Protein AF-A0A7V0Z6Y7-F1 (afdb_monomer)

Mean predicted aligned error: 9.58 Å

Organism: NCBI:txid2052148

Foldseek 3Di:
DDPVVVVVVVVVCVVVVVVVLLVVLVVLLVVLVVCVVVVVLVSSLVSLVVSCVSCVPDPCNLVSLQVNLVSCVVVLVLVSSLVSLVVSCVVCVPDPSVLVSLLSNLVSCVSVLVLVVSLVSLVVSCVDPVCPVVNLVSQLSNLQSCQSVVVDPHSLRSLVVSLVVDDDPDLQRPVSLVSLQVSLVVCVVVVVLVSSLVSLVCNCVRNVPHLCNLVSLVSNLVSCVVVVNLPSNLVSLVVNCVVVSDPVSNLVSLCVQLVSCVVVVVLVSNLVSLVVLCPDPPSVLVSLLVNLVSCVSVVVLVSSLVSLVCSCVVPVPDPCVVVSLVSNLVSCVVVVNLVVNLVSLVVVCVVPPLPLVSLQSNLVSCVVVVVLVSSLVSLCSSLVSCLVVQQSSLVSLQSNLVSCVSVVNNVSSLVSLVVSLVSDDDPVSVVVSVVSNVVSD

InterPro domains:
  IPR011990 Tetratricopeptide-like helical domain superfamily [G3DSA:1.25.40.10] (27-142)
  IPR011990 Tetratricopeptide-like helical domain superfamily [G3DSA:1.25.40.10] (143-248)
  IPR011990 Tetratricopeptide-like helical domain superfamily [G3DSA:1.25.40.10] (253-431)
  IPR011990 Tetratricopeptide-like helical domain superfamily [SSF48452] (29-240)
  IPR011990 Tetratricopeptide-like helical domain superfamily [SSF48452] (253-419)
  IPR019734 Tetratricopeptide repeat [PF13174] (179-210)
  IPR019734 Tetratricopeptide repeat [PF13174] (287-318)
  IPR019734 Tetratricopeptide repeat [PS50005] (356-389)
  IPR019734 Tetratricopeptide repeat [SM00028] (62-95)
  IPR019734 Tetratricopeptide repeat [SM00028] (99-132)
  IPR019734 Tetratricopeptide repeat [SM00028] (177-210)
  IPR019734 Tetratricopeptide repeat [SM00028] (214-247)
  IPR019734 Tetratricopeptide repeat [SM00028] (251-284)
  IPR019734 Tetratricopeptide repeat [SM00028] (322-355)
  IPR019734 Tetratricopeptide repeat [SM00028] (356-389)
  IPR019734 Tetratricopeptide repeat [SM00028] (394-427)
  IPR039565 Outer membrane lipoprotein BamD-like [PF13525] (25-129)
  IPR052628 Cilia- and flagella-associated protein 70 [PTHR44314] (290-420)

Nearest PDB structures (foldseek):
  8fgw-assembly1_D  TM=4.980E-01  e=6.826E-09  Homo sapiens
  4r7s-assembly1_A  TM=6.030E-01  e=1.504E-06  Parabacteroides merdae ATCC 43184
  8dth-asse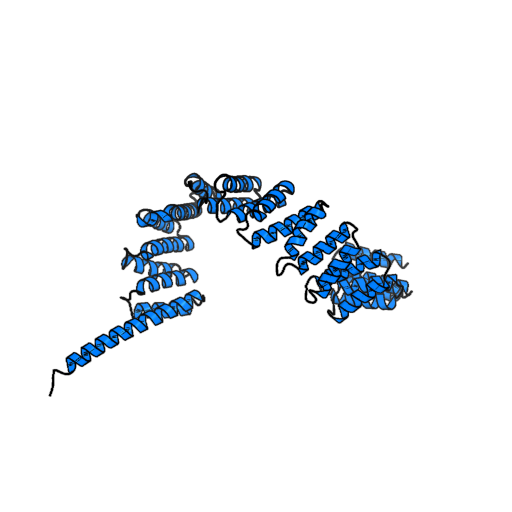mbly1_A  TM=4.535E-01  e=1.119E-07  Arabidopsis thaliana
  8c6j-assembly1_S  TM=2.552E-01  e=8.808E-08  Homo sapiens
  2vq2-assembly1_A-2  TM=5.196E-01  e=9.220E-05  Neisseria meningitidis

Radius of gyration: 34.62 Å; Cα contacts (8 Å, |Δi|>4): 573; chains: 1; bounding box: 64×79×108 Å

Solvent-accessible surface area (backbone atoms only — not comparable to full-atom values): 22386 Å² total; per-residue (Å²): 140,81,74,77,68,57,60,59,53,50,52,50,49,48,51,50,47,53,54,50,49,56,53,51,50,53,52,38,43,52,52,13,50,50,29,44,79,72,64,40,44,68,64,12,43,55,37,27,53,50,35,42,70,76,36,65,87,42,91,58,29,60,59,37,31,49,48,46,13,52,42,26,44,76,69,69,38,35,72,60,13,37,50,32,24,49,53,43,35,72,78,39,64,85,40,78,62,24,59,53,29,46,51,50,39,18,52,36,27,43,74,70,68,37,27,72,60,13,42,51,39,39,58,54,50,64,70,40,82,87,34,69,90,44,45,68,59,44,50,47,55,37,31,55,33,37,24,77,69,63,75,28,101,38,65,67,57,25,52,48,51,46,51,73,75,44,80,60,90,51,46,36,22,62,70,48,41,54,49,44,53,53,52,20,50,53,27,48,77,70,66,37,50,68,64,17,47,56,41,45,49,50,38,53,77,63,19,67,61,19,92,57,42,55,58,44,30,49,54,51,20,51,49,24,52,77,69,68,36,58,70,64,15,48,54,25,32,50,54,25,58,72,50,76,86,41,70,69,57,32,54,50,28,38,54,51,48,20,48,53,28,44,78,70,67,38,47,71,64,12,43,58,36,31,57,59,38,39,77,36,89,96,32,32,60,65,19,31,51,51,43,19,54,46,29,46,76,72,66,40,53,68,62,14,49,55,34,36,51,46,36,53,69,78,35,75,82,45,89,57,43,64,62,37,53,52,53,50,30,51,53,27,49,75,74,63,41,45,68,59,28,46,50,58,54,53,55,47,40,75,77,48,67,89,47,38,70,58,29,40,51,44,13,51,42,30,41,76,72,66,39,30,72,61,12,24,52,28,10,51,53,17,17,62,66,22,64,90,42,36,53,61,16,16,52,26,25,40,53,22,14,55,24,28,42,76,71,70,35,58,68,60,12,50,50,27,20,52,52,15,35,70,52,25,74,51,67,69,56,28,49,52,24,51,52,54,57,62,71,76,113

Structure (mmCIF, N/CA/C/O backbone):
data_AF-A0A7V0Z6Y7-F1
#
_entry.id   AF-A0A7V0Z6Y7-F1
#
loop_
_atom_site.group_PDB
_atom_site.id
_atom_site.type_symbol
_atom_site.label_atom_id
_atom_site.label_alt_id
_atom_site.label_comp_id
_atom_site.label_asym_id
_atom_site.label_entity_id
_atom_site.label_seq_id
_atom_site.pdbx_PDB_ins_code
_atom_site.Cartn_x
_atom_site.Cartn_y
_atom_site.Cartn_z
_atom_site.occupancy
_atom_site.B_iso_or_equiv
_atom_site.auth_seq_id
_atom_site.auth_comp_id
_atom_site.auth_asym_id
_atom_site.auth_atom_id
_atom_site.pdbx_PDB_model_num
ATOM 1 N N . MET A 1 1 ? 28.524 -58.994 -57.148 1.00 38.78 1 MET A N 1
ATOM 2 C CA . MET A 1 1 ? 28.524 -58.133 -55.944 1.00 38.78 1 MET A CA 1
ATOM 3 C C . MET A 1 1 ? 28.441 -56.679 -56.384 1.00 38.78 1 MET A C 1
ATOM 5 O O . MET A 1 1 ? 29.054 -56.311 -57.374 1.00 38.78 1 MET A O 1
ATOM 9 N N . SER A 1 2 ? 27.560 -55.919 -55.746 1.00 39.00 2 SER A N 1
ATOM 10 C CA . SER A 1 2 ? 26.835 -54.754 -56.268 1.00 39.00 2 SER A CA 1
ATOM 11 C C . SER A 1 2 ? 27.349 -53.400 -55.749 1.00 39.00 2 SER A C 1
ATOM 13 O O . SER A 1 2 ? 27.345 -53.217 -54.536 1.00 39.00 2 SER A O 1
ATOM 15 N N . PRO A 1 3 ? 27.631 -52.402 -56.614 1.00 40.81 3 PRO A N 1
ATOM 16 C CA . PRO A 1 3 ? 27.838 -51.010 -56.191 1.00 40.81 3 PRO A CA 1
ATOM 17 C C . PRO A 1 3 ? 26.553 -50.155 -56.213 1.00 40.81 3 PRO A C 1
ATOM 19 O O . PRO A 1 3 ? 26.519 -49.074 -55.635 1.00 40.81 3 PRO A O 1
ATOM 22 N N . LYS A 1 4 ? 25.469 -50.616 -56.862 1.00 38.69 4 LYS A N 1
ATOM 23 C CA . LYS A 1 4 ? 24.257 -49.799 -57.092 1.00 38.69 4 LYS A CA 1
ATOM 24 C C . LYS A 1 4 ? 23.315 -49.649 -55.886 1.00 38.69 4 LYS A C 1
ATOM 26 O O . LYS A 1 4 ? 22.534 -48.709 -55.876 1.00 38.69 4 LYS A O 1
ATOM 31 N N . TYR A 1 5 ? 23.406 -50.510 -54.869 1.00 39.19 5 TYR A N 1
ATOM 32 C CA . TYR A 1 5 ? 22.551 -50.434 -53.670 1.00 39.19 5 TYR A CA 1
ATOM 33 C C . TYR A 1 5 ? 23.120 -49.548 -52.544 1.00 39.19 5 TYR A C 1
ATOM 35 O O . TYR A 1 5 ? 22.388 -49.203 -51.622 1.00 39.19 5 TYR A O 1
ATOM 43 N N . HIS A 1 6 ? 24.394 -49.139 -52.620 1.00 41.56 6 HIS A N 1
ATOM 44 C CA . HIS A 1 6 ? 25.020 -48.315 -51.577 1.00 41.56 6 HIS A CA 1
ATOM 45 C C . HIS A 1 6 ? 24.688 -46.820 -51.682 1.00 41.56 6 HIS A C 1
ATOM 47 O O . HIS A 1 6 ? 24.559 -46.162 -50.655 1.00 41.56 6 HIS A O 1
ATOM 53 N N . LEU A 1 7 ? 24.497 -46.271 -52.888 1.00 39.75 7 LEU A N 1
ATOM 54 C CA . LEU A 1 7 ? 24.174 -44.845 -53.054 1.00 39.75 7 LEU A CA 1
ATOM 55 C C . LEU A 1 7 ? 22.735 -44.503 -52.641 1.00 39.75 7 LEU A C 1
ATOM 57 O O . LEU A 1 7 ? 22.504 -43.444 -52.066 1.00 39.75 7 LEU A O 1
ATOM 61 N N . SER A 1 8 ? 21.772 -45.399 -52.875 1.00 43.69 8 SER A N 1
ATOM 62 C CA . SER A 1 8 ? 20.379 -45.199 -52.458 1.00 43.69 8 SER A CA 1
ATOM 63 C C . SER A 1 8 ? 20.201 -45.306 -50.944 1.00 43.69 8 SER A C 1
ATOM 65 O O . SER A 1 8 ? 19.421 -44.548 -50.379 1.00 43.69 8 SER A O 1
ATOM 67 N N . SER A 1 9 ? 20.945 -46.196 -50.271 1.00 41.19 9 SER A N 1
ATOM 68 C CA . SER A 1 9 ? 20.924 -46.287 -48.806 1.00 41.19 9 SER A CA 1
ATOM 69 C C . SER A 1 9 ? 21.596 -45.083 -48.151 1.00 41.19 9 SER A C 1
ATOM 71 O O . SER A 1 9 ? 21.095 -44.616 -47.140 1.00 41.19 9 SER A O 1
ATOM 73 N N . LEU A 1 10 ? 22.682 -44.560 -48.743 1.00 46.62 10 LEU A N 1
ATOM 74 C CA . LEU A 1 10 ? 23.377 -43.358 -48.267 1.00 46.62 10 LEU A CA 1
ATOM 75 C C . LEU A 1 10 ? 22.538 -42.089 -48.440 1.00 46.62 10 LEU A C 1
ATOM 77 O O . LEU A 1 10 ? 22.522 -41.254 -47.546 1.00 46.62 10 LEU A O 1
ATOM 81 N N . LEU A 1 11 ? 21.819 -41.947 -49.556 1.00 45.31 11 LEU A N 1
ATOM 82 C CA . LEU A 1 11 ? 20.928 -40.806 -49.786 1.00 45.31 11 LEU A CA 1
ATOM 83 C C . LEU A 1 11 ? 19.685 -40.862 -48.891 1.00 45.31 11 LEU A C 1
ATOM 85 O O . LEU A 1 11 ? 19.283 -39.834 -48.358 1.00 45.31 11 LEU A O 1
ATOM 89 N N . LEU A 1 12 ? 19.109 -42.050 -48.670 1.00 43.03 12 LEU A N 1
ATOM 90 C CA . LEU A 1 12 ? 17.984 -42.226 -47.749 1.00 43.03 12 LEU A CA 1
ATOM 91 C C . LEU A 1 12 ? 18.421 -42.031 -46.291 1.00 43.03 12 LEU A C 1
ATOM 93 O O . LEU A 1 12 ? 17.716 -41.374 -45.537 1.00 43.03 12 LEU A O 1
ATOM 97 N N . SER A 1 13 ? 19.595 -42.540 -45.895 1.00 49.28 13 SER A N 1
ATOM 98 C CA . SER A 1 13 ? 20.149 -42.309 -44.558 1.00 49.28 13 SER A CA 1
ATOM 99 C C . SER A 1 13 ? 20.544 -40.854 -44.356 1.00 49.28 13 SER A C 1
ATOM 101 O O . SER A 1 13 ? 20.327 -40.337 -43.275 1.00 49.28 13 SER A O 1
ATOM 103 N N . PHE A 1 14 ? 21.073 -40.180 -45.379 1.00 53.50 14 PHE A N 1
ATOM 104 C CA . PHE A 1 14 ? 21.379 -38.750 -45.341 1.00 53.50 14 PHE A CA 1
ATOM 105 C C . PHE A 1 14 ? 20.103 -37.916 -45.214 1.00 53.50 14 PHE A C 1
ATOM 107 O O . PHE A 1 14 ? 20.050 -37.014 -44.388 1.00 53.50 14 PHE A O 1
ATOM 114 N N . PHE A 1 15 ? 19.052 -38.256 -45.964 1.00 46.34 15 PHE A N 1
ATOM 115 C CA . PHE A 1 15 ? 17.763 -37.567 -45.906 1.00 46.34 15 PHE A CA 1
ATOM 116 C C . PHE A 1 15 ? 17.039 -37.799 -44.571 1.00 46.34 15 PHE A C 1
ATOM 118 O O . PHE A 1 15 ? 16.572 -36.847 -43.954 1.00 46.34 15 PHE A O 1
ATOM 125 N N . ILE A 1 16 ? 17.014 -39.042 -44.074 1.00 49.88 16 ILE A N 1
ATOM 126 C CA . ILE A 1 16 ? 16.455 -39.393 -42.760 1.00 49.88 16 ILE A CA 1
ATOM 127 C C . ILE A 1 16 ? 17.282 -38.758 -41.634 1.00 49.88 16 ILE A C 1
ATOM 129 O O . ILE A 1 16 ? 16.702 -38.227 -40.694 1.00 49.88 16 ILE A O 1
ATOM 133 N N . TYR A 1 17 ? 18.613 -38.747 -41.735 1.00 54.56 17 TYR A N 1
ATOM 134 C CA . TYR A 1 17 ? 19.500 -38.089 -40.772 1.00 54.56 17 TYR A CA 1
ATOM 135 C C . TYR A 1 17 ? 19.278 -36.576 -40.742 1.00 54.56 17 TYR A C 1
ATOM 137 O O . TYR A 1 17 ? 19.142 -36.023 -39.661 1.00 54.56 17 TYR A O 1
ATOM 145 N N . HIS A 1 18 ? 19.146 -35.915 -41.897 1.00 55.97 18 HIS A N 1
ATOM 146 C CA . HIS A 1 18 ? 18.826 -34.485 -41.960 1.00 55.97 18 HIS A CA 1
ATOM 147 C C . HIS A 1 18 ? 17.435 -34.167 -41.400 1.00 55.97 18 HIS A C 1
ATOM 149 O O . HIS A 1 18 ? 17.235 -33.148 -40.743 1.00 55.97 18 HIS A O 1
ATOM 155 N N . GLN A 1 19 ? 16.450 -35.029 -41.657 1.00 55.16 19 GLN A N 1
ATOM 156 C CA . GLN A 1 19 ? 15.091 -34.835 -41.161 1.00 55.16 19 GLN A CA 1
ATOM 157 C C . GLN A 1 19 ? 15.004 -35.084 -39.645 1.00 55.16 19 GLN A C 1
ATOM 159 O O . GLN A 1 19 ? 14.317 -34.342 -38.947 1.00 55.16 19 GLN A O 1
ATOM 164 N N . LEU A 1 20 ? 15.741 -36.071 -39.124 1.00 59.69 20 LEU A N 1
ATOM 165 C CA . LEU A 1 20 ? 15.878 -36.337 -37.689 1.00 59.69 20 LEU A CA 1
ATOM 166 C C . LEU A 1 20 ? 16.704 -35.258 -36.981 1.00 59.69 20 LEU A C 1
ATOM 168 O O . LEU A 1 20 ? 16.301 -34.827 -35.905 1.00 59.69 20 LEU A O 1
ATOM 172 N N . SER A 1 21 ? 17.787 -34.764 -37.592 1.00 61.88 21 SER A N 1
ATOM 173 C CA . SER A 1 21 ? 18.606 -33.690 -37.019 1.00 61.88 21 SER A CA 1
ATOM 174 C C . SER A 1 21 ? 17.817 -32.390 -36.905 1.00 61.88 21 SER A C 1
ATOM 176 O O . SER A 1 21 ? 17.944 -31.706 -35.902 1.00 61.88 21 SER A O 1
ATOM 178 N N . ASN A 1 22 ? 16.952 -32.076 -37.877 1.00 63.19 22 ASN A N 1
ATOM 179 C CA . ASN A 1 22 ? 16.079 -30.897 -37.825 1.00 63.19 22 ASN A CA 1
ATOM 180 C C . ASN A 1 22 ? 15.010 -30.996 -36.718 1.00 63.19 22 ASN A C 1
ATOM 182 O O . ASN A 1 22 ? 14.651 -29.994 -36.099 1.00 63.19 22 ASN A O 1
ATOM 186 N N . VAL A 1 23 ? 14.483 -32.199 -36.462 1.00 73.88 23 VAL A N 1
ATOM 187 C CA . VAL A 1 23 ? 13.523 -32.427 -35.370 1.00 73.88 23 VAL A CA 1
ATOM 188 C C . VAL A 1 23 ? 14.233 -32.363 -34.017 1.00 73.88 23 VAL A C 1
ATOM 190 O O . VAL A 1 23 ? 13.740 -31.702 -33.105 1.00 73.88 23 VAL A O 1
ATOM 193 N N . GLU A 1 24 ? 15.404 -32.987 -33.894 1.00 81.75 24 GLU A N 1
ATOM 194 C CA . GLU A 1 24 ? 16.208 -32.982 -32.670 1.00 81.75 24 GLU A CA 1
ATOM 195 C C . GLU A 1 24 ? 16.697 -31.571 -32.306 1.00 81.75 24 GLU A C 1
ATOM 197 O O . GLU A 1 24 ? 16.532 -31.155 -31.162 1.00 81.75 24 GLU A O 1
ATOM 202 N N . ASP A 1 25 ? 17.182 -30.805 -33.286 1.00 86.44 25 ASP A N 1
ATOM 203 C CA . ASP A 1 25 ? 17.533 -29.384 -33.184 1.00 86.44 25 ASP A CA 1
ATOM 204 C C . ASP A 1 25 ? 16.420 -28.563 -32.506 1.00 86.44 25 ASP A C 1
ATOM 206 O O . ASP A 1 25 ? 16.598 -28.039 -31.399 1.00 86.44 25 ASP A O 1
ATOM 210 N N . SER A 1 26 ? 15.227 -28.542 -33.114 1.00 88.75 26 SER A N 1
ATOM 211 C CA . SER A 1 26 ? 14.095 -27.763 -32.598 1.00 88.75 26 SER A CA 1
ATOM 212 C C . SER A 1 26 ? 13.660 -28.201 -31.193 1.00 88.75 26 SER A C 1
ATOM 214 O O . SER A 1 26 ? 13.361 -27.360 -30.345 1.00 88.75 26 SER A O 1
ATOM 216 N N . ILE A 1 27 ? 13.668 -29.507 -30.899 1.00 90.44 27 ILE A N 1
ATOM 217 C CA . ILE A 1 27 ? 13.278 -30.038 -29.586 1.00 90.44 27 ILE A CA 1
ATOM 218 C C . ILE A 1 27 ? 14.243 -29.571 -28.498 1.00 90.44 27 ILE A C 1
ATOM 220 O O . ILE A 1 27 ? 13.793 -29.186 -27.416 1.00 90.44 27 ILE A O 1
ATOM 224 N N . ILE A 1 28 ? 15.556 -29.626 -28.743 1.00 91.94 28 ILE A N 1
ATOM 225 C CA . ILE A 1 28 ? 16.539 -29.201 -27.741 1.00 91.94 28 ILE A CA 1
ATOM 226 C C . ILE A 1 28 ? 16.419 -27.693 -27.506 1.00 91.94 28 ILE A C 1
ATOM 228 O O . ILE A 1 28 ? 16.366 -27.275 -26.347 1.00 91.94 28 ILE A O 1
ATOM 232 N N . PHE A 1 29 ? 16.276 -26.893 -28.566 1.00 94.25 29 PHE A N 1
ATOM 233 C CA . PHE A 1 29 ? 16.058 -25.453 -28.437 1.00 94.25 29 PHE A CA 1
ATOM 234 C C . PHE A 1 29 ? 14.812 -25.127 -27.596 1.00 94.25 29 PHE A C 1
ATOM 236 O O . PHE A 1 29 ? 14.906 -24.417 -26.593 1.00 94.25 29 PHE A O 1
ATOM 243 N N . TYR A 1 30 ? 13.648 -25.694 -27.939 1.00 94.38 30 TYR A N 1
ATOM 244 C CA . TYR A 1 30 ? 12.404 -25.409 -27.218 1.00 94.38 30 TYR A CA 1
ATOM 245 C C . TYR A 1 30 ? 12.432 -25.887 -25.764 1.00 94.38 30 TYR A C 1
ATOM 247 O O . TYR A 1 30 ? 11.863 -25.216 -24.906 1.00 94.38 30 TYR A O 1
ATOM 255 N N . LYS A 1 31 ? 13.123 -26.993 -25.454 1.00 94.75 31 LYS A N 1
ATOM 256 C CA . LYS A 1 31 ? 13.340 -27.425 -24.061 1.00 94.75 31 LYS A CA 1
ATOM 257 C C . LYS A 1 31 ? 14.167 -26.415 -23.269 1.00 94.75 31 LYS A C 1
ATOM 259 O O . LYS A 1 31 ? 13.832 -26.124 -22.125 1.00 94.75 31 LYS A O 1
ATOM 264 N N . GLY A 1 32 ? 15.227 -25.879 -23.873 1.00 95.12 32 GLY A N 1
ATOM 265 C CA . GLY A 1 32 ? 16.045 -24.839 -23.253 1.00 95.12 32 GLY A CA 1
ATOM 266 C C . GLY A 1 32 ? 15.256 -23.548 -23.021 1.00 95.12 32 GLY A C 1
ATOM 267 O O . GLY A 1 32 ? 15.305 -22.980 -21.932 1.00 95.12 32 GLY A O 1
ATOM 268 N N . ASN A 1 33 ? 14.461 -23.128 -24.008 1.00 94.00 33 ASN A N 1
ATOM 269 C CA . ASN A 1 33 ? 13.603 -21.950 -23.892 1.00 94.00 33 ASN A CA 1
ATOM 270 C C . ASN A 1 33 ? 12.493 -22.125 -22.835 1.00 94.00 33 ASN A C 1
ATOM 272 O O . ASN A 1 33 ? 12.233 -21.215 -22.058 1.00 94.00 33 ASN A O 1
ATOM 276 N N . ASP A 1 34 ? 11.862 -23.299 -22.747 1.00 95.88 34 ASP A N 1
ATOM 277 C CA . ASP A 1 34 ? 10.874 -23.596 -21.699 1.00 95.88 34 ASP A CA 1
ATOM 278 C C . ASP A 1 34 ? 11.490 -23.520 -20.291 1.00 95.88 34 ASP A C 1
ATOM 280 O O . ASP A 1 34 ? 10.904 -22.916 -19.392 1.00 95.88 34 ASP A O 1
ATOM 284 N N . ALA A 1 35 ? 12.702 -24.055 -20.106 1.00 94.44 35 ALA A N 1
ATOM 285 C CA . ALA A 1 35 ? 13.438 -23.915 -18.849 1.00 94.44 35 ALA A CA 1
ATOM 286 C C . ALA A 1 35 ? 13.730 -22.438 -18.518 1.00 94.44 35 ALA A C 1
ATOM 288 O O . ALA A 1 35 ? 13.520 -22.011 -17.381 1.00 94.44 35 ALA A O 1
ATOM 289 N N . TYR A 1 36 ? 14.118 -21.634 -19.516 1.00 94.44 36 TYR A N 1
ATOM 290 C CA . TYR A 1 36 ? 14.311 -20.189 -19.362 1.00 94.44 36 TYR A CA 1
ATOM 291 C C . TYR A 1 36 ? 13.024 -19.471 -18.931 1.00 94.44 36 TYR A C 1
ATOM 293 O O . TYR A 1 36 ? 13.048 -18.703 -17.969 1.00 94.44 36 TYR A O 1
ATOM 301 N N . LEU A 1 37 ? 11.890 -19.754 -19.581 1.00 93.50 37 LEU A N 1
ATOM 302 C CA . LEU A 1 37 ? 10.591 -19.157 -19.244 1.00 93.50 37 LEU A CA 1
ATOM 303 C C . LEU A 1 37 ? 10.113 -19.539 -17.834 1.00 93.50 37 LEU A C 1
ATOM 305 O O . LEU A 1 37 ? 9.415 -18.759 -17.187 1.00 93.50 37 LEU A O 1
ATOM 309 N N . LYS A 1 38 ? 10.518 -20.713 -17.337 1.00 95.19 38 LYS A N 1
ATOM 310 C CA . LYS A 1 38 ? 10.284 -21.162 -15.954 1.00 95.19 38 LYS A CA 1
ATOM 311 C C . LYS A 1 38 ? 11.257 -20.554 -14.937 1.00 95.19 38 LYS A C 1
ATOM 313 O O . LYS A 1 38 ? 11.070 -20.752 -13.739 1.00 95.19 38 LYS A O 1
ATOM 318 N N . GLY A 1 39 ? 12.275 -19.822 -15.391 1.00 93.94 39 GLY A N 1
ATOM 319 C CA . GLY A 1 39 ? 13.316 -19.230 -14.550 1.00 93.94 39 GLY A CA 1
ATOM 320 C C . GLY A 1 39 ? 14.410 -20.208 -14.108 1.00 93.94 39 GLY A C 1
ATOM 321 O O . GLY A 1 39 ? 15.253 -19.835 -13.294 1.00 93.94 39 GLY A O 1
ATOM 322 N N . ASP A 1 40 ? 14.431 -21.437 -14.634 1.00 96.50 40 ASP A N 1
ATOM 323 C CA . ASP A 1 40 ? 15.508 -22.402 -14.389 1.00 96.50 40 ASP A CA 1
ATOM 324 C C . ASP A 1 40 ? 16.688 -22.119 -15.327 1.00 96.50 40 ASP A C 1
ATOM 326 O O . ASP A 1 40 ? 16.912 -22.775 -16.348 1.00 96.50 40 ASP A O 1
ATOM 330 N N . TYR A 1 41 ? 17.427 -21.068 -14.981 1.00 96.31 41 TYR A N 1
ATOM 331 C CA . TYR A 1 41 ? 18.515 -20.536 -15.792 1.00 96.31 41 TYR A CA 1
ATOM 332 C C . TYR A 1 41 ? 19.705 -21.490 -15.928 1.00 96.31 41 TYR A C 1
ATOM 334 O O . TYR A 1 41 ? 20.369 -21.472 -16.960 1.00 96.31 41 TYR A O 1
ATOM 342 N N . THR A 1 42 ? 19.968 -22.333 -14.928 1.00 96.56 42 THR A N 1
ATOM 343 C CA . THR A 1 42 ? 21.072 -23.303 -14.976 1.00 96.56 42 THR A CA 1
ATOM 344 C C . THR A 1 42 ? 20.774 -24.392 -15.999 1.00 96.56 42 THR A C 1
ATOM 346 O O . THR A 1 42 ? 21.559 -24.600 -16.923 1.00 96.56 42 THR A O 1
ATOM 349 N N . THR A 1 43 ? 19.601 -25.025 -15.900 1.00 96.00 43 THR A N 1
ATOM 350 C CA . THR A 1 43 ? 19.185 -26.056 -16.859 1.00 96.00 43 THR A CA 1
ATOM 351 C C . THR A 1 43 ? 19.036 -25.473 -18.265 1.00 96.00 43 THR A C 1
ATOM 353 O O . THR A 1 43 ? 19.457 -26.091 -19.245 1.00 96.00 43 THR A O 1
ATOM 356 N N . ALA A 1 44 ? 18.478 -24.263 -18.385 1.00 96.38 44 ALA A N 1
ATOM 357 C CA . ALA A 1 44 ? 18.352 -23.576 -19.667 1.00 96.38 44 ALA A CA 1
ATOM 358 C C . ALA A 1 44 ? 19.719 -23.337 -20.326 1.00 96.38 44 ALA A C 1
ATOM 360 O O . ALA A 1 44 ? 19.883 -23.620 -21.513 1.00 96.38 44 ALA A O 1
ATOM 361 N N . GLU A 1 45 ? 20.709 -22.868 -19.559 1.00 97.25 45 GLU A N 1
ATOM 362 C CA . GLU A 1 45 ? 22.068 -22.652 -20.056 1.00 97.25 45 GLU A CA 1
ATOM 363 C C . GLU A 1 45 ? 22.708 -23.951 -20.552 1.00 97.25 45 GLU A C 1
ATOM 365 O O . GLU A 1 45 ? 23.276 -23.974 -21.645 1.00 97.25 45 GLU A O 1
ATOM 370 N N . GLU A 1 46 ? 22.605 -25.036 -19.784 1.00 96.69 46 GLU A N 1
ATOM 371 C CA . GLU A 1 46 ? 23.166 -26.339 -20.154 1.00 96.69 46 GLU A CA 1
ATOM 372 C C . GLU A 1 46 ? 22.558 -26.869 -21.460 1.00 96.69 46 GLU A C 1
ATOM 374 O O . GLU A 1 46 ? 23.281 -27.279 -22.376 1.00 96.69 46 GLU A O 1
ATOM 379 N N . ILE A 1 47 ? 21.226 -26.824 -21.574 1.00 95.50 47 ILE A N 1
ATOM 380 C CA . ILE A 1 47 ? 20.494 -27.329 -22.741 1.00 95.50 47 ILE A CA 1
ATOM 381 C C . ILE A 1 47 ? 20.784 -26.481 -23.984 1.00 95.50 47 ILE A C 1
ATOM 383 O O . ILE A 1 47 ? 21.059 -27.042 -25.047 1.00 95.50 47 ILE A O 1
ATOM 387 N N . LEU A 1 48 ? 20.760 -25.150 -23.870 1.00 95.31 48 LEU A N 1
ATOM 388 C CA . LEU A 1 48 ? 21.009 -24.251 -25.003 1.00 95.31 48 LEU A CA 1
ATOM 389 C C . LEU A 1 48 ? 22.483 -24.247 -25.427 1.00 95.31 48 LEU A C 1
ATOM 391 O O . LEU A 1 48 ? 22.783 -24.170 -26.616 1.00 95.31 48 LEU A O 1
ATOM 395 N N . THR A 1 49 ? 23.417 -24.419 -24.489 1.00 94.88 49 THR A N 1
ATOM 396 C CA . THR A 1 49 ? 24.836 -24.612 -24.823 1.00 94.88 49 THR A CA 1
ATOM 397 C C . THR A 1 49 ? 25.031 -25.912 -25.601 1.00 94.88 49 THR A C 1
ATOM 399 O O . THR A 1 49 ? 25.735 -25.941 -26.612 1.00 94.88 49 THR A O 1
ATOM 402 N N . ARG A 1 50 ? 24.372 -26.997 -25.169 1.00 93.75 50 ARG A N 1
ATOM 403 C CA . ARG A 1 50 ? 24.382 -28.275 -25.891 1.00 93.75 50 ARG A CA 1
ATOM 404 C C . ARG A 1 50 ? 23.777 -28.137 -27.287 1.00 93.75 50 ARG A C 1
ATOM 406 O O . ARG A 1 50 ? 24.355 -28.673 -28.228 1.00 93.75 50 ARG A O 1
ATOM 413 N N . HIS A 1 51 ? 22.654 -27.432 -27.420 1.00 93.44 51 HIS A N 1
ATOM 414 C CA . HIS A 1 51 ? 22.033 -27.127 -28.712 1.00 93.44 51 HIS A CA 1
ATOM 415 C C . HIS A 1 51 ? 23.033 -26.454 -29.656 1.00 93.44 51 HIS A C 1
ATOM 417 O O . HIS A 1 51 ? 23.332 -27.007 -30.710 1.00 93.44 51 HIS A O 1
ATOM 423 N N . ASN A 1 52 ? 23.639 -25.345 -29.227 1.00 89.75 52 ASN A N 1
ATOM 424 C CA . ASN A 1 52 ? 24.548 -24.569 -30.067 1.00 89.75 52 ASN A CA 1
ATOM 425 C C . ASN A 1 52 ? 25.843 -25.327 -30.432 1.00 89.75 52 ASN A C 1
ATOM 427 O O . ASN A 1 52 ? 26.447 -25.057 -31.466 1.00 89.75 52 ASN A O 1
ATOM 431 N N . ASN A 1 53 ? 26.275 -26.289 -29.606 1.00 89.38 53 ASN A N 1
ATOM 432 C CA . ASN A 1 53 ? 27.424 -27.152 -29.911 1.00 89.38 53 ASN A CA 1
ATOM 433 C C . ASN A 1 53 ? 27.092 -28.264 -30.919 1.00 89.38 53 ASN A C 1
ATOM 435 O O . ASN A 1 53 ? 27.948 -28.633 -31.719 1.00 89.38 53 ASN A O 1
ATOM 439 N N . LEU A 1 54 ? 25.882 -28.830 -30.854 1.00 88.88 54 LEU A N 1
ATOM 440 C CA . LEU A 1 54 ? 25.448 -29.913 -31.744 1.00 88.88 54 LEU A CA 1
ATOM 441 C C . LEU A 1 54 ? 24.931 -29.391 -33.088 1.00 88.88 54 LEU A C 1
ATOM 443 O O . LEU A 1 54 ? 25.086 -30.068 -34.103 1.00 88.88 54 LEU A O 1
ATOM 447 N N . PHE A 1 55 ? 24.343 -28.195 -33.095 1.00 88.62 55 PHE A N 1
ATOM 448 C CA . PHE A 1 55 ? 23.683 -27.601 -34.253 1.00 88.62 55 PHE A CA 1
ATOM 449 C C . PHE A 1 55 ? 24.155 -26.157 -34.494 1.00 88.62 55 PHE A C 1
ATOM 451 O O . PHE A 1 55 ? 23.339 -25.243 -34.469 1.00 88.62 55 PHE A O 1
ATOM 458 N N . PRO A 1 56 ? 25.456 -25.901 -34.726 1.00 84.06 56 PRO A N 1
ATOM 459 C CA . PRO A 1 56 ? 25.985 -24.537 -34.848 1.00 84.06 56 PRO A CA 1
ATOM 460 C C . PRO A 1 56 ? 25.396 -23.744 -36.028 1.00 84.06 56 PRO A C 1
ATOM 462 O O . PRO A 1 56 ? 25.253 -22.532 -35.914 1.00 84.06 56 PRO A O 1
ATOM 465 N N . ASP A 1 57 ? 24.989 -24.420 -37.107 1.00 83.62 57 ASP A N 1
ATOM 466 C CA . ASP A 1 57 ? 24.418 -23.805 -38.319 1.00 83.62 57 ASP A CA 1
ATOM 467 C C . ASP A 1 57 ? 22.874 -23.803 -38.334 1.00 83.62 57 ASP A C 1
ATOM 469 O O . ASP A 1 57 ? 22.249 -23.573 -39.373 1.00 83.62 57 ASP A O 1
ATOM 473 N N . SER A 1 58 ? 22.230 -24.117 -37.204 1.00 84.69 58 SER A N 1
ATOM 474 C CA . SER A 1 58 ? 20.771 -24.129 -37.111 1.00 84.69 58 SER A CA 1
ATOM 475 C C . SER A 1 58 ? 20.178 -22.726 -37.250 1.00 84.69 58 SER A C 1
ATOM 477 O O . SER A 1 58 ? 20.720 -21.730 -36.771 1.00 84.69 58 SER A O 1
ATOM 479 N N . ARG A 1 59 ? 18.963 -22.659 -37.811 1.00 82.69 59 ARG A N 1
ATOM 480 C CA . ARG A 1 59 ? 18.121 -21.452 -37.774 1.00 82.69 59 ARG A CA 1
ATOM 481 C C . ARG A 1 59 ? 17.833 -20.953 -36.351 1.00 82.69 59 ARG A C 1
ATOM 483 O O . ARG A 1 59 ? 17.489 -19.790 -36.211 1.00 82.69 59 ARG A O 1
ATOM 490 N N . TYR A 1 60 ? 17.930 -21.820 -35.339 1.00 87.75 60 TYR A N 1
ATOM 491 C CA . TYR A 1 60 ? 17.705 -21.497 -33.927 1.00 87.75 60 TYR A CA 1
ATOM 492 C C . TYR A 1 60 ? 18.992 -21.115 -33.189 1.00 87.75 60 TYR A C 1
ATOM 494 O O . TYR A 1 60 ? 18.927 -20.710 -32.032 1.00 87.75 60 TYR A O 1
ATOM 502 N N . SER A 1 61 ? 20.169 -21.252 -33.809 1.00 86.38 61 SER A N 1
ATOM 503 C CA . SER A 1 61 ? 21.449 -20.954 -33.149 1.00 86.38 61 SER A CA 1
ATOM 504 C C . SER A 1 61 ? 21.565 -19.483 -32.764 1.00 86.38 61 SER A C 1
ATOM 506 O O . SER A 1 61 ? 22.140 -19.152 -31.730 1.00 86.38 61 SER A O 1
ATOM 508 N N . LEU A 1 62 ? 20.955 -18.601 -33.557 1.00 87.50 62 LEU A N 1
ATOM 509 C CA . LEU A 1 62 ? 20.842 -17.177 -33.261 1.00 87.50 62 LEU A CA 1
ATOM 510 C C . LEU A 1 62 ? 20.033 -16.911 -31.994 1.00 87.50 62 LEU A C 1
ATOM 512 O O . LEU A 1 62 ? 20.534 -16.279 -31.063 1.00 87.50 62 LEU A O 1
ATOM 516 N N . ASP A 1 63 ? 18.815 -17.443 -31.939 1.00 89.88 63 ASP A N 1
ATOM 517 C CA . ASP A 1 63 ? 17.939 -17.359 -30.778 1.00 89.88 63 ASP A CA 1
ATOM 518 C C . ASP A 1 63 ? 18.605 -17.980 -29.540 1.00 89.88 63 ASP A C 1
ATOM 520 O O . ASP A 1 63 ? 18.543 -17.419 -28.447 1.00 89.88 63 ASP A O 1
ATOM 524 N N . ALA A 1 64 ? 19.294 -19.115 -29.707 1.00 91.88 64 ALA A N 1
ATOM 525 C CA . ALA A 1 64 ? 19.998 -19.802 -28.631 1.00 91.88 64 ALA A CA 1
ATOM 526 C C . ALA A 1 64 ? 21.149 -18.955 -28.072 1.00 91.88 64 ALA A C 1
ATOM 528 O O . ALA A 1 64 ? 21.259 -18.815 -26.855 1.00 91.88 64 ALA A O 1
ATOM 529 N N . LEU A 1 65 ? 21.979 -18.349 -28.928 1.00 92.44 65 LEU A N 1
ATOM 530 C CA . LEU A 1 65 ? 23.050 -17.440 -28.502 1.00 92.44 65 LEU A CA 1
ATOM 531 C C . LEU A 1 65 ? 22.495 -16.201 -27.795 1.00 92.44 65 LEU A C 1
ATOM 533 O O . LEU A 1 65 ? 23.031 -15.793 -26.763 1.00 92.44 65 LEU A O 1
ATOM 537 N N . PHE A 1 66 ? 21.410 -15.623 -28.311 1.00 93.88 66 PHE A N 1
ATOM 538 C CA . PHE A 1 66 ? 20.762 -14.481 -27.674 1.00 93.88 66 PHE A CA 1
ATOM 539 C C . PHE A 1 66 ? 20.231 -14.840 -26.277 1.00 93.88 66 PHE A C 1
ATOM 541 O O . PHE A 1 66 ? 20.534 -14.139 -25.307 1.00 93.88 66 PHE A O 1
ATOM 548 N N . LEU A 1 67 ? 19.512 -15.963 -26.158 1.00 94.62 67 LEU A N 1
ATOM 549 C CA . LEU A 1 67 ? 18.983 -16.471 -24.889 1.00 94.62 67 LEU A CA 1
ATOM 550 C C . LEU A 1 67 ? 20.092 -16.853 -23.904 1.00 94.62 67 LEU A C 1
ATOM 552 O O . LEU A 1 67 ? 19.965 -16.563 -22.719 1.00 94.62 67 LEU A O 1
ATOM 556 N N . LEU A 1 68 ? 21.196 -17.449 -24.362 1.00 96.19 68 LEU A N 1
ATOM 557 C CA . LEU A 1 68 ? 22.366 -17.727 -23.519 1.00 96.19 68 LEU A CA 1
ATOM 558 C C . LEU A 1 68 ? 22.963 -16.441 -22.939 1.00 96.19 68 LEU A C 1
ATOM 560 O O . LEU A 1 68 ? 23.362 -16.419 -21.771 1.00 96.19 68 LEU A O 1
ATOM 564 N N . GLY A 1 69 ? 22.981 -15.359 -23.720 1.00 96.50 69 GLY A N 1
ATOM 565 C CA . GLY A 1 69 ? 23.333 -14.032 -23.228 1.00 96.50 69 GLY A CA 1
ATOM 566 C C . GLY A 1 69 ? 22.360 -13.525 -22.157 1.00 96.50 69 GLY A C 1
ATOM 567 O O . GLY A 1 69 ? 22.793 -13.154 -21.066 1.00 96.50 69 GLY A O 1
ATOM 568 N N . GLU A 1 70 ? 21.049 -13.585 -22.417 1.00 96.81 70 GLU A N 1
ATOM 569 C CA . GLU A 1 70 ? 20.001 -13.183 -21.462 1.00 96.81 70 GLU A CA 1
ATOM 570 C C . GLU A 1 70 ? 20.074 -13.972 -20.149 1.00 96.81 70 GLU A C 1
ATOM 572 O O . GLU A 1 70 ? 20.040 -13.388 -19.067 1.00 96.81 70 GLU A O 1
ATOM 577 N N . ILE A 1 71 ? 20.230 -15.293 -20.232 1.00 97.31 71 ILE A N 1
ATOM 578 C CA . ILE A 1 71 ? 20.386 -16.191 -19.083 1.00 97.31 71 ILE A CA 1
ATOM 579 C C . ILE A 1 71 ? 21.571 -15.756 -18.224 1.00 97.31 71 ILE A C 1
ATOM 581 O O . ILE A 1 71 ? 21.437 -15.573 -17.013 1.00 97.31 71 ILE A O 1
ATOM 585 N N . ASN A 1 72 ? 22.728 -15.540 -18.848 1.00 97.69 72 ASN A N 1
ATOM 586 C CA . ASN A 1 72 ? 23.926 -15.151 -18.118 1.00 97.69 72 ASN A CA 1
ATOM 587 C C . ASN A 1 72 ? 23.828 -13.736 -17.548 1.00 97.69 72 ASN A C 1
ATOM 589 O O . ASN A 1 72 ? 24.325 -13.483 -16.455 1.00 97.69 72 ASN A O 1
ATOM 593 N N . PHE A 1 73 ? 23.112 -12.832 -18.212 1.00 97.19 73 PHE A N 1
ATOM 594 C CA . PHE A 1 73 ? 22.804 -11.520 -17.658 1.00 97.19 73 PHE A CA 1
ATOM 595 C C . PHE A 1 73 ? 21.905 -11.615 -16.418 1.00 97.19 73 PHE A C 1
ATOM 597 O O . PHE A 1 73 ? 22.158 -10.925 -15.433 1.00 97.19 73 PHE A O 1
ATOM 604 N N . LYS A 1 74 ? 20.882 -12.484 -16.430 1.00 95.94 74 LYS A N 1
ATOM 605 C CA . LYS A 1 74 ? 19.998 -12.735 -15.273 1.00 95.94 74 LYS A CA 1
ATOM 606 C C . LYS A 1 74 ? 20.719 -13.409 -14.103 1.00 95.94 74 LYS A C 1
ATOM 608 O O . LYS A 1 74 ? 20.306 -13.216 -12.965 1.00 95.94 74 LYS A O 1
ATOM 613 N N . LYS A 1 75 ? 21.784 -14.168 -14.377 1.00 96.31 75 LYS A N 1
ATOM 614 C CA . LYS A 1 75 ? 22.689 -14.767 -13.380 1.00 96.31 75 LYS A CA 1
ATOM 615 C C . LYS A 1 75 ? 23.779 -13.805 -12.877 1.00 96.31 75 LYS A C 1
ATOM 617 O O . LYS A 1 75 ? 24.661 -14.234 -12.142 1.00 96.31 75 LYS A O 1
ATOM 622 N N . ASP A 1 76 ? 23.758 -12.537 -13.298 1.00 96.44 76 ASP A N 1
ATOM 623 C CA . ASP A 1 76 ? 24.806 -11.535 -13.045 1.00 96.44 76 ASP A CA 1
ATOM 624 C C . ASP A 1 76 ? 26.203 -11.901 -13.613 1.00 96.44 76 ASP A C 1
ATOM 626 O O . ASP A 1 76 ? 27.208 -11.244 -13.330 1.00 96.44 76 ASP A O 1
ATOM 630 N N . GLU A 1 77 ? 26.284 -12.900 -14.500 1.00 97.50 77 GLU A N 1
ATOM 631 C CA . GLU A 1 77 ? 27.490 -13.310 -15.234 1.00 97.50 77 GLU A CA 1
ATOM 632 C C . GLU A 1 77 ? 27.712 -12.414 -16.472 1.00 97.50 77 GLU A C 1
ATOM 634 O O . GLU A 1 77 ? 27.801 -12.871 -17.615 1.00 97.50 77 GLU A O 1
ATOM 639 N N . TYR A 1 78 ? 27.813 -11.098 -16.260 1.00 97.81 78 TYR A N 1
ATOM 640 C CA . TYR A 1 78 ? 27.769 -10.097 -17.336 1.00 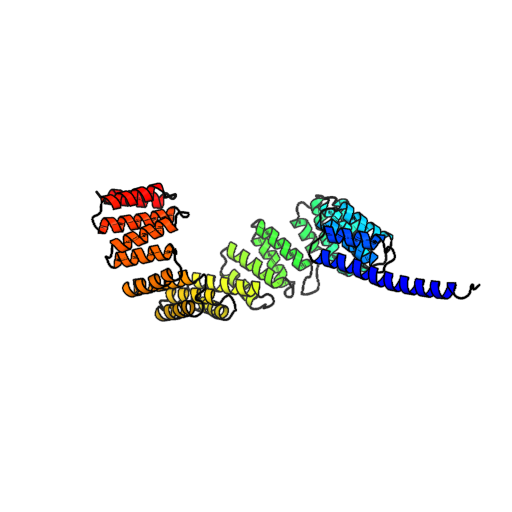97.81 78 TYR A CA 1
ATOM 641 C C . TYR A 1 78 ? 28.851 -10.259 -18.413 1.00 97.81 78 TYR A C 1
ATOM 643 O O . TYR A 1 78 ? 28.584 -10.014 -19.585 1.00 97.81 78 TYR A O 1
ATOM 651 N N . TYR A 1 79 ? 30.069 -10.685 -18.059 1.00 97.44 79 TYR A N 1
ATOM 652 C CA . TYR A 1 79 ? 31.126 -10.919 -19.053 1.00 97.44 79 TYR A CA 1
ATOM 653 C C . TYR A 1 79 ? 30.795 -12.075 -19.999 1.00 97.44 79 TYR A C 1
ATOM 655 O O . TYR A 1 79 ? 31.067 -11.985 -21.193 1.00 97.44 79 TYR A O 1
ATOM 663 N N . LYS A 1 80 ? 30.179 -13.135 -19.472 1.00 97.06 80 LYS A N 1
ATOM 664 C CA . LYS A 1 80 ? 29.763 -14.302 -20.251 1.00 97.06 80 LYS A CA 1
ATOM 665 C C . LYS A 1 80 ? 28.560 -13.965 -21.129 1.00 97.06 80 LYS A C 1
ATOM 667 O O . LYS A 1 80 ? 28.516 -14.359 -22.287 1.00 97.06 80 LYS A O 1
ATOM 672 N N . ALA A 1 81 ? 27.642 -13.146 -20.612 1.00 97.50 81 ALA A N 1
ATOM 673 C CA . ALA A 1 81 ? 26.547 -12.589 -21.401 1.00 97.50 81 ALA A CA 1
ATOM 674 C C . ALA A 1 81 ? 27.059 -11.769 -22.599 1.00 97.50 81 ALA A C 1
ATOM 676 O O . ALA A 1 81 ? 26.634 -11.984 -23.733 1.00 97.50 81 ALA A O 1
ATOM 677 N N . ILE A 1 82 ? 28.032 -10.882 -22.354 1.00 97.12 82 ILE A N 1
ATOM 678 C CA . ILE A 1 82 ? 28.686 -10.085 -23.400 1.00 97.12 82 ILE A CA 1
ATOM 679 C C . ILE A 1 82 ? 29.348 -10.986 -24.450 1.00 97.12 82 ILE A C 1
ATOM 681 O O . ILE A 1 82 ? 29.209 -10.697 -25.635 1.00 97.12 82 ILE A O 1
ATOM 685 N N . ASP A 1 83 ? 30.035 -12.061 -24.052 1.00 95.81 83 ASP A N 1
ATOM 686 C CA . ASP A 1 83 ? 30.663 -13.001 -24.993 1.00 95.81 83 ASP A CA 1
ATOM 687 C C . ASP A 1 83 ? 29.644 -13.619 -25.963 1.00 95.81 83 ASP A C 1
ATOM 689 O O . ASP A 1 83 ? 29.831 -13.557 -27.181 1.00 95.81 83 ASP A O 1
ATOM 693 N N . TYR A 1 84 ? 28.518 -14.127 -25.449 1.00 95.00 84 TYR A N 1
ATOM 694 C CA . TYR A 1 84 ? 27.470 -14.717 -26.286 1.00 95.00 84 TYR A CA 1
ATOM 695 C C . TYR A 1 84 ? 26.870 -13.716 -27.283 1.00 95.00 84 TYR A C 1
ATOM 697 O O . TYR A 1 84 ? 26.748 -14.029 -28.470 1.00 95.00 84 TYR A O 1
ATOM 705 N N . TRP A 1 85 ? 26.565 -12.491 -26.848 1.00 95.25 85 TRP A N 1
ATOM 706 C CA . TRP A 1 85 ? 26.048 -11.456 -27.749 1.00 95.25 85 TRP A CA 1
ATOM 707 C C . TRP A 1 85 ? 27.103 -10.932 -28.735 1.00 95.25 85 TRP A C 1
ATOM 709 O O . TRP A 1 85 ? 26.767 -10.580 -29.864 1.00 95.25 85 TRP A O 1
ATOM 719 N N . LEU A 1 86 ? 28.389 -10.905 -28.365 1.00 92.75 86 LEU A N 1
ATOM 720 C CA . LEU A 1 86 ? 29.463 -10.555 -29.300 1.00 92.75 86 LEU A CA 1
ATOM 721 C C . LEU A 1 86 ? 29.602 -11.602 -30.406 1.00 92.75 86 LEU A C 1
ATOM 723 O O . LEU A 1 86 ? 29.748 -11.227 -31.568 1.00 92.75 86 LEU A O 1
ATOM 727 N N . ARG A 1 87 ? 29.514 -12.893 -30.066 1.00 90.00 87 ARG A N 1
ATOM 728 C CA . ARG A 1 87 ? 29.516 -13.989 -31.047 1.00 90.00 87 ARG A CA 1
ATOM 729 C C . ARG A 1 87 ? 28.327 -13.891 -32.000 1.00 90.00 87 ARG A C 1
ATOM 731 O O . ARG A 1 87 ? 28.506 -14.063 -33.203 1.00 90.00 87 ARG A O 1
ATOM 738 N N . LEU A 1 88 ? 27.146 -13.549 -31.480 1.00 88.25 88 LEU A N 1
ATOM 739 C CA . LEU A 1 88 ? 25.956 -13.292 -32.294 1.00 88.25 88 LEU A CA 1
ATOM 740 C C . LEU A 1 88 ? 26.218 -12.182 -33.324 1.00 88.25 88 LEU A C 1
ATOM 742 O O . LEU A 1 88 ? 25.998 -12.375 -34.518 1.00 88.25 88 LEU A O 1
ATOM 746 N N . ASN A 1 89 ? 26.777 -11.054 -32.882 1.00 85.56 89 ASN A N 1
ATOM 747 C CA . ASN A 1 89 ? 27.041 -9.902 -33.750 1.00 85.56 89 ASN A CA 1
ATOM 748 C C . ASN A 1 89 ? 28.162 -10.136 -34.771 1.00 85.56 89 ASN A C 1
ATOM 750 O O . ASN A 1 89 ? 28.155 -9.514 -35.831 1.00 85.56 89 ASN A O 1
ATOM 754 N N . GLN A 1 90 ? 29.151 -10.974 -34.448 1.00 85.69 90 GLN A N 1
ATOM 755 C CA . GLN A 1 90 ? 30.251 -11.310 -35.359 1.00 85.69 90 GLN A CA 1
ATOM 756 C C . GLN A 1 90 ? 29.789 -12.215 -36.499 1.00 85.69 90 GLN A C 1
ATOM 758 O O . GLN A 1 90 ? 30.225 -12.031 -37.634 1.00 85.69 90 GLN A O 1
ATOM 763 N N . ASN A 1 91 ? 28.913 -13.171 -36.194 1.00 79.31 91 ASN A N 1
ATOM 764 C CA . ASN A 1 91 ? 28.491 -14.182 -37.156 1.00 79.31 91 ASN A CA 1
ATOM 765 C C . ASN A 1 91 ? 27.290 -13.728 -37.999 1.00 79.31 91 ASN A C 1
ATOM 767 O O . ASN A 1 91 ? 27.170 -14.161 -39.140 1.00 79.31 91 ASN A O 1
ATOM 771 N N . HIS A 1 92 ? 26.430 -12.856 -37.457 1.00 77.81 92 HIS A N 1
ATOM 772 C CA . HIS A 1 92 ? 25.173 -12.445 -38.099 1.00 77.81 92 HIS A CA 1
ATOM 773 C C . HIS A 1 92 ? 24.840 -10.958 -37.871 1.00 77.81 92 HIS A C 1
ATOM 775 O O . HIS A 1 92 ? 23.812 -10.633 -37.260 1.00 77.81 92 HIS A O 1
ATOM 781 N N . PRO A 1 93 ? 25.704 -10.032 -38.329 1.00 77.31 93 PRO A N 1
ATOM 782 C CA . PRO A 1 93 ? 25.557 -8.592 -38.096 1.00 77.31 93 PRO A CA 1
ATOM 783 C C . PRO A 1 93 ? 24.283 -7.971 -38.699 1.00 77.31 93 PRO A C 1
ATOM 785 O O . PRO A 1 93 ? 23.903 -6.867 -38.311 1.00 77.31 93 PRO A O 1
ATOM 788 N N . GLU A 1 94 ? 23.641 -8.647 -39.650 1.00 77.25 94 GLU A N 1
ATOM 789 C CA . GLU A 1 94 ? 22.408 -8.232 -40.324 1.00 77.25 94 GLU A CA 1
ATOM 790 C C . GLU A 1 94 ? 21.114 -8.676 -39.627 1.00 77.25 94 GLU A C 1
ATOM 792 O O . GLU A 1 94 ? 20.041 -8.226 -40.025 1.00 77.25 94 GLU A O 1
ATOM 797 N N . SER A 1 95 ? 21.194 -9.555 -38.621 1.00 77.69 95 SER A N 1
ATOM 798 C CA . SER A 1 95 ? 20.006 -10.070 -37.928 1.00 77.69 95 SER A CA 1
ATOM 799 C C . SER A 1 95 ? 19.351 -9.018 -37.026 1.00 77.69 95 SER A C 1
ATOM 801 O O . SER A 1 95 ? 20.032 -8.163 -36.455 1.00 77.69 95 SER A O 1
ATOM 803 N N . ASP A 1 96 ? 18.036 -9.125 -36.814 1.00 72.44 96 ASP A N 1
ATOM 804 C CA . ASP A 1 96 ? 17.312 -8.269 -35.859 1.00 72.44 96 ASP A CA 1
ATOM 805 C C . ASP A 1 96 ? 17.885 -8.406 -34.432 1.00 72.44 96 ASP A C 1
ATOM 807 O O . ASP A 1 96 ? 18.009 -7.422 -33.695 1.00 72.44 96 ASP A O 1
ATOM 811 N N . TYR A 1 97 ? 18.360 -9.608 -34.083 1.00 81.06 97 TYR A N 1
ATOM 812 C CA . TYR A 1 97 ? 19.054 -9.883 -32.825 1.00 81.06 97 TYR A CA 1
ATOM 813 C C . TYR A 1 97 ? 20.401 -9.174 -32.690 1.00 81.06 97 TYR A C 1
ATOM 815 O O . TYR A 1 97 ? 20.845 -8.957 -31.564 1.00 81.06 97 TYR A O 1
ATOM 823 N N . ALA A 1 98 ? 21.067 -8.792 -33.784 1.00 82.12 98 ALA A N 1
ATOM 824 C CA . ALA A 1 98 ? 22.361 -8.122 -33.693 1.00 82.12 98 ALA A CA 1
ATOM 825 C C . ALA A 1 98 ? 22.231 -6.723 -33.079 1.00 82.12 98 ALA A C 1
ATOM 827 O O . ALA A 1 98 ? 23.052 -6.298 -32.258 1.00 82.12 98 ALA A O 1
ATOM 828 N N . LEU A 1 99 ? 21.163 -6.003 -33.437 1.00 84.44 99 LEU A N 1
ATOM 829 C CA . LEU A 1 99 ? 20.879 -4.694 -32.859 1.00 84.44 99 LEU A CA 1
ATOM 830 C C . LEU A 1 99 ? 20.526 -4.821 -31.374 1.00 84.44 99 LEU A C 1
ATOM 832 O O . LEU A 1 99 ? 21.084 -4.097 -30.546 1.00 84.44 99 LEU A O 1
ATOM 836 N N . GLU A 1 100 ? 19.646 -5.762 -31.032 1.00 88.38 100 GLU A N 1
ATOM 837 C CA . GLU A 1 100 ? 19.244 -5.996 -29.646 1.00 88.38 100 GLU A CA 1
ATOM 838 C C . GLU A 1 100 ? 20.415 -6.500 -28.787 1.00 88.38 100 GLU A C 1
ATOM 840 O O . GLU A 1 100 ? 20.646 -5.989 -27.691 1.00 88.38 100 GLU A O 1
ATOM 845 N N . GLY A 1 101 ? 21.232 -7.414 -29.310 1.00 91.50 101 GLY A N 1
ATOM 846 C CA . GLY A 1 101 ? 22.441 -7.920 -28.664 1.00 91.50 101 GLY A CA 1
ATOM 847 C C . GLY A 1 101 ? 23.452 -6.814 -28.355 1.00 91.50 101 GLY A C 1
ATOM 848 O O . GLY A 1 101 ? 24.009 -6.777 -27.259 1.00 91.50 101 GLY A O 1
ATOM 849 N N . LEU A 1 102 ? 23.653 -5.844 -29.260 1.00 91.50 102 LEU A N 1
ATOM 850 C CA . LEU A 1 102 ? 24.478 -4.662 -28.963 1.00 91.50 102 LEU A CA 1
ATOM 851 C C . LEU A 1 102 ? 23.907 -3.824 -27.812 1.00 91.50 102 LEU A C 1
ATOM 853 O O . LEU A 1 102 ? 24.665 -3.380 -26.949 1.00 91.50 102 LEU A O 1
ATOM 857 N N . ILE A 1 103 ? 22.591 -3.609 -27.771 1.00 93.31 103 ILE A N 1
ATOM 858 C CA . ILE A 1 103 ? 21.948 -2.875 -26.669 1.00 93.31 103 ILE A CA 1
ATOM 859 C C . ILE A 1 103 ? 22.187 -3.608 -25.349 1.00 93.31 103 ILE A C 1
ATOM 861 O O . ILE A 1 103 ? 22.610 -2.989 -24.372 1.00 93.31 103 ILE A O 1
ATOM 865 N N . ARG A 1 104 ? 22.011 -4.932 -25.346 1.00 95.81 104 ARG A N 1
ATOM 866 C CA . ARG A 1 104 ? 22.246 -5.786 -24.180 1.00 95.81 104 ARG A CA 1
ATOM 867 C C . ARG A 1 104 ? 23.702 -5.802 -23.716 1.00 95.81 104 ARG A C 1
ATOM 869 O O . ARG A 1 104 ? 23.956 -5.748 -22.514 1.00 95.81 104 ARG A O 1
ATOM 876 N N . ILE A 1 105 ? 24.670 -5.757 -24.634 1.00 96.69 105 ILE A N 1
ATOM 877 C CA . ILE A 1 105 ? 26.089 -5.546 -24.297 1.00 96.69 105 ILE A CA 1
ATOM 878 C C . ILE A 1 105 ? 26.284 -4.198 -23.587 1.00 96.69 105 ILE A C 1
ATOM 880 O O . ILE A 1 105 ? 27.000 -4.121 -22.586 1.00 96.69 105 ILE A O 1
ATOM 884 N N . GLY A 1 106 ? 25.643 -3.132 -24.077 1.00 96.62 106 GLY A N 1
ATOM 885 C CA . GLY A 1 106 ? 25.649 -1.828 -23.413 1.00 96.62 106 GLY A CA 1
ATOM 886 C C . GLY A 1 106 ? 25.069 -1.896 -21.996 1.00 96.62 106 GLY A C 1
ATOM 887 O O . GLY A 1 106 ? 25.692 -1.391 -21.056 1.00 96.62 106 GLY A O 1
ATOM 888 N N . ASP A 1 107 ? 23.938 -2.587 -21.824 1.00 97.06 107 ASP A N 1
ATOM 889 C CA . ASP A 1 107 ? 23.291 -2.791 -20.523 1.00 97.06 107 ASP A CA 1
ATOM 890 C C . ASP A 1 107 ? 24.208 -3.572 -19.566 1.00 97.06 107 ASP A C 1
ATOM 892 O O . ASP A 1 107 ? 24.366 -3.192 -18.403 1.00 97.06 107 ASP A O 1
ATOM 896 N N . ALA A 1 108 ? 24.887 -4.613 -20.053 1.00 97.75 108 ALA A N 1
ATOM 897 C CA . ALA A 1 108 ? 25.847 -5.397 -19.276 1.00 97.75 108 ALA A CA 1
ATOM 898 C C . ALA A 1 108 ? 27.066 -4.571 -18.853 1.00 97.75 108 ALA A C 1
ATOM 900 O O . ALA A 1 108 ? 27.477 -4.628 -17.692 1.00 97.75 108 ALA A O 1
ATOM 901 N N . TYR A 1 109 ? 27.612 -3.733 -19.739 1.00 98.12 109 TYR A N 1
ATOM 902 C CA . TYR A 1 109 ? 28.666 -2.795 -19.351 1.00 98.12 109 TYR A CA 1
ATOM 903 C C . TYR A 1 109 ? 28.193 -1.787 -18.302 1.00 98.12 109 TYR A C 1
ATOM 905 O O . TYR A 1 109 ? 28.954 -1.463 -17.388 1.00 98.12 109 TYR A O 1
ATOM 913 N N . SER A 1 110 ? 26.943 -1.327 -18.390 1.00 97.38 110 SER A N 1
ATOM 914 C CA . SER A 1 110 ? 26.350 -0.443 -17.387 1.00 97.38 110 SER A CA 1
ATOM 915 C C . SER A 1 110 ? 26.266 -1.130 -16.017 1.00 97.38 110 SER A C 1
ATOM 917 O O . SER A 1 110 ? 26.701 -0.561 -15.015 1.00 97.38 110 SER A O 1
ATOM 919 N N . ARG A 1 111 ? 25.822 -2.398 -15.970 1.00 97.06 111 ARG A N 1
ATOM 920 C CA . ARG A 1 111 ? 25.792 -3.219 -14.741 1.00 97.06 111 ARG A CA 1
ATOM 921 C C . ARG A 1 111 ? 27.178 -3.469 -14.151 1.00 97.06 111 ARG A C 1
ATOM 923 O O . ARG A 1 111 ? 27.350 -3.401 -12.936 1.00 97.06 111 ARG A O 1
ATOM 930 N N . LEU A 1 112 ? 28.183 -3.649 -15.006 1.00 97.12 112 LEU A N 1
ATOM 931 C CA . LEU A 1 112 ? 29.596 -3.736 -14.626 1.00 97.12 112 LEU A CA 1
ATOM 932 C C . LEU A 1 112 ? 30.201 -2.394 -14.172 1.00 97.12 112 LEU A C 1
ATOM 934 O O . LEU A 1 112 ? 31.397 -2.335 -13.890 1.00 97.12 112 LEU A O 1
ATOM 938 N N . LYS A 1 113 ? 29.411 -1.311 -14.118 1.00 96.44 113 LYS A N 1
ATOM 939 C CA . LYS A 1 113 ? 29.851 0.062 -13.813 1.00 96.44 113 LYS A CA 1
ATOM 940 C C . LYS A 1 113 ? 30.884 0.616 -14.801 1.00 96.44 113 LYS A C 1
ATOM 942 O O . LYS A 1 113 ? 31.573 1.595 -14.519 1.00 96.44 113 LYS A O 1
ATOM 947 N N . ARG A 1 114 ? 30.980 0.011 -15.986 1.00 97.19 114 ARG A N 1
ATOM 948 C CA . ARG A 1 114 ? 31.826 0.451 -17.100 1.00 97.19 114 ARG A CA 1
ATOM 949 C C . ARG A 1 114 ? 31.042 1.409 -17.991 1.00 97.19 114 ARG A C 1
ATOM 951 O O . ARG A 1 114 ? 30.752 1.121 -19.154 1.00 97.19 114 ARG A O 1
ATOM 958 N N . TYR A 1 115 ? 30.660 2.543 -17.415 1.00 96.88 115 TYR A N 1
ATOM 959 C CA . TYR A 1 115 ? 29.721 3.487 -18.024 1.00 96.88 115 TYR A CA 1
ATOM 960 C C . TYR A 1 115 ? 30.244 4.092 -19.335 1.00 96.88 115 TYR A C 1
ATOM 962 O O . TYR A 1 115 ? 29.485 4.270 -20.284 1.00 96.88 115 TYR A O 1
ATOM 970 N N . ASP A 1 116 ? 31.551 4.347 -19.436 1.00 96.50 116 ASP A N 1
ATOM 971 C CA . ASP A 1 116 ? 32.212 4.811 -20.663 1.00 96.50 116 ASP A CA 1
ATOM 972 C C . ASP A 1 116 ? 32.059 3.805 -21.819 1.00 96.50 116 ASP A C 1
ATOM 974 O O . ASP A 1 116 ? 31.817 4.187 -22.969 1.00 96.50 116 ASP A O 1
ATOM 978 N N . SER A 1 117 ? 32.168 2.513 -21.499 1.00 96.81 117 SER A N 1
ATOM 979 C CA . SER A 1 117 ? 32.047 1.413 -22.451 1.00 96.81 117 SER A CA 1
ATOM 980 C C . SER A 1 117 ? 30.583 1.245 -22.870 1.00 96.81 117 SER A C 1
ATOM 982 O O . SER A 1 117 ? 30.305 1.177 -24.065 1.00 96.81 117 SER A O 1
ATOM 984 N N . ALA A 1 118 ? 29.645 1.311 -21.920 1.00 97.50 118 ALA A N 1
ATOM 985 C CA . ALA A 1 118 ? 28.207 1.299 -22.196 1.00 97.50 118 ALA A CA 1
ATOM 986 C C . ALA A 1 118 ? 27.788 2.441 -23.140 1.00 97.50 118 ALA A C 1
ATOM 988 O O . ALA A 1 118 ? 27.195 2.198 -24.190 1.00 97.50 118 ALA A O 1
ATOM 989 N N . ILE A 1 119 ? 28.183 3.685 -22.831 1.00 96.44 119 ILE A N 1
ATOM 990 C CA . ILE A 1 119 ? 27.885 4.866 -23.661 1.00 96.44 119 ILE A CA 1
ATOM 991 C C . ILE A 1 119 ? 28.426 4.696 -25.082 1.00 96.44 119 ILE A C 1
ATOM 993 O O . ILE A 1 119 ? 27.759 5.075 -26.047 1.00 96.44 119 ILE A O 1
ATOM 997 N N . ARG A 1 120 ? 29.638 4.147 -25.233 1.00 95.75 120 ARG A N 1
ATOM 998 C CA . ARG A 1 120 ? 30.240 3.908 -26.551 1.00 95.75 120 ARG A CA 1
ATOM 999 C C . ARG A 1 120 ? 29.396 2.946 -27.381 1.00 95.75 120 ARG A C 1
ATOM 1001 O O . ARG A 1 120 ? 29.141 3.245 -28.546 1.00 95.75 120 ARG A O 1
ATOM 1008 N N . ILE A 1 121 ? 28.946 1.847 -26.775 1.00 95.00 121 ILE A N 1
ATOM 1009 C CA . ILE A 1 121 ? 28.097 0.852 -27.434 1.00 95.00 121 ILE A CA 1
ATOM 1010 C C . ILE A 1 121 ? 26.747 1.464 -27.817 1.00 95.00 121 ILE A C 1
ATOM 1012 O O . ILE A 1 121 ? 26.372 1.399 -28.984 1.00 95.00 121 ILE A O 1
ATOM 1016 N N . TYR A 1 122 ? 26.064 2.175 -26.916 1.00 95.38 122 TYR A N 1
ATOM 1017 C CA . TYR A 1 122 ? 24.797 2.834 -27.262 1.00 95.38 122 TYR A CA 1
ATOM 1018 C C . TYR A 1 122 ? 24.951 3.844 -28.404 1.00 95.38 122 TYR A C 1
ATOM 1020 O O . TYR A 1 122 ? 24.155 3.854 -29.341 1.00 95.38 122 TYR A O 1
ATOM 1028 N N . LYS A 1 123 ? 26.016 4.658 -28.392 1.00 93.19 123 LYS A N 1
ATOM 1029 C CA . LYS A 1 123 ? 26.313 5.593 -29.491 1.00 93.19 123 LYS A CA 1
ATOM 1030 C C . LYS A 1 123 ? 26.608 4.884 -30.811 1.00 93.19 123 LYS A C 1
ATOM 1032 O O . LYS A 1 123 ? 26.347 5.459 -31.864 1.00 93.19 123 LYS A O 1
ATOM 1037 N N . GLN A 1 124 ? 27.170 3.678 -30.772 1.00 90.69 124 GLN A N 1
ATOM 1038 C CA . GLN A 1 124 ? 27.356 2.854 -31.962 1.00 90.69 124 GLN A CA 1
ATOM 1039 C C . GLN A 1 124 ? 26.007 2.364 -32.500 1.00 90.69 124 GLN A C 1
ATOM 1041 O O . GLN A 1 124 ? 25.748 2.538 -33.688 1.00 90.69 124 GLN A O 1
ATOM 1046 N N . VAL A 1 125 ? 25.133 1.841 -31.634 1.00 90.19 125 VAL A N 1
ATOM 1047 C CA . VAL A 1 125 ? 23.777 1.389 -31.997 1.00 90.19 125 VAL A CA 1
ATOM 1048 C C . VAL A 1 125 ? 22.970 2.521 -32.636 1.00 90.19 125 VAL A C 1
ATOM 1050 O O . VAL A 1 125 ? 22.382 2.326 -33.694 1.00 90.19 125 VAL A O 1
ATOM 1053 N N . LYS A 1 126 ? 23.029 3.740 -32.079 1.00 88.38 126 LYS A N 1
ATOM 1054 C CA . LYS A 1 126 ? 22.336 4.922 -32.626 1.00 88.38 126 LYS A CA 1
ATOM 1055 C C . LYS A 1 126 ? 22.713 5.281 -34.069 1.00 88.38 126 LYS A C 1
ATOM 1057 O O . LYS A 1 126 ? 21.956 5.985 -34.727 1.00 88.38 126 LYS A O 1
ATOM 1062 N N . LYS A 1 127 ? 23.887 4.863 -34.560 1.00 86.25 127 LYS A N 1
ATOM 1063 C CA . LYS A 1 127 ? 24.305 5.111 -35.954 1.00 86.25 127 LYS A CA 1
ATOM 1064 C C . LYS A 1 127 ? 23.656 4.141 -36.945 1.00 86.25 127 LYS A C 1
ATOM 1066 O O . LYS A 1 127 ? 23.751 4.365 -38.149 1.00 86.25 127 LYS A O 1
ATOM 1071 N N . ASN A 1 128 ? 23.036 3.066 -36.461 1.00 81.25 128 ASN A N 1
ATOM 1072 C CA . ASN A 1 128 ? 22.351 2.093 -37.296 1.00 81.25 128 ASN A CA 1
ATOM 1073 C C . ASN A 1 128 ? 20.960 2.619 -37.692 1.00 81.25 128 ASN A C 1
ATOM 1075 O O . ASN A 1 128 ? 20.172 3.007 -36.834 1.00 81.25 128 ASN A O 1
ATOM 1079 N N . ARG A 1 129 ? 20.638 2.594 -38.994 1.00 71.00 129 ARG A N 1
ATOM 1080 C CA . ARG A 1 129 ? 19.351 3.068 -39.540 1.00 71.00 129 ARG A CA 1
ATOM 1081 C C . ARG A 1 129 ? 18.142 2.316 -38.969 1.00 71.00 129 ARG A C 1
ATOM 1083 O O . ARG A 1 129 ? 17.048 2.869 -38.938 1.00 71.00 129 ARG A O 1
ATOM 1090 N N . LEU A 1 130 ? 18.330 1.070 -38.536 1.00 73.50 130 LEU A N 1
ATOM 1091 C CA . LEU A 1 130 ? 17.273 0.246 -37.942 1.00 73.50 130 LEU A CA 1
ATOM 1092 C C . LEU A 1 130 ? 16.921 0.673 -36.505 1.00 73.50 130 LEU A C 1
ATOM 1094 O O . LEU A 1 130 ? 15.865 0.313 -36.005 1.00 73.50 130 LEU A O 1
ATOM 1098 N N . ALA A 1 131 ? 17.752 1.493 -35.853 1.00 74.88 131 ALA A N 1
ATOM 1099 C CA . ALA A 1 131 ? 17.534 1.934 -34.476 1.00 74.88 131 ALA A CA 1
ATOM 1100 C C . ALA A 1 131 ? 16.554 3.114 -34.336 1.00 74.88 131 ALA A C 1
ATOM 1102 O O . ALA A 1 131 ? 16.406 3.633 -33.232 1.00 74.88 131 ALA A O 1
ATOM 1103 N N . ASN A 1 132 ? 15.905 3.561 -35.419 1.00 73.88 132 ASN A N 1
ATOM 1104 C CA . ASN A 1 132 ? 15.077 4.776 -35.432 1.00 73.88 132 ASN A CA 1
ATOM 1105 C C . ASN A 1 132 ? 13.974 4.779 -34.360 1.00 73.88 132 ASN A C 1
ATOM 1107 O O . ASN A 1 132 ? 13.741 5.811 -33.735 1.00 73.88 132 ASN A O 1
ATOM 1111 N N . GLU A 1 133 ? 13.342 3.633 -34.104 1.00 76.50 133 GLU A N 1
ATOM 1112 C CA . GLU A 1 133 ? 12.289 3.497 -33.085 1.00 76.50 133 GLU A CA 1
ATOM 1113 C C . GLU A 1 133 ? 12.845 3.465 -31.648 1.00 76.50 133 GLU A C 1
ATOM 1115 O O . GLU A 1 133 ? 12.131 3.767 -30.696 1.00 76.50 133 GLU A O 1
ATOM 1120 N N . LEU A 1 134 ? 14.141 3.177 -31.485 1.00 83.12 134 LEU A N 1
ATOM 1121 C CA . LEU A 1 134 ? 14.825 3.011 -30.195 1.00 83.12 134 LEU A CA 1
ATOM 1122 C C . LEU A 1 134 ? 15.681 4.223 -29.802 1.00 83.12 134 LEU A C 1
ATOM 1124 O O . LEU A 1 134 ? 16.301 4.224 -28.738 1.00 83.12 134 LEU A O 1
ATOM 1128 N N . LEU A 1 135 ? 15.748 5.266 -30.639 1.00 86.75 135 LEU A N 1
ATOM 1129 C CA . LEU A 1 135 ? 16.649 6.405 -30.420 1.00 86.75 135 LEU A CA 1
ATOM 1130 C C . LEU A 1 135 ? 16.428 7.074 -29.060 1.00 86.75 135 LEU A C 1
ATOM 1132 O O . LEU A 1 135 ? 17.400 7.342 -28.357 1.00 86.75 135 LEU A O 1
ATOM 1136 N N . GLN A 1 136 ? 15.167 7.277 -28.669 1.00 89.19 136 GLN A N 1
ATOM 1137 C CA . GLN A 1 136 ? 14.829 7.894 -27.385 1.00 89.19 136 GLN A CA 1
ATOM 1138 C C . GLN A 1 136 ? 15.218 6.994 -26.199 1.00 89.19 136 GLN A C 1
ATOM 1140 O O . GLN A 1 136 ? 15.697 7.485 -25.181 1.00 89.19 136 GLN A O 1
ATOM 1145 N N . GLU A 1 137 ? 15.076 5.672 -26.325 1.00 90.44 137 GLU A N 1
ATOM 1146 C CA . GLU A 1 137 ? 15.515 4.732 -25.286 1.00 90.44 137 GLU A CA 1
ATOM 1147 C C . GLU A 1 137 ? 17.038 4.740 -25.123 1.00 90.44 137 GLU A C 1
ATOM 1149 O O . GLU A 1 137 ? 17.555 4.799 -24.005 1.00 90.44 137 GLU A O 1
ATOM 1154 N N . LEU A 1 138 ? 17.767 4.746 -26.238 1.00 92.12 138 LEU A N 1
ATOM 1155 C CA . LEU A 1 138 ? 19.223 4.833 -26.234 1.00 92.12 138 LEU A CA 1
ATOM 1156 C C . LEU A 1 138 ? 19.705 6.151 -25.628 1.00 92.12 138 LEU A C 1
ATOM 1158 O O . LEU A 1 138 ? 20.665 6.151 -24.858 1.00 92.12 138 LEU A O 1
ATOM 1162 N N . ASP A 1 139 ? 19.043 7.264 -25.937 1.00 92.75 139 ASP A N 1
ATOM 1163 C CA . ASP A 1 139 ? 19.376 8.562 -25.356 1.00 92.75 139 ASP A CA 1
ATOM 1164 C C . ASP A 1 139 ? 19.125 8.613 -23.852 1.00 92.75 139 ASP A C 1
ATOM 1166 O O . ASP A 1 139 ? 19.972 9.135 -23.120 1.00 92.75 139 ASP A O 1
ATOM 1170 N N . LEU A 1 140 ? 18.043 8.004 -23.365 1.00 94.31 140 LEU A N 1
ATOM 1171 C CA . LEU A 1 140 ? 17.810 7.867 -21.931 1.00 94.31 140 LEU A CA 1
ATOM 1172 C C . LEU A 1 140 ? 18.930 7.052 -21.266 1.00 94.31 140 LEU A C 1
ATOM 1174 O O . LEU A 1 140 ? 19.560 7.536 -20.324 1.00 94.31 140 LEU A O 1
ATOM 1178 N N . LYS A 1 141 ? 19.254 5.865 -21.802 1.00 94.81 141 LYS A N 1
ATOM 1179 C CA . LYS A 1 141 ? 20.344 5.013 -21.288 1.00 94.81 141 LYS A CA 1
ATOM 1180 C C . LYS A 1 141 ? 21.689 5.752 -21.290 1.00 94.81 141 LYS A C 1
ATOM 1182 O O . LYS A 1 141 ? 22.466 5.628 -20.341 1.00 94.81 141 LYS A O 1
ATOM 1187 N N . ILE A 1 142 ? 21.982 6.545 -22.324 1.00 94.62 142 ILE A N 1
ATOM 1188 C CA . ILE A 1 142 ? 23.202 7.363 -22.396 1.00 94.62 142 ILE A CA 1
ATOM 1189 C C . ILE A 1 142 ? 23.217 8.421 -21.287 1.00 94.62 142 ILE A C 1
ATOM 1191 O O . ILE A 1 142 ? 24.229 8.532 -20.596 1.00 94.62 142 ILE A O 1
ATOM 1195 N N . ASN A 1 143 ? 22.126 9.166 -21.092 1.00 94.00 143 ASN A N 1
ATOM 1196 C CA . ASN A 1 143 ? 22.021 10.193 -20.049 1.00 94.00 143 ASN A CA 1
ATOM 1197 C C . ASN A 1 143 ? 22.241 9.608 -18.646 1.00 94.00 143 ASN A C 1
ATOM 1199 O O . ASN A 1 143 ? 23.014 10.149 -17.855 1.00 94.00 143 ASN A O 1
ATOM 1203 N N . GLU A 1 144 ? 21.647 8.452 -18.352 1.00 94.06 144 GLU A N 1
ATOM 1204 C CA . GLU A 1 144 ? 21.840 7.770 -17.068 1.00 94.06 144 GLU A CA 1
ATOM 1205 C C . GLU A 1 144 ? 23.291 7.334 -16.841 1.00 94.06 144 GLU A C 1
ATOM 1207 O O . GLU A 1 144 ? 23.851 7.535 -15.764 1.00 94.06 144 GLU A O 1
ATOM 1212 N N . ASN A 1 145 ? 23.937 6.773 -17.865 1.00 95.75 145 ASN A N 1
ATOM 1213 C CA . ASN A 1 145 ? 25.341 6.377 -17.768 1.00 95.75 145 ASN A CA 1
ATOM 1214 C C . ASN A 1 145 ? 26.273 7.598 -17.673 1.00 95.75 145 ASN A C 1
ATOM 1216 O O . ASN A 1 145 ? 27.296 7.537 -16.991 1.00 95.75 145 ASN A O 1
ATOM 1220 N N . LEU A 1 146 ? 25.924 8.725 -18.304 1.00 93.75 146 LEU A N 1
ATOM 1221 C CA . LEU A 1 146 ? 26.647 9.990 -18.156 1.00 93.75 146 LEU A CA 1
ATOM 1222 C C . LEU A 1 146 ? 26.541 10.537 -16.729 1.00 93.75 146 LEU A C 1
ATOM 1224 O O . LEU A 1 146 ? 27.536 11.040 -16.203 1.00 93.75 146 LEU A O 1
ATOM 1228 N N . TYR A 1 147 ? 25.380 10.397 -16.084 1.00 94.31 147 TYR A N 1
ATOM 1229 C CA . TYR A 1 147 ? 25.230 10.710 -14.664 1.00 94.31 147 TYR A CA 1
ATOM 1230 C C . TYR A 1 147 ? 26.198 9.882 -13.813 1.00 94.31 147 TYR A C 1
ATOM 1232 O O . TYR A 1 147 ? 26.978 10.455 -13.054 1.00 94.31 147 TYR A O 1
ATOM 1240 N N . TYR A 1 148 ? 26.230 8.558 -13.987 1.00 91.94 148 TYR A N 1
ATOM 1241 C CA . TYR A 1 148 ? 27.139 7.705 -13.217 1.00 91.94 148 TYR A CA 1
ATOM 1242 C C . TYR A 1 148 ? 28.631 7.962 -13.498 1.00 91.94 148 TYR A C 1
ATOM 1244 O O . TYR A 1 148 ? 29.475 7.693 -12.645 1.00 91.94 148 TYR A O 1
ATOM 1252 N N . LEU A 1 149 ? 28.963 8.521 -14.665 1.00 92.50 149 LEU A N 1
ATOM 1253 C CA . LEU A 1 149 ? 30.310 8.977 -15.020 1.00 92.50 149 LEU A CA 1
ATOM 1254 C C . LEU A 1 149 ? 30.659 10.362 -14.423 1.00 92.50 149 LEU A C 1
ATOM 1256 O O . LEU A 1 149 ? 31.743 10.889 -14.675 1.00 92.50 149 LEU A O 1
ATOM 1260 N N . GLY A 1 150 ? 29.746 10.982 -13.669 1.00 91.19 150 GLY A N 1
ATOM 1261 C CA . GLY A 1 150 ? 29.930 12.298 -13.051 1.00 91.19 150 GLY A CA 1
ATOM 1262 C C . GLY A 1 150 ? 29.798 13.471 -14.025 1.00 91.19 150 GLY A C 1
ATOM 1263 O O . GLY A 1 150 ? 30.305 14.556 -13.751 1.00 91.19 150 GLY A O 1
ATOM 1264 N N . LYS A 1 151 ? 29.162 13.271 -15.188 1.00 92.56 151 LYS A N 1
ATOM 1265 C CA . LYS A 1 151 ? 28.919 14.347 -16.170 1.00 92.56 151 LYS A CA 1
ATOM 1266 C C . LYS A 1 151 ? 27.699 15.200 -15.843 1.00 92.56 151 LYS A C 1
ATOM 1268 O O . LYS A 1 151 ? 27.581 16.293 -16.385 1.00 92.56 151 LYS A O 1
ATOM 1273 N N . TYR A 1 152 ? 26.853 14.729 -14.933 1.00 90.19 152 TYR A N 1
ATOM 1274 C CA . TYR A 1 152 ? 25.784 15.511 -14.326 1.00 90.19 152 TYR A CA 1
ATOM 1275 C C . TYR A 1 152 ? 26.022 15.623 -12.816 1.00 90.19 152 TYR A C 1
ATOM 1277 O O . TYR A 1 152 ? 26.536 14.671 -12.223 1.00 90.19 152 TYR A O 1
ATOM 1285 N N . PRO A 1 153 ? 25.618 16.738 -12.177 1.00 88.44 153 PRO A N 1
ATOM 1286 C CA . PRO A 1 153 ? 25.631 16.861 -10.717 1.00 88.44 153 PRO A CA 1
ATOM 1287 C C . PRO A 1 153 ? 24.790 15.781 -10.021 1.00 88.44 153 PRO A C 1
ATOM 1289 O O . PRO A 1 153 ? 25.116 15.346 -8.917 1.00 88.44 153 PRO A O 1
ATOM 1292 N N . GLY A 1 154 ? 23.726 15.324 -10.684 1.00 91.75 154 GLY A N 1
ATOM 1293 C CA . GLY A 1 154 ? 22.797 14.331 -10.172 1.00 91.75 154 GLY A CA 1
ATOM 1294 C C . GLY A 1 154 ? 21.973 13.666 -11.276 1.00 91.75 154 GLY A C 1
ATOM 1295 O O . GLY A 1 154 ? 22.005 14.049 -12.447 1.00 91.75 154 GLY A O 1
ATOM 1296 N N . LEU A 1 155 ? 21.226 12.627 -10.888 1.00 92.06 155 LEU A N 1
ATOM 1297 C CA . LEU A 1 155 ? 20.336 11.900 -11.797 1.00 92.06 155 LEU A CA 1
ATOM 1298 C C . LEU A 1 155 ? 19.175 12.783 -12.270 1.00 92.06 155 LEU A C 1
ATOM 1300 O O . LEU A 1 155 ? 18.714 12.641 -13.395 1.00 92.06 155 LEU A O 1
ATOM 1304 N N . VAL A 1 156 ? 18.710 13.700 -11.417 1.00 93.69 156 VAL A N 1
ATOM 1305 C CA . VAL A 1 156 ? 17.626 14.637 -11.742 1.00 93.69 156 VAL A CA 1
ATOM 1306 C C . VAL A 1 156 ? 17.999 15.476 -12.961 1.00 93.69 156 VAL A C 1
ATOM 1308 O O . VAL A 1 156 ? 17.212 15.576 -13.894 1.00 93.69 156 VAL A O 1
ATOM 1311 N N . GLU A 1 157 ? 19.216 16.010 -12.986 1.00 94.12 157 GLU A N 1
ATOM 1312 C CA . GLU A 1 157 ? 19.734 16.845 -14.064 1.00 94.12 157 GLU A CA 1
ATOM 1313 C C . GLU A 1 157 ? 19.861 16.055 -15.371 1.00 94.12 157 GLU A C 1
ATOM 1315 O O . GLU A 1 157 ? 19.463 16.555 -16.420 1.00 94.12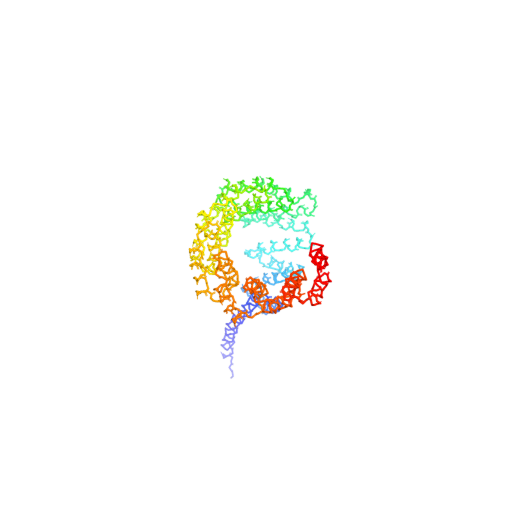 157 GLU A O 1
ATOM 1320 N N . ALA A 1 158 ? 20.330 14.805 -15.306 1.00 94.12 158 ALA A N 1
ATOM 1321 C CA . ALA A 1 158 ? 20.419 13.929 -16.476 1.00 94.12 158 ALA A CA 1
ATOM 1322 C C . ALA A 1 158 ? 19.039 13.591 -17.068 1.00 94.12 158 ALA A C 1
ATOM 1324 O O . ALA A 1 158 ? 18.843 13.639 -18.281 1.00 94.12 158 ALA A O 1
ATOM 1325 N N . LEU A 1 159 ? 18.054 13.276 -16.219 1.00 95.25 159 LEU A N 1
ATOM 1326 C CA . LEU A 1 159 ? 16.687 13.010 -16.679 1.00 95.25 159 LEU A CA 1
ATOM 1327 C C . LEU A 1 159 ? 16.021 14.277 -17.226 1.00 95.25 159 LEU A C 1
ATOM 1329 O O . LEU A 1 159 ? 15.288 14.209 -18.211 1.00 95.25 159 LEU A O 1
ATOM 1333 N N . GLN A 1 160 ? 16.275 15.434 -16.613 1.00 94.31 160 GLN A N 1
ATOM 1334 C CA . GLN A 1 160 ? 15.731 16.708 -17.070 1.00 94.31 160 GLN A CA 1
ATOM 1335 C C . GLN A 1 160 ? 16.302 17.111 -18.435 1.00 94.31 160 GLN A C 1
ATOM 1337 O O . GLN A 1 160 ? 15.547 17.589 -19.281 1.00 94.31 160 GLN A O 1
ATOM 1342 N N . ASP A 1 161 ? 17.598 16.882 -18.667 1.00 93.69 161 ASP A N 1
ATOM 1343 C CA . ASP A 1 161 ? 18.244 17.093 -19.966 1.00 93.69 161 ASP A CA 1
ATOM 1344 C C . ASP A 1 161 ? 17.614 16.206 -21.048 1.00 93.69 161 ASP A C 1
ATOM 1346 O O . ASP A 1 161 ? 17.185 16.705 -22.091 1.00 93.69 161 ASP A O 1
ATOM 1350 N N . PHE A 1 162 ? 17.416 14.915 -20.757 1.00 94.88 162 PHE A N 1
ATOM 1351 C CA . PHE A 1 162 ? 16.682 14.009 -21.642 1.00 94.88 162 PHE A CA 1
ATOM 1352 C C . PHE A 1 162 ? 15.269 14.529 -21.965 1.00 94.88 162 PHE A C 1
ATOM 1354 O O . PHE A 1 162 ? 14.919 14.668 -23.135 1.00 94.88 162 PHE A O 1
ATOM 1361 N N . ILE A 1 163 ? 14.473 14.883 -20.950 1.00 93.50 163 ILE A N 1
ATOM 1362 C CA . ILE A 1 163 ? 13.092 15.374 -21.121 1.00 93.50 163 ILE A CA 1
ATOM 1363 C C . ILE A 1 163 ? 13.037 16.686 -21.920 1.00 93.50 163 ILE A C 1
ATOM 1365 O O . ILE A 1 163 ? 12.074 16.937 -22.640 1.00 93.50 163 ILE A O 1
ATOM 1369 N N . ASN A 1 164 ? 14.030 17.562 -21.771 1.00 91.50 164 ASN A N 1
ATOM 1370 C CA . ASN A 1 164 ? 14.043 18.854 -22.456 1.00 91.50 164 ASN A CA 1
ATOM 1371 C C . ASN A 1 164 ? 14.518 18.742 -23.910 1.00 91.50 164 ASN A C 1
ATOM 1373 O O . ASN A 1 164 ? 14.115 19.547 -24.746 1.00 91.50 164 ASN A O 1
ATOM 1377 N N . THR A 1 165 ? 15.356 17.749 -24.212 1.00 89.31 165 THR A N 1
ATOM 1378 C CA . THR A 1 165 ? 15.875 17.488 -25.564 1.00 89.31 165 THR A CA 1
ATOM 1379 C C . THR A 1 165 ? 14.975 16.567 -26.387 1.00 89.31 165 THR A C 1
ATOM 1381 O O . THR A 1 165 ? 15.086 16.546 -27.612 1.00 89.31 165 THR A O 1
ATOM 1384 N N . HIS A 1 166 ? 14.047 15.855 -25.742 1.00 86.62 166 HIS A N 1
ATOM 1385 C CA . HIS A 1 166 ? 13.107 14.944 -26.387 1.00 86.62 166 HIS A CA 1
ATOM 1386 C C . HIS A 1 166 ? 11.676 15.418 -26.152 1.00 86.62 166 HIS A C 1
ATOM 1388 O O . HIS A 1 166 ? 11.163 15.388 -25.036 1.00 86.62 166 HIS A O 1
ATOM 1394 N N . THR A 1 167 ? 11.012 15.839 -27.226 1.00 76.62 167 THR A N 1
ATOM 1395 C CA . THR A 1 167 ? 9.574 16.113 -27.208 1.00 76.62 167 THR A CA 1
ATOM 1396 C C . THR A 1 167 ? 8.869 15.053 -28.029 1.00 76.62 167 THR A C 1
ATOM 1398 O O . THR A 1 167 ? 9.247 14.774 -29.167 1.00 76.62 167 THR A O 1
ATOM 1401 N N . ASP A 1 168 ? 7.861 14.433 -27.432 1.00 77.00 168 ASP A N 1
ATOM 1402 C CA . ASP A 1 168 ? 6.972 13.547 -28.158 1.00 77.00 168 ASP A CA 1
ATOM 1403 C C . ASP A 1 168 ? 5.810 14.389 -28.697 1.00 77.00 168 ASP A C 1
ATOM 1405 O O . ASP A 1 168 ? 5.189 15.166 -27.971 1.00 77.00 168 ASP A O 1
ATOM 1409 N N . THR A 1 169 ? 5.554 14.284 -29.997 1.00 78.19 169 THR A N 1
ATOM 1410 C CA . THR A 1 169 ? 4.454 15.012 -30.647 1.00 78.19 169 THR A CA 1
ATOM 1411 C C . THR A 1 169 ? 3.115 14.295 -30.473 1.00 78.19 169 THR A C 1
ATOM 1413 O O . THR A 1 169 ? 2.057 14.888 -30.697 1.00 78.19 169 THR A O 1
ATOM 1416 N N . THR A 1 170 ? 3.143 13.032 -30.044 1.00 84.81 170 THR A N 1
ATOM 1417 C CA . THR A 1 170 ? 1.957 12.243 -29.731 1.00 84.81 170 THR A CA 1
ATOM 1418 C C . THR A 1 170 ? 1.373 12.639 -28.377 1.00 84.81 170 THR A C 1
ATOM 1420 O O . THR A 1 170 ? 2.069 13.047 -27.448 1.00 84.81 170 THR A O 1
ATOM 1423 N N . LYS A 1 171 ? 0.059 12.451 -28.223 1.00 86.44 171 LYS A N 1
ATOM 1424 C CA . LYS A 1 171 ? -0.628 12.640 -26.936 1.00 86.44 171 LYS A CA 1
ATOM 1425 C C . LYS A 1 171 ? -0.334 11.535 -25.915 1.00 86.44 171 LYS A C 1
ATOM 1427 O O . LYS A 1 171 ? -0.754 11.673 -24.768 1.00 86.44 171 LYS A O 1
ATOM 1432 N N . SER A 1 172 ? 0.369 10.470 -26.306 1.00 85.88 172 SER A N 1
ATOM 1433 C CA . SER A 1 172 ? 0.813 9.411 -25.396 1.00 85.88 172 SER A CA 1
ATOM 1434 C C . SER A 1 172 ? 2.111 9.745 -24.669 1.00 85.88 172 SER A C 1
ATOM 1436 O O . SER A 1 172 ? 2.324 9.254 -23.567 1.00 85.88 172 SER A O 1
ATOM 1438 N N . GLY A 1 173 ? 2.996 10.547 -25.265 1.00 86.56 173 GLY A N 1
ATOM 1439 C CA . GLY A 1 173 ? 4.268 10.938 -24.652 1.00 86.56 173 GLY A CA 1
ATOM 1440 C C . GLY A 1 173 ? 5.329 9.837 -24.532 1.00 86.56 173 GLY A C 1
ATOM 1441 O O . GLY A 1 173 ? 6.475 10.144 -24.205 1.00 86.56 173 GLY A O 1
ATOM 1442 N N . GLY A 1 174 ? 4.959 8.570 -24.745 1.00 90.06 174 GLY A N 1
ATOM 1443 C CA . GLY A 1 174 ? 5.867 7.429 -24.810 1.00 90.06 174 GLY A CA 1
ATOM 1444 C C . GLY A 1 174 ? 6.861 7.381 -23.648 1.00 90.06 174 GLY A C 1
ATOM 1445 O O . GLY A 1 174 ? 6.513 7.524 -22.471 1.00 90.06 174 GLY A O 1
ATOM 1446 N N . ILE A 1 175 ? 8.136 7.202 -23.985 1.00 91.00 175 ILE A N 1
ATOM 1447 C CA . ILE A 1 175 ? 9.222 7.160 -23.003 1.00 91.00 175 ILE A CA 1
ATOM 1448 C C . ILE A 1 175 ? 9.460 8.514 -22.317 1.00 91.00 175 ILE A C 1
ATOM 1450 O O . ILE A 1 175 ? 9.924 8.538 -21.175 1.00 91.00 175 ILE A O 1
ATOM 1454 N N . VAL A 1 176 ? 9.107 9.641 -22.948 1.00 93.75 176 VAL A N 1
ATOM 1455 C CA . VAL A 1 176 ? 9.232 10.976 -22.341 1.00 93.75 176 VAL A CA 1
ATOM 1456 C C . VAL A 1 176 ? 8.275 11.102 -21.156 1.00 93.75 176 VAL A C 1
ATOM 1458 O O . VAL A 1 176 ? 8.717 11.436 -20.056 1.00 93.75 176 VAL A O 1
ATOM 1461 N N . ALA A 1 177 ? 6.996 10.748 -21.329 1.00 94.50 177 ALA A N 1
ATOM 1462 C CA . ALA A 1 177 ? 6.011 10.753 -20.242 1.00 94.50 177 ALA A CA 1
ATOM 1463 C C . ALA A 1 177 ? 6.413 9.806 -19.098 1.00 94.50 177 ALA A C 1
ATOM 1465 O O . ALA A 1 177 ? 6.376 10.193 -17.928 1.00 94.50 177 ALA A O 1
ATOM 1466 N N . ARG A 1 178 ? 6.888 8.598 -19.427 1.00 94.62 178 ARG A N 1
ATOM 1467 C CA . ARG A 1 178 ? 7.379 7.632 -18.432 1.00 94.62 178 ARG A CA 1
ATOM 1468 C C . ARG A 1 178 ? 8.592 8.150 -17.657 1.00 94.62 178 ARG A C 1
ATOM 1470 O O . ARG A 1 178 ? 8.695 7.962 -16.444 1.00 94.62 178 ARG A O 1
ATOM 1477 N N . THR A 1 179 ? 9.505 8.838 -18.340 1.00 95.50 179 THR A N 1
ATOM 1478 C CA . THR A 1 179 ? 10.694 9.433 -17.714 1.00 95.50 179 THR A CA 1
ATOM 1479 C C . THR A 1 179 ? 10.318 10.602 -16.810 1.00 95.50 179 THR A C 1
ATOM 1481 O O . THR A 1 179 ? 10.846 10.713 -15.704 1.00 95.50 179 THR A O 1
ATOM 1484 N N . MET A 1 180 ? 9.355 11.430 -17.219 1.00 96.81 180 MET A N 1
ATOM 1485 C CA . MET A 1 180 ? 8.787 12.479 -16.370 1.00 96.81 180 MET A CA 1
ATOM 1486 C C . MET A 1 180 ? 8.131 11.899 -15.112 1.00 96.81 180 MET A C 1
ATOM 1488 O O . MET A 1 180 ? 8.365 12.408 -14.019 1.00 96.81 180 MET A O 1
ATOM 1492 N N . LEU A 1 181 ? 7.368 10.808 -15.229 1.00 96.81 181 LEU A N 1
ATOM 1493 C CA . LEU A 1 181 ? 6.763 10.145 -14.070 1.00 96.81 181 LEU A CA 1
ATOM 1494 C C . LEU A 1 181 ? 7.834 9.619 -13.102 1.00 96.81 181 LEU A C 1
ATOM 1496 O O . LEU A 1 181 ? 7.742 9.817 -11.889 1.00 96.81 181 LEU A O 1
ATOM 1500 N N . ARG A 1 182 ? 8.905 9.014 -13.628 1.00 96.62 182 ARG A N 1
ATOM 1501 C CA . ARG A 1 182 ? 10.055 8.602 -12.813 1.00 96.62 182 ARG A CA 1
ATOM 1502 C C . ARG A 1 182 ? 10.738 9.789 -12.130 1.00 96.62 182 ARG A C 1
ATOM 1504 O O . ARG A 1 182 ? 11.090 9.688 -10.956 1.00 96.62 182 ARG A O 1
ATOM 1511 N N . LEU A 1 183 ? 10.912 10.906 -12.832 1.00 96.62 183 LEU A N 1
ATOM 1512 C CA . LEU A 1 183 ? 11.474 12.123 -12.253 1.00 96.62 183 LEU A CA 1
ATOM 1513 C C . LEU A 1 183 ? 10.592 12.661 -11.115 1.00 96.62 183 LEU A C 1
ATOM 1515 O O . LEU A 1 183 ? 11.106 12.984 -10.043 1.00 96.62 183 LEU A O 1
ATOM 1519 N N . ALA A 1 184 ? 9.270 12.688 -11.304 1.00 97.69 184 ALA A N 1
ATOM 1520 C CA . ALA A 1 184 ? 8.328 13.071 -10.256 1.00 97.69 184 ALA A CA 1
ATOM 1521 C C . ALA A 1 184 ? 8.474 12.186 -9.009 1.00 97.69 184 ALA A C 1
ATOM 1523 O O . ALA A 1 184 ? 8.574 12.710 -7.903 1.00 97.69 184 ALA A O 1
ATOM 1524 N N . ARG A 1 185 ? 8.593 10.862 -9.170 1.00 97.56 185 ARG A N 1
ATOM 1525 C CA . ARG A 1 185 ? 8.834 9.926 -8.055 1.00 97.56 185 ARG A CA 1
ATOM 1526 C C . ARG A 1 185 ? 10.116 10.229 -7.289 1.00 97.56 185 ARG A C 1
ATOM 1528 O O . ARG A 1 185 ? 10.110 10.199 -6.061 1.00 97.56 185 ARG A O 1
ATOM 1535 N N . ILE A 1 186 ? 11.197 10.579 -7.986 1.00 96.38 186 ILE A N 1
ATOM 1536 C CA . ILE A 1 186 ? 12.443 10.998 -7.332 1.00 96.38 186 ILE A CA 1
ATOM 1537 C C . ILE A 1 186 ? 12.188 12.236 -6.461 1.00 96.38 186 ILE A C 1
ATOM 1539 O O . ILE A 1 186 ? 12.570 12.239 -5.290 1.00 96.38 186 ILE A O 1
ATOM 1543 N N . TYR A 1 187 ? 11.481 13.247 -6.970 1.00 97.12 187 TYR A N 1
ATOM 1544 C CA . TYR A 1 187 ? 11.107 14.413 -6.164 1.00 97.12 187 TYR A CA 1
ATOM 1545 C C . TYR A 1 187 ? 10.233 14.049 -4.954 1.00 97.12 187 TYR A C 1
ATOM 1547 O O . TYR A 1 187 ? 10.483 14.551 -3.858 1.00 97.12 187 TYR A O 1
ATOM 1555 N N . ILE A 1 188 ? 9.280 13.121 -5.101 1.00 96.81 188 ILE A N 1
ATOM 1556 C CA . ILE A 1 188 ? 8.456 12.619 -3.986 1.00 96.81 188 ILE A CA 1
ATOM 1557 C C . ILE A 1 188 ? 9.334 11.976 -2.905 1.00 96.81 188 ILE A C 1
ATOM 1559 O O . ILE A 1 188 ? 9.189 12.308 -1.729 1.00 96.81 188 ILE A O 1
ATOM 1563 N N . THR A 1 189 ? 10.289 11.115 -3.280 1.00 96.00 189 THR A N 1
ATOM 1564 C CA . THR A 1 189 ? 11.201 10.473 -2.310 1.00 96.00 189 THR A CA 1
ATOM 1565 C C . THR A 1 189 ? 12.091 11.477 -1.576 1.00 96.00 189 THR A C 1
ATOM 1567 O O . THR A 1 189 ? 12.381 11.297 -0.394 1.00 96.00 189 THR A O 1
ATOM 1570 N N . LYS A 1 190 ? 12.464 12.577 -2.242 1.00 95.62 190 LYS A N 1
ATOM 1571 C CA . LYS A 1 190 ? 13.189 13.707 -1.643 1.00 95.62 190 LYS A CA 1
ATOM 1572 C C . LYS A 1 190 ? 12.297 14.639 -0.813 1.00 95.62 190 LYS A C 1
ATOM 1574 O O . LYS A 1 190 ? 12.807 15.580 -0.215 1.00 95.62 190 LYS A O 1
ATOM 1579 N N . LYS A 1 191 ? 10.984 14.379 -0.752 1.00 95.56 191 LYS A N 1
ATOM 1580 C CA . LYS A 1 191 ? 9.953 15.232 -0.129 1.00 95.56 191 LYS A CA 1
ATOM 1581 C C . LYS A 1 191 ? 9.810 16.613 -0.786 1.00 95.56 191 LYS A C 1
ATOM 1583 O O . LYS A 1 191 ? 9.239 17.533 -0.205 1.00 95.56 191 LYS A O 1
ATOM 1588 N N . GLU A 1 192 ? 10.279 16.757 -2.022 1.00 96.75 192 GLU A N 1
ATOM 1589 C CA . GLU A 1 192 ? 10.144 17.964 -2.840 1.00 96.75 192 GLU A CA 1
ATOM 1590 C C . GLU A 1 192 ? 8.790 17.962 -3.569 1.00 96.75 192 GLU A C 1
ATOM 1592 O O . GLU A 1 192 ? 8.696 17.843 -4.793 1.00 96.75 192 GLU A O 1
ATOM 1597 N N . TYR A 1 193 ? 7.704 18.063 -2.800 1.00 96.50 193 TYR A N 1
ATOM 1598 C CA . TYR A 1 193 ? 6.340 17.862 -3.304 1.00 96.50 193 TYR A CA 1
ATOM 1599 C C . TYR A 1 193 ? 5.925 18.858 -4.395 1.00 96.50 193 TYR A C 1
ATOM 1601 O O . TYR A 1 193 ? 5.251 18.470 -5.347 1.00 96.50 193 TYR A O 1
ATOM 1609 N N . TYR A 1 194 ? 6.357 20.119 -4.311 1.00 95.94 194 TYR A N 1
ATOM 1610 C CA . TYR A 1 194 ? 6.052 21.126 -5.334 1.00 95.94 194 TYR A CA 1
ATOM 1611 C C . TYR A 1 194 ? 6.701 20.798 -6.683 1.00 95.94 194 TYR A C 1
ATOM 1613 O O . TYR A 1 194 ? 6.031 20.862 -7.712 1.00 95.94 194 TYR A O 1
ATOM 1621 N N . SER A 1 195 ? 7.972 20.384 -6.682 1.00 96.19 195 SER A N 1
ATOM 1622 C CA . SER A 1 195 ? 8.684 19.956 -7.892 1.00 96.19 195 SER A CA 1
ATOM 1623 C C . SER A 1 195 ? 7.997 18.747 -8.532 1.00 96.19 195 SER A C 1
ATOM 1625 O O . SER A 1 195 ? 7.753 18.738 -9.738 1.00 96.19 195 SER A O 1
ATOM 1627 N N . ALA A 1 196 ? 7.595 17.762 -7.718 1.00 97.69 196 ALA A N 1
ATOM 1628 C CA . ALA A 1 196 ? 6.835 16.607 -8.192 1.00 97.69 196 ALA A CA 1
ATOM 1629 C C . ALA A 1 196 ? 5.508 17.023 -8.849 1.00 97.69 196 ALA A C 1
ATOM 1631 O O . ALA A 1 196 ? 5.201 16.565 -9.947 1.00 97.69 196 ALA A O 1
ATOM 1632 N N . GLN A 1 197 ? 4.751 17.931 -8.222 1.00 96.62 197 GLN A N 1
ATOM 1633 C CA . GLN A 1 197 ? 3.475 18.430 -8.750 1.00 96.62 197 GLN A CA 1
ATOM 1634 C C . GLN A 1 197 ? 3.625 19.122 -10.105 1.00 96.62 197 GLN A C 1
ATOM 1636 O O . GLN A 1 197 ? 2.822 18.872 -11.000 1.00 96.62 197 GLN A O 1
ATOM 1641 N N . VAL A 1 198 ? 4.659 19.950 -10.283 1.00 96.69 198 VAL A N 1
ATOM 1642 C CA . VAL A 1 198 ? 4.921 20.622 -11.566 1.00 96.69 198 VAL A CA 1
ATOM 1643 C C . VAL A 1 198 ? 5.138 19.599 -12.681 1.00 96.69 198 VAL A C 1
ATOM 1645 O O . VAL A 1 198 ? 4.573 19.740 -13.766 1.00 96.69 198 VAL A O 1
ATOM 1648 N N . ILE A 1 199 ? 5.918 18.547 -12.418 1.00 97.44 199 ILE A N 1
ATOM 1649 C CA . ILE A 1 199 ? 6.182 17.502 -13.411 1.00 97.44 199 ILE A CA 1
ATOM 1650 C C . ILE A 1 199 ? 4.925 16.672 -13.695 1.00 97.44 199 ILE A C 1
ATOM 1652 O O . ILE A 1 199 ? 4.594 16.482 -14.863 1.00 97.44 199 ILE A O 1
ATOM 1656 N N . LEU A 1 200 ? 4.201 16.223 -12.663 1.00 97.88 200 LEU A N 1
ATOM 1657 C CA . LEU A 1 200 ? 2.968 15.439 -12.822 1.00 97.88 200 LEU A CA 1
ATOM 1658 C C . LEU A 1 200 ? 1.901 16.218 -13.601 1.00 97.88 200 LEU A C 1
ATOM 1660 O O . LEU A 1 200 ? 1.320 15.685 -14.545 1.00 97.88 200 LEU A O 1
ATOM 1664 N N . GLN A 1 201 ? 1.711 17.500 -13.276 1.00 97.31 201 GLN A N 1
ATOM 1665 C CA . GLN A 1 201 ? 0.774 18.362 -13.992 1.00 97.31 201 GLN A CA 1
ATOM 1666 C C . GLN A 1 201 ? 1.184 18.543 -15.455 1.00 97.31 201 GLN A C 1
ATOM 1668 O O . GLN A 1 201 ? 0.347 18.422 -16.347 1.00 97.31 201 GLN A O 1
ATOM 1673 N N . ARG A 1 202 ? 2.484 18.736 -15.726 1.00 95.88 202 ARG A N 1
ATOM 1674 C CA . ARG A 1 202 ? 2.990 18.822 -17.101 1.00 95.88 202 ARG A CA 1
ATOM 1675 C C . ARG A 1 202 ? 2.654 17.560 -17.899 1.00 95.88 202 ARG A C 1
ATOM 1677 O O . ARG A 1 202 ? 2.287 17.698 -19.061 1.00 95.88 202 ARG A O 1
ATOM 1684 N N . ILE A 1 203 ? 2.735 16.360 -17.311 1.00 96.12 203 ILE A N 1
ATOM 1685 C CA . ILE A 1 203 ? 2.343 15.111 -17.996 1.00 96.12 203 ILE A CA 1
ATOM 1686 C C . ILE A 1 203 ? 0.854 15.134 -18.350 1.00 96.12 203 ILE A C 1
ATOM 1688 O O . ILE A 1 203 ? 0.509 14.830 -19.485 1.00 96.12 203 ILE A O 1
ATOM 1692 N N . ILE A 1 204 ? -0.018 15.527 -17.419 1.00 94.62 204 ILE A N 1
ATOM 1693 C CA . ILE A 1 204 ? -1.472 15.580 -17.648 1.00 94.62 204 ILE A CA 1
ATOM 1694 C C . ILE A 1 204 ? -1.819 16.551 -18.781 1.00 94.62 204 ILE A C 1
ATOM 1696 O O . ILE A 1 204 ? -2.625 16.223 -19.651 1.00 94.62 204 ILE A O 1
ATOM 1700 N N . ASP A 1 205 ? -1.182 17.720 -18.797 1.00 94.75 205 ASP A N 1
ATOM 1701 C CA . ASP A 1 205 ? -1.477 18.770 -19.772 1.00 94.75 205 ASP A CA 1
ATOM 1702 C C . ASP A 1 205 ? -0.945 18.424 -21.175 1.00 94.75 205 ASP A C 1
ATOM 1704 O O . ASP A 1 205 ? -1.571 18.739 -22.192 1.00 94.75 205 ASP A O 1
ATOM 1708 N N . THR A 1 206 ? 0.220 17.771 -21.248 1.00 94.25 206 THR A N 1
ATOM 1709 C CA . THR A 1 206 ? 0.907 17.493 -22.522 1.00 94.25 206 THR A CA 1
ATOM 1710 C C . THR A 1 206 ? 0.590 16.113 -23.095 1.00 94.25 206 THR A C 1
ATOM 1712 O O . THR A 1 206 ? 0.371 15.998 -24.306 1.00 94.25 206 THR A O 1
ATOM 1715 N N . TYR A 1 207 ? 0.479 15.095 -22.239 1.00 94.19 207 TYR A N 1
ATOM 1716 C CA . TYR A 1 207 ? 0.334 13.682 -22.595 1.00 94.19 207 TYR A CA 1
ATOM 1717 C C . TYR A 1 207 ? -0.896 13.016 -21.935 1.00 94.19 207 TYR A C 1
ATOM 1719 O O . TYR A 1 207 ? -0.767 11.990 -21.260 1.00 94.19 207 TYR A O 1
ATOM 1727 N N . PRO A 1 208 ? -2.118 13.552 -22.135 1.00 91.81 208 PRO A N 1
ATOM 1728 C CA . PRO A 1 208 ? -3.330 13.050 -21.481 1.00 91.81 208 PRO A CA 1
ATOM 1729 C C . PRO A 1 208 ? -3.732 11.628 -21.907 1.00 91.81 208 PRO A C 1
ATOM 1731 O O . PRO A 1 208 ? -4.571 11.015 -21.255 1.00 91.81 208 PRO A O 1
ATOM 1734 N N . GLN A 1 209 ? -3.168 11.104 -23.002 1.00 91.38 209 GLN A N 1
ATOM 1735 C CA . GLN A 1 209 ? -3.410 9.741 -23.493 1.00 91.38 209 GLN A CA 1
ATOM 1736 C C . GLN A 1 209 ? -2.246 8.797 -23.165 1.00 91.38 209 GLN A C 1
ATOM 1738 O O . GLN A 1 209 ? -2.127 7.731 -23.768 1.00 91.38 209 GLN A O 1
ATOM 1743 N N . SER A 1 210 ? -1.356 9.189 -22.247 1.00 91.19 210 SER A N 1
ATOM 1744 C CA . SER A 1 210 ? -0.284 8.312 -21.787 1.00 91.19 210 SER A CA 1
ATOM 1745 C C . SER A 1 210 ? -0.861 7.009 -21.216 1.00 91.19 210 SER A C 1
ATOM 1747 O O . SER A 1 210 ? -1.806 7.066 -20.424 1.00 91.19 210 SER A O 1
ATOM 1749 N N . PRO A 1 211 ? -0.287 5.836 -21.546 1.00 89.62 211 PRO A N 1
ATOM 1750 C CA . PRO A 1 211 ? -0.635 4.578 -20.884 1.00 89.62 211 PRO A CA 1
ATOM 1751 C C . PRO A 1 211 ? -0.500 4.659 -19.356 1.00 89.62 211 PRO A C 1
ATOM 1753 O O . PRO A 1 211 ? -1.256 4.021 -18.628 1.00 89.62 211 PRO A O 1
ATOM 1756 N N . ASP A 1 212 ? 0.415 5.506 -18.882 1.00 89.94 212 ASP A N 1
ATOM 1757 C CA . ASP A 1 212 ? 0.742 5.684 -17.470 1.00 89.94 212 ASP A CA 1
ATOM 1758 C C . ASP A 1 212 ? -0.134 6.778 -16.801 1.00 89.94 212 ASP A C 1
ATOM 1760 O O . ASP A 1 212 ? 0.084 7.136 -15.646 1.00 89.94 212 ASP A O 1
ATOM 1764 N N . ILE A 1 213 ? -1.151 7.335 -17.483 1.00 92.25 213 ILE A N 1
ATOM 1765 C CA . ILE A 1 213 ? -1.916 8.496 -16.979 1.00 92.25 213 ILE A CA 1
ATOM 1766 C C . ILE A 1 213 ? -2.657 8.222 -15.659 1.00 92.25 213 ILE A C 1
ATOM 1768 O O . ILE A 1 213 ? -2.744 9.098 -14.799 1.00 92.25 213 ILE A O 1
ATOM 1772 N N . CYS A 1 214 ? -3.154 6.999 -15.450 1.00 91.88 214 CYS A N 1
ATOM 1773 C CA . CYS A 1 214 ? -3.796 6.625 -14.184 1.00 91.88 214 CYS A CA 1
ATOM 1774 C C . CYS A 1 214 ? -2.790 6.597 -13.028 1.00 91.88 214 CYS A C 1
ATOM 1776 O O . CYS A 1 214 ? -3.113 7.008 -11.914 1.00 91.88 214 CYS A O 1
ATOM 1778 N N . GLU A 1 215 ? -1.560 6.164 -13.307 1.00 93.12 215 GLU A N 1
ATOM 1779 C CA . GLU A 1 215 ? -0.457 6.169 -12.350 1.00 93.12 215 GLU A CA 1
ATOM 1780 C C . GLU A 1 215 ? -0.025 7.608 -12.027 1.00 93.12 215 GLU A C 1
ATOM 1782 O O . GLU A 1 215 ? 0.214 7.932 -10.867 1.00 93.12 215 GLU A O 1
ATOM 1787 N N . VAL A 1 216 ? -0.029 8.508 -13.017 1.00 95.44 216 VAL A N 1
ATOM 1788 C CA . VAL A 1 216 ? 0.220 9.946 -12.810 1.00 95.44 216 VAL A CA 1
ATOM 1789 C C . VAL A 1 216 ? -0.813 10.552 -11.855 1.00 95.44 216 VAL A C 1
ATOM 1791 O O . VAL A 1 216 ? -0.428 11.203 -10.883 1.00 95.44 216 VAL A O 1
ATOM 1794 N N . PHE A 1 217 ? -2.113 10.310 -12.073 1.00 95.62 217 PHE A N 1
ATOM 1795 C CA . PHE A 1 217 ? -3.154 10.786 -11.153 1.00 95.62 217 PHE A CA 1
ATOM 1796 C C . PHE A 1 217 ? -3.001 10.192 -9.750 1.00 95.62 217 PHE A C 1
ATOM 1798 O O . PHE A 1 217 ? -3.207 10.897 -8.762 1.00 95.62 217 PHE A O 1
ATOM 1805 N N . PHE A 1 218 ? -2.625 8.916 -9.648 1.00 94.81 218 PHE A N 1
ATOM 1806 C CA . PHE A 1 218 ? -2.383 8.248 -8.370 1.00 94.81 218 PHE A CA 1
ATOM 1807 C C . PHE A 1 218 ? -1.229 8.897 -7.597 1.00 94.81 218 PHE A C 1
ATOM 1809 O O . PHE A 1 218 ? -1.401 9.268 -6.435 1.00 94.81 218 PHE A O 1
ATOM 1816 N N . GLU A 1 219 ? -0.080 9.108 -8.243 1.00 96.00 219 GLU A N 1
ATOM 1817 C CA . GLU A 1 219 ? 1.059 9.786 -7.618 1.00 96.00 219 GLU A CA 1
ATOM 1818 C C . GLU A 1 219 ? 0.694 11.220 -7.217 1.00 96.00 219 GLU A C 1
ATOM 1820 O O . GLU A 1 219 ? 1.016 11.667 -6.114 1.00 96.00 219 GLU A O 1
ATOM 1825 N N . GLN A 1 220 ? -0.058 11.935 -8.057 1.00 96.94 220 GLN A N 1
ATOM 1826 C CA . GLN A 1 220 ? -0.484 13.297 -7.750 1.00 96.94 220 GLN A CA 1
ATOM 1827 C C . GLN A 1 220 ? -1.459 13.351 -6.565 1.00 96.94 220 GLN A C 1
ATOM 1829 O O . GLN A 1 220 ? -1.329 14.233 -5.711 1.00 96.94 220 GLN A O 1
ATOM 1834 N N . ALA A 1 221 ? -2.392 12.396 -6.470 1.00 96.38 221 ALA A N 1
ATOM 1835 C CA . ALA A 1 221 ? -3.290 12.245 -5.326 1.00 96.38 221 ALA A CA 1
ATOM 1836 C C . ALA A 1 221 ? -2.510 11.981 -4.031 1.00 96.38 221 ALA A C 1
ATOM 1838 O O . ALA A 1 221 ? -2.763 12.635 -3.018 1.00 96.38 221 ALA A O 1
ATOM 1839 N N . ASN A 1 222 ? -1.514 11.091 -4.071 1.00 95.50 222 ASN A N 1
ATOM 1840 C CA . ASN A 1 222 ? -0.668 10.785 -2.917 1.00 95.50 222 ASN A CA 1
ATOM 1841 C C . ASN A 1 222 ? 0.128 12.006 -2.455 1.00 95.50 222 ASN A C 1
ATOM 1843 O O . ASN A 1 222 ? 0.195 12.282 -1.259 1.00 95.50 222 ASN A O 1
ATOM 1847 N N . VAL A 1 223 ? 0.681 12.782 -3.388 1.00 97.12 223 VAL A N 1
ATOM 1848 C CA . VAL A 1 223 ? 1.376 14.025 -3.043 1.00 97.12 223 VAL A CA 1
ATOM 1849 C C . VAL A 1 223 ? 0.418 15.034 -2.412 1.00 97.12 223 VAL A C 1
ATOM 1851 O O . VAL A 1 223 ? 0.751 15.609 -1.378 1.00 97.12 223 VAL A O 1
ATOM 1854 N N . TYR A 1 224 ? -0.789 15.219 -2.956 1.00 97.00 224 TYR A N 1
ATOM 1855 C CA . TYR A 1 224 ? -1.780 16.099 -2.327 1.00 97.00 224 TYR A CA 1
ATOM 1856 C C . TYR A 1 224 ? -2.199 15.615 -0.936 1.00 97.00 224 TYR A C 1
ATOM 1858 O O . TYR A 1 224 ? -2.331 16.436 -0.031 1.00 97.00 224 TYR A O 1
ATOM 1866 N N . LYS A 1 225 ? -2.327 14.300 -0.729 1.00 94.56 225 LYS A N 1
ATOM 1867 C CA . LYS A 1 225 ? -2.582 13.702 0.589 1.00 94.56 225 LYS A CA 1
ATOM 1868 C C . LYS A 1 225 ? -1.449 14.003 1.575 1.00 94.56 225 LYS A C 1
ATOM 1870 O O . LYS A 1 225 ? -1.723 14.430 2.691 1.00 94.56 225 LYS A O 1
ATOM 1875 N N . LEU A 1 226 ? -0.187 13.862 1.158 1.00 93.75 226 LEU A N 1
ATOM 1876 C CA . LEU A 1 226 ? 0.985 14.213 1.978 1.00 93.75 226 LEU A CA 1
ATOM 1877 C C . LEU A 1 226 ? 1.052 15.710 2.311 1.00 93.75 226 LEU A C 1
ATOM 1879 O O . LEU A 1 226 ? 1.567 16.084 3.361 1.00 93.75 226 LEU A O 1
ATOM 1883 N N . MET A 1 227 ? 0.520 16.563 1.435 1.00 94.38 227 MET A N 1
ATOM 1884 C CA . MET A 1 227 ? 0.395 18.005 1.661 1.00 94.38 227 MET A CA 1
ATOM 1885 C C . MET A 1 227 ? -0.842 18.389 2.495 1.00 94.38 227 MET A C 1
ATOM 1887 O O . MET A 1 227 ? -1.000 19.562 2.823 1.00 94.38 227 MET A O 1
ATOM 1891 N N . GLY A 1 228 ? -1.730 17.440 2.818 1.00 93.19 228 GLY A N 1
ATOM 1892 C CA . GLY A 1 228 ? -3.004 17.700 3.499 1.00 93.19 228 GLY A CA 1
ATOM 1893 C C . GLY A 1 228 ? -4.070 18.375 2.622 1.00 93.19 228 GLY A C 1
ATOM 1894 O O . GLY A 1 228 ? -5.089 18.838 3.132 1.00 93.19 228 GLY A O 1
ATOM 1895 N N . ASP A 1 229 ? -3.869 18.441 1.303 1.00 95.62 229 ASP A N 1
ATOM 1896 C CA . ASP A 1 229 ? -4.814 19.043 0.359 1.00 95.62 229 ASP A CA 1
ATOM 1897 C C . ASP A 1 229 ? -5.854 18.015 -0.111 1.00 95.62 229 ASP A C 1
ATOM 1899 O O . ASP A 1 229 ? -5.805 17.472 -1.220 1.00 95.62 229 ASP A O 1
ATOM 1903 N N . ASN A 1 230 ? -6.835 17.753 0.754 1.00 94.19 230 ASN A N 1
ATOM 1904 C CA . ASN A 1 230 ? -7.907 16.795 0.474 1.00 94.19 230 ASN A CA 1
ATOM 1905 C C . ASN A 1 230 ? -8.748 17.180 -0.752 1.00 94.19 230 ASN A C 1
ATOM 1907 O O . ASN A 1 230 ? -9.259 16.305 -1.448 1.00 94.19 230 ASN A O 1
ATOM 1911 N N . GLN A 1 231 ? -8.899 18.472 -1.059 1.00 95.62 231 GLN A N 1
ATOM 1912 C CA . GLN A 1 231 ? -9.717 18.912 -2.193 1.00 95.62 231 GLN A CA 1
ATOM 1913 C C . GLN A 1 231 ? -9.061 18.555 -3.524 1.00 95.62 231 GLN A C 1
ATOM 1915 O O . GLN A 1 231 ? -9.721 17.988 -4.400 1.00 95.62 231 GLN A O 1
ATOM 1920 N N . ARG A 1 232 ? -7.764 18.839 -3.683 1.00 96.50 232 ARG A N 1
ATOM 1921 C CA . ARG A 1 232 ? -7.034 18.450 -4.895 1.00 96.50 232 ARG A CA 1
ATOM 1922 C C . ARG A 1 232 ? -6.802 16.942 -4.962 1.00 96.50 232 ARG A C 1
ATOM 1924 O O . ARG A 1 232 ? -6.950 16.372 -6.041 1.00 96.50 232 ARG A O 1
ATOM 1931 N N . CYS A 1 233 ? -6.563 16.286 -3.823 1.00 97.00 233 CYS A N 1
ATOM 1932 C CA . CYS A 1 233 ? -6.498 14.826 -3.738 1.00 97.00 233 CYS A CA 1
ATOM 1933 C C . CYS A 1 233 ? -7.772 14.176 -4.307 1.00 97.00 233 CYS A C 1
ATOM 1935 O O . CYS A 1 233 ? -7.693 13.399 -5.258 1.00 97.00 233 CYS A O 1
ATOM 1937 N N . LYS A 1 234 ? -8.961 14.578 -3.827 1.00 96.75 234 LYS A N 1
ATOM 1938 C CA . LYS A 1 234 ? -10.246 14.057 -4.328 1.00 96.75 234 LYS A CA 1
ATOM 1939 C C . LYS A 1 234 ? -10.414 14.237 -5.837 1.00 96.75 234 LYS A C 1
ATOM 1941 O O . LYS A 1 234 ? -10.884 13.314 -6.495 1.00 96.75 234 LYS A O 1
ATOM 1946 N N . LYS A 1 235 ? -10.014 15.386 -6.398 1.00 95.94 235 LYS A N 1
ATOM 1947 C CA . LYS A 1 235 ? -10.086 15.622 -7.854 1.00 95.94 235 LYS A CA 1
ATOM 1948 C C . LYS A 1 235 ? -9.262 14.600 -8.638 1.00 95.94 235 LYS A C 1
ATOM 1950 O O . LYS A 1 235 ? -9.735 14.095 -9.652 1.00 95.94 235 LYS A O 1
ATOM 1955 N N . MET A 1 236 ? -8.059 14.278 -8.165 1.00 96.00 236 MET A N 1
ATOM 1956 C CA . MET A 1 236 ? -7.196 13.291 -8.822 1.00 96.00 236 MET A CA 1
ATOM 1957 C C . MET A 1 236 ? -7.753 11.872 -8.694 1.00 96.00 236 MET A C 1
ATOM 1959 O O . MET A 1 236 ? -7.818 11.150 -9.684 1.00 96.00 236 MET A O 1
ATOM 1963 N N . LEU A 1 237 ? -8.263 11.496 -7.518 1.00 95.62 237 LEU A N 1
ATOM 1964 C CA . LEU A 1 237 ? -8.926 10.200 -7.332 1.00 95.62 237 LEU A CA 1
ATOM 1965 C C . LEU A 1 237 ? -10.175 10.059 -8.225 1.00 95.62 237 LEU A C 1
ATOM 1967 O O . LEU A 1 237 ? -10.416 9.004 -8.806 1.00 95.62 237 LEU A O 1
ATOM 1971 N N . GLN A 1 238 ? -10.947 11.133 -8.405 1.00 94.62 238 GLN A N 1
ATOM 1972 C CA . GLN A 1 238 ? -12.074 11.152 -9.344 1.00 94.62 238 GLN A CA 1
ATOM 1973 C C . GLN A 1 238 ? -11.616 10.987 -10.800 1.00 94.62 238 GLN A C 1
ATOM 1975 O O . GLN A 1 238 ? -12.263 10.265 -11.558 1.00 94.62 238 GLN A O 1
ATOM 1980 N N . ALA A 1 239 ? -10.491 11.596 -11.191 1.00 93.25 239 ALA A N 1
ATOM 1981 C CA . ALA A 1 239 ? -9.923 11.434 -12.530 1.00 93.25 239 ALA A CA 1
ATOM 1982 C C . ALA A 1 239 ? -9.508 9.979 -12.827 1.00 93.25 239 ALA A C 1
ATOM 1984 O O . ALA A 1 239 ? -9.704 9.509 -13.950 1.00 93.25 239 ALA A O 1
ATOM 1985 N N . ILE A 1 240 ? -9.018 9.246 -11.818 1.00 93.19 240 ILE A N 1
ATOM 1986 C CA . ILE A 1 240 ? -8.739 7.802 -11.913 1.00 93.19 240 ILE A CA 1
ATOM 1987 C C . ILE A 1 240 ? -10.028 7.017 -12.179 1.00 93.19 240 ILE A C 1
ATOM 1989 O O . ILE A 1 240 ? -10.072 6.186 -13.079 1.00 93.19 240 ILE A O 1
ATOM 1993 N N . ILE A 1 241 ? -11.102 7.299 -11.435 1.00 90.38 241 ILE A N 1
ATOM 1994 C CA . ILE A 1 241 ? -12.388 6.595 -11.588 1.00 90.38 241 ILE A CA 1
ATOM 1995 C C . ILE A 1 241 ? -12.987 6.794 -12.989 1.00 90.38 241 ILE A C 1
ATOM 1997 O O . ILE A 1 241 ? -13.630 5.886 -13.522 1.00 90.38 241 ILE A O 1
ATOM 2001 N N . LEU A 1 242 ? -12.780 7.969 -13.589 1.00 88.31 242 LEU A N 1
ATOM 2002 C CA . LEU A 1 242 ? -13.229 8.271 -14.950 1.00 88.31 242 LEU A CA 1
ATOM 2003 C C . LEU A 1 242 ? -12.393 7.543 -16.016 1.00 88.31 242 LEU A C 1
ATOM 2005 O O . LEU A 1 242 ? -12.946 7.094 -17.020 1.00 88.31 242 LEU A O 1
ATOM 2009 N N . ASN A 1 243 ? -11.089 7.375 -15.787 1.00 80.44 243 ASN A N 1
ATOM 2010 C CA . ASN A 1 243 ? -10.182 6.641 -16.669 1.00 80.44 243 ASN A CA 1
ATOM 2011 C C . ASN A 1 243 ? -10.104 5.163 -16.268 1.00 80.44 243 ASN A C 1
ATOM 2013 O O . ASN A 1 243 ? -9.122 4.722 -15.682 1.00 80.44 243 ASN A O 1
ATOM 2017 N N . LYS A 1 244 ? -11.129 4.377 -16.624 1.00 65.56 244 LYS A N 1
ATOM 2018 C CA . LYS A 1 244 ? -11.308 2.943 -16.283 1.00 65.56 244 LYS A CA 1
ATOM 2019 C C . LYS A 1 244 ? -10.180 1.976 -16.720 1.00 65.56 244 LYS A C 1
ATOM 2021 O O . LYS A 1 244 ? -10.362 0.765 -16.658 1.00 65.56 244 LYS A O 1
ATOM 2026 N N . ASN A 1 245 ? -9.022 2.470 -17.150 1.00 62.56 245 ASN A N 1
ATOM 2027 C CA . ASN A 1 245 ? -7.937 1.696 -17.749 1.00 62.56 245 ASN A CA 1
ATOM 2028 C C . ASN A 1 245 ? -7.081 0.914 -16.740 1.00 62.56 245 ASN A C 1
ATOM 2030 O O . ASN A 1 245 ? -6.113 0.268 -17.139 1.00 62.56 245 ASN A O 1
ATOM 2034 N N . THR A 1 246 ? -7.413 0.909 -15.444 1.00 68.50 246 THR A N 1
ATOM 2035 C CA . THR A 1 246 ? -6.731 0.025 -14.486 1.00 68.50 246 THR A CA 1
ATOM 2036 C C . THR A 1 246 ? -7.602 -0.284 -13.269 1.00 68.50 246 THR A C 1
ATOM 2038 O O . THR A 1 246 ? -7.879 0.593 -12.449 1.00 68.50 246 THR A O 1
ATOM 2041 N N . LEU A 1 247 ? -7.998 -1.554 -13.116 1.00 73.12 247 LEU A N 1
ATOM 2042 C CA . LEU A 1 247 ? -8.865 -2.002 -12.017 1.00 73.12 247 LEU A CA 1
ATOM 2043 C C . LEU A 1 247 ? -8.248 -1.711 -10.635 1.00 73.12 247 LEU A C 1
ATOM 2045 O O . LEU A 1 247 ? -8.947 -1.271 -9.727 1.00 73.12 247 LEU A O 1
ATOM 2049 N N . ASN A 1 248 ? -6.928 -1.869 -10.492 1.00 76.44 248 ASN A N 1
ATOM 2050 C CA . ASN A 1 248 ? -6.243 -1.654 -9.213 1.00 76.44 248 ASN A CA 1
ATOM 2051 C C . ASN A 1 248 ? -6.298 -0.187 -8.749 1.00 76.44 248 ASN A C 1
ATOM 2053 O O . ASN A 1 248 ? -6.624 0.077 -7.592 1.00 76.44 248 ASN A O 1
ATOM 2057 N N . PHE A 1 249 ? -6.036 0.777 -9.641 1.00 87.62 249 PHE A N 1
ATOM 2058 C CA . PHE A 1 249 ? -6.131 2.200 -9.291 1.00 87.62 249 PHE A CA 1
ATOM 2059 C C . PHE A 1 249 ? -7.581 2.632 -9.060 1.00 87.62 249 PHE A C 1
ATOM 2061 O O . PHE A 1 249 ? -7.842 3.429 -8.163 1.00 87.62 249 PHE A O 1
ATOM 2068 N N . TYR A 1 250 ? -8.523 2.067 -9.820 1.00 88.81 250 TYR A N 1
ATOM 2069 C CA . TYR A 1 250 ? -9.955 2.309 -9.650 1.00 88.81 250 TYR A CA 1
ATOM 2070 C C . TYR A 1 250 ? -10.433 1.959 -8.232 1.00 88.81 250 TYR A C 1
ATOM 2072 O O . TYR A 1 250 ? -11.053 2.789 -7.565 1.00 88.81 250 TYR A O 1
ATOM 2080 N N . LEU A 1 251 ? -10.083 0.766 -7.741 1.00 90.75 251 LEU A N 1
ATOM 2081 C CA . LEU A 1 251 ? -10.470 0.290 -6.409 1.00 90.75 251 LEU A CA 1
ATOM 2082 C C . LEU A 1 251 ? -9.843 1.131 -5.296 1.00 90.75 251 LEU A C 1
ATOM 2084 O O . LEU A 1 251 ? -10.547 1.566 -4.384 1.00 90.75 251 LEU A O 1
ATOM 2088 N N . TYR A 1 252 ? -8.543 1.421 -5.409 1.00 91.50 252 TYR A N 1
ATOM 2089 C CA . TYR A 1 252 ? -7.857 2.327 -4.487 1.00 91.50 252 TYR A CA 1
ATOM 2090 C C . TYR A 1 252 ? -8.549 3.693 -4.428 1.00 91.50 252 TYR A C 1
ATOM 2092 O O . TYR A 1 252 ? -8.868 4.180 -3.345 1.00 91.50 252 TYR A O 1
ATOM 2100 N N . ALA A 1 253 ? -8.839 4.290 -5.587 1.00 94.44 253 ALA A N 1
ATOM 2101 C CA . ALA A 1 253 ? -9.440 5.614 -5.654 1.00 94.44 253 ALA A CA 1
ATOM 2102 C C . ALA A 1 253 ? -10.827 5.668 -5.007 1.00 94.44 253 ALA A C 1
ATOM 2104 O O . ALA A 1 253 ? -11.138 6.632 -4.310 1.00 94.44 253 ALA A O 1
ATOM 2105 N N . MET A 1 254 ? -11.646 4.630 -5.184 1.00 94.50 254 MET A N 1
ATOM 2106 C CA . MET A 1 254 ? -12.953 4.543 -4.533 1.00 94.50 254 MET A CA 1
ATOM 2107 C C . MET A 1 254 ? -12.845 4.434 -3.014 1.00 94.50 254 MET A C 1
ATOM 2109 O O . MET A 1 254 ? -13.550 5.156 -2.312 1.00 94.50 254 MET A O 1
ATOM 2113 N N . ILE A 1 255 ? -11.966 3.559 -2.515 1.00 95.12 255 ILE A N 1
ATOM 2114 C CA . ILE A 1 255 ? -11.744 3.362 -1.076 1.00 95.12 255 ILE A CA 1
ATOM 2115 C C . ILE A 1 255 ? -11.258 4.665 -0.437 1.00 95.12 255 ILE A C 1
ATOM 2117 O O . ILE A 1 255 ? -11.807 5.112 0.570 1.00 95.12 255 ILE A O 1
ATOM 2121 N N . GLU A 1 256 ? -10.262 5.311 -1.044 1.00 95.75 256 GLU A N 1
ATOM 2122 C CA . GLU A 1 256 ? -9.705 6.559 -0.527 1.00 95.75 256 GLU A CA 1
ATOM 2123 C C . GLU A 1 256 ? -10.717 7.707 -0.569 1.00 95.75 256 GLU A C 1
ATOM 2125 O O . GLU A 1 256 ? -10.842 8.435 0.412 1.00 95.75 256 GLU A O 1
ATOM 2130 N N . LEU A 1 257 ? -11.504 7.847 -1.643 1.00 96.62 257 LEU A N 1
ATOM 2131 C CA . LEU A 1 257 ? -12.591 8.831 -1.678 1.00 96.62 257 LEU A CA 1
ATOM 2132 C C . LEU A 1 257 ? -13.617 8.569 -0.578 1.00 96.62 257 LEU A C 1
ATOM 2134 O O . LEU A 1 257 ? -14.024 9.507 0.108 1.00 96.62 257 LEU A O 1
ATOM 2138 N N . ALA A 1 258 ? -14.019 7.312 -0.386 1.00 96.56 258 ALA A N 1
ATOM 2139 C CA . ALA A 1 258 ? -14.978 6.943 0.644 1.00 96.56 258 ALA A CA 1
ATOM 2140 C C . ALA A 1 258 ? -14.472 7.310 2.048 1.00 96.56 258 ALA A C 1
ATOM 2142 O O . ALA A 1 258 ? -15.230 7.868 2.847 1.00 96.56 258 ALA A O 1
ATOM 2143 N N . ASN A 1 259 ? -13.190 7.057 2.323 1.00 95.12 259 ASN A N 1
ATOM 2144 C CA . ASN A 1 259 ? -12.531 7.424 3.574 1.00 95.12 259 ASN A CA 1
ATOM 2145 C C . ASN A 1 259 ? -12.464 8.945 3.757 1.00 95.12 259 ASN A C 1
ATOM 2147 O O . ASN A 1 259 ? -12.936 9.441 4.776 1.00 95.12 259 ASN A O 1
ATOM 2151 N N . ILE A 1 260 ? -11.984 9.693 2.755 1.00 95.56 260 ILE A N 1
ATOM 2152 C CA . ILE A 1 260 ? -11.894 11.161 2.834 1.00 95.56 260 ILE A CA 1
ATOM 2153 C C . ILE A 1 260 ? -13.278 11.775 3.078 1.00 95.56 260 ILE A C 1
ATOM 2155 O O . ILE A 1 260 ? -13.424 12.645 3.932 1.00 95.56 260 ILE A O 1
ATOM 2159 N N . TYR A 1 261 ? -14.317 11.322 2.368 1.00 96.38 261 TYR A N 1
ATOM 2160 C CA . TYR A 1 261 ? -15.672 11.835 2.586 1.00 96.38 261 TYR A CA 1
ATOM 2161 C C . TYR A 1 261 ? -16.221 11.491 3.969 1.00 96.38 261 TYR A C 1
ATOM 2163 O O . TYR A 1 261 ? -16.927 12.310 4.553 1.00 96.38 261 TYR A O 1
ATOM 2171 N N . ARG A 1 262 ? -15.896 10.313 4.512 1.00 94.75 262 ARG A N 1
ATOM 2172 C CA . ARG A 1 262 ? -16.278 9.953 5.881 1.00 94.75 262 ARG A CA 1
ATOM 2173 C C . ARG A 1 262 ? -15.587 10.847 6.908 1.00 94.75 262 ARG A C 1
ATOM 2175 O O . ARG A 1 262 ? -16.250 11.300 7.835 1.00 94.75 262 ARG A O 1
ATOM 2182 N N . ASP A 1 263 ? -14.298 11.117 6.731 1.00 92.94 263 ASP A N 1
ATOM 2183 C CA . ASP A 1 263 ? -13.520 11.970 7.635 1.00 92.94 263 ASP A CA 1
ATOM 2184 C C . ASP A 1 263 ? -14.009 13.431 7.583 1.00 92.94 263 ASP A C 1
ATOM 2186 O O . ASP A 1 263 ? -14.054 14.117 8.601 1.00 92.94 263 ASP A O 1
ATOM 2190 N N . GLU A 1 264 ? -14.485 13.882 6.417 1.00 94.56 264 GLU A N 1
ATOM 2191 C CA . GLU A 1 264 ? -15.195 15.157 6.230 1.00 94.56 264 GLU A CA 1
ATOM 2192 C C . GLU A 1 264 ? -16.654 15.141 6.737 1.00 94.56 264 GLU A C 1
ATOM 2194 O O . GLU A 1 264 ? -17.374 16.119 6.541 1.00 94.56 264 GLU A O 1
ATOM 2199 N N . GLN A 1 265 ? -17.121 14.042 7.346 1.00 95.06 265 GLN A N 1
ATOM 2200 C CA . GLN A 1 265 ? -18.509 13.823 7.796 1.00 95.06 265 GLN A CA 1
ATOM 2201 C C . GLN A 1 265 ? -19.561 13.914 6.675 1.00 95.06 265 GLN A C 1
ATOM 2203 O O . GLN A 1 265 ? -20.761 14.038 6.917 1.00 95.06 265 GLN A O 1
ATOM 2208 N N . ARG A 1 266 ? -19.133 13.805 5.415 1.00 96.25 266 ARG A N 1
ATOM 2209 C CA . ARG A 1 266 ? -19.996 13.738 4.230 1.00 96.25 266 ARG A CA 1
ATOM 2210 C C . ARG A 1 266 ? -20.405 12.295 3.956 1.00 96.25 266 ARG A C 1
ATOM 2212 O O . ARG A 1 266 ? -20.015 11.695 2.950 1.00 96.25 266 ARG A O 1
ATOM 2219 N N . TYR A 1 267 ? -21.198 11.738 4.862 1.00 96.00 267 TYR A N 1
ATOM 2220 C CA . TYR A 1 267 ? -21.526 10.314 4.877 1.00 96.00 267 TYR A CA 1
ATOM 2221 C C . TYR A 1 267 ? -22.252 9.823 3.618 1.00 96.00 267 TYR A C 1
ATOM 2223 O O . TYR A 1 267 ? -21.894 8.764 3.114 1.00 96.00 267 TYR A O 1
ATOM 2231 N N . ASP A 1 268 ? -23.152 10.613 3.023 1.00 95.31 268 ASP A N 1
ATOM 2232 C CA . ASP A 1 268 ? -23.831 10.232 1.769 1.00 95.31 268 ASP A CA 1
ATOM 2233 C C . ASP A 1 268 ? -22.837 10.010 0.622 1.00 95.31 268 ASP A C 1
ATOM 2235 O O . ASP A 1 268 ? -22.936 9.061 -0.157 1.00 95.31 268 ASP A O 1
ATOM 2239 N N . SER A 1 269 ? -21.829 10.885 0.534 1.00 95.62 269 SER A N 1
ATOM 2240 C CA . SER A 1 269 ? -20.766 10.764 -0.464 1.00 95.62 269 SER A CA 1
ATOM 2241 C C . SER A 1 269 ? -19.860 9.574 -0.165 1.00 95.62 269 SER A C 1
ATOM 2243 O O . SER A 1 269 ? -19.418 8.921 -1.100 1.00 95.62 269 SER A O 1
ATOM 2245 N N . SER A 1 270 ? -19.621 9.249 1.108 1.00 97.00 270 SER A N 1
ATOM 2246 C CA . SER A 1 270 ? -18.888 8.039 1.496 1.00 97.00 270 SER A CA 1
ATOM 2247 C C . SER A 1 270 ? -19.647 6.764 1.102 1.00 97.00 270 SER A C 1
ATOM 2249 O O . SER A 1 270 ? -19.103 5.913 0.394 1.00 97.00 270 SER A O 1
ATOM 2251 N N . LEU A 1 271 ? -20.934 6.676 1.463 1.00 96.69 271 LEU A N 1
ATOM 2252 C CA . LEU A 1 271 ? -21.817 5.558 1.121 1.00 96.69 271 LEU A CA 1
ATOM 2253 C C . LEU A 1 271 ? -21.902 5.337 -0.387 1.00 96.69 271 LEU A C 1
ATOM 2255 O O . LEU A 1 271 ? -21.867 4.192 -0.827 1.00 96.69 271 LEU A O 1
ATOM 2259 N N . HIS A 1 272 ? -21.935 6.405 -1.190 1.00 95.50 272 HIS A N 1
ATOM 2260 C CA . HIS A 1 272 ? -21.932 6.296 -2.649 1.00 95.50 272 HIS A CA 1
ATOM 2261 C C . HIS A 1 272 ? -20.791 5.415 -3.189 1.00 95.50 272 HIS A C 1
ATOM 2263 O O . HIS A 1 272 ? -21.013 4.607 -4.093 1.00 95.50 272 HIS A O 1
ATOM 2269 N N . TYR A 1 273 ? -19.573 5.551 -2.652 1.00 95.75 273 TYR A N 1
ATOM 2270 C CA . TYR A 1 273 ? -18.433 4.736 -3.086 1.00 95.75 273 TYR A CA 1
ATOM 2271 C C . TYR A 1 273 ? -18.457 3.343 -2.461 1.00 95.75 273 TYR A C 1
ATOM 2273 O O . TYR A 1 273 ? -18.181 2.372 -3.164 1.00 95.75 273 TYR A O 1
ATOM 2281 N N . TRP A 1 274 ? -18.832 3.216 -1.184 1.00 96.75 274 TRP A N 1
ATOM 2282 C CA . TRP A 1 274 ? -18.910 1.905 -0.540 1.00 96.75 274 TRP A CA 1
ATOM 2283 C C . TRP A 1 274 ? -19.978 0.999 -1.151 1.00 96.75 274 TRP A C 1
ATOM 2285 O O . TRP A 1 274 ? -19.728 -0.186 -1.341 1.00 96.75 274 TRP A O 1
ATOM 2295 N N . VAL A 1 275 ? -21.135 1.544 -1.529 1.00 95.44 275 VAL A N 1
ATOM 2296 C CA . VAL A 1 275 ? -22.191 0.787 -2.216 1.00 95.44 275 VAL A CA 1
ATOM 2297 C C . VAL A 1 275 ? -21.690 0.262 -3.558 1.00 95.44 275 VAL A C 1
ATOM 2299 O O . VAL A 1 275 ? -21.877 -0.908 -3.855 1.00 95.44 275 VAL A O 1
ATOM 2302 N N . LYS A 1 276 ? -20.967 1.075 -4.333 1.00 93.38 276 LYS A N 1
ATOM 2303 C CA . LYS A 1 276 ? -20.356 0.600 -5.581 1.00 93.38 276 LYS A CA 1
ATOM 2304 C C . LYS A 1 276 ? -19.293 -0.480 -5.344 1.00 93.38 276 LYS A C 1
ATOM 2306 O O . LYS A 1 276 ? -19.193 -1.404 -6.138 1.00 93.38 276 LYS A O 1
ATOM 2311 N N . LEU A 1 277 ? -18.497 -0.373 -4.274 1.00 93.31 277 LEU A N 1
ATOM 2312 C CA . LEU A 1 277 ? -17.506 -1.395 -3.904 1.00 93.31 277 LEU A CA 1
ATOM 2313 C C . LEU A 1 277 ? -18.163 -2.704 -3.444 1.00 93.31 277 LEU A C 1
ATOM 2315 O O . LEU A 1 277 ? -17.595 -3.769 -3.666 1.00 93.31 277 LEU A O 1
ATOM 2319 N N . LYS A 1 278 ? -19.360 -2.638 -2.848 1.00 93.94 278 LYS A N 1
ATOM 2320 C CA . LYS A 1 278 ? -20.145 -3.816 -2.451 1.00 93.94 278 LYS A CA 1
ATOM 2321 C C . LYS A 1 278 ? -20.524 -4.696 -3.649 1.00 93.94 278 LYS A C 1
ATOM 2323 O O . LYS A 1 278 ? -20.671 -5.901 -3.479 1.00 93.94 278 LYS A O 1
ATOM 2328 N N . ASP A 1 279 ? -20.640 -4.120 -4.842 1.00 90.88 279 ASP A N 1
ATOM 2329 C CA . ASP A 1 279 ? -20.972 -4.861 -6.064 1.00 90.88 279 ASP A CA 1
ATOM 2330 C C . ASP A 1 279 ? -19.742 -5.515 -6.728 1.00 90.88 279 ASP A C 1
ATOM 2332 O O . ASP A 1 279 ? -19.881 -6.227 -7.722 1.00 90.88 279 ASP A O 1
ATOM 2336 N N . ILE A 1 280 ? -18.532 -5.298 -6.192 1.00 90.56 280 ILE A N 1
ATOM 2337 C CA . ILE A 1 280 ? -17.282 -5.842 -6.734 1.00 90.56 280 ILE A CA 1
ATOM 2338 C C . ILE A 1 280 ? -16.863 -7.088 -5.947 1.00 90.56 280 ILE A C 1
ATOM 2340 O O . ILE A 1 280 ? -16.767 -7.074 -4.717 1.00 90.56 280 ILE A O 1
ATOM 2344 N N . GLU A 1 281 ? -16.570 -8.170 -6.671 1.00 88.94 281 GLU A N 1
ATOM 2345 C CA . GLU A 1 281 ? -16.076 -9.428 -6.104 1.00 88.94 281 GLU A CA 1
ATOM 2346 C C . GLU A 1 281 ? -14.830 -9.201 -5.229 1.00 88.94 281 GLU A C 1
ATOM 2348 O O . GLU A 1 281 ? -13.962 -8.397 -5.565 1.00 88.94 281 GLU A O 1
ATOM 2353 N N . ASN A 1 282 ? -14.740 -9.911 -4.100 1.00 89.62 282 ASN A N 1
ATOM 2354 C CA . ASN A 1 282 ? -13.690 -9.784 -3.074 1.00 89.62 282 ASN A CA 1
ATOM 2355 C C . ASN A 1 282 ? -13.680 -8.479 -2.251 1.00 89.62 282 ASN A C 1
ATOM 2357 O O . ASN A 1 282 ? -12.855 -8.351 -1.346 1.00 89.62 282 ASN A O 1
ATOM 2361 N N . TYR A 1 283 ? -14.583 -7.526 -2.512 1.00 91.81 283 TYR A N 1
ATOM 2362 C CA . TYR A 1 283 ? -14.706 -6.279 -1.734 1.00 91.81 283 TYR A CA 1
ATOM 2363 C C . TYR A 1 283 ? -16.023 -6.168 -0.956 1.00 91.81 283 TYR A C 1
ATOM 2365 O O . TYR A 1 283 ? -16.212 -5.225 -0.186 1.00 91.81 283 TYR A O 1
ATOM 2373 N N . GLN A 1 284 ? -16.920 -7.133 -1.139 1.00 95.12 284 GLN A N 1
ATOM 2374 C CA . GLN A 1 284 ? -18.296 -7.110 -0.648 1.00 95.12 284 GLN A CA 1
ATOM 2375 C C . GLN A 1 284 ? -18.371 -7.050 0.882 1.00 95.12 284 GLN A C 1
ATOM 2377 O O . GLN A 1 284 ? -19.042 -6.184 1.442 1.00 95.12 284 GLN A O 1
ATOM 2382 N N . ASP A 1 285 ? -17.635 -7.926 1.563 1.00 95.25 285 ASP A N 1
ATOM 2383 C CA . ASP A 1 285 ? -17.593 -8.010 3.023 1.00 95.25 285 ASP A CA 1
ATOM 2384 C C . ASP A 1 285 ? -16.928 -6.772 3.651 1.00 95.25 285 ASP A C 1
ATOM 2386 O O . ASP A 1 285 ? -17.443 -6.183 4.604 1.00 95.25 285 ASP A O 1
ATOM 2390 N N . MET A 1 286 ? -15.832 -6.299 3.055 1.00 95.69 286 MET A N 1
ATOM 2391 C CA . MET A 1 286 ? -15.161 -5.064 3.445 1.00 95.69 286 MET A CA 1
ATOM 2392 C C . MET A 1 286 ? -16.098 -3.858 3.329 1.00 95.69 286 MET A C 1
ATOM 2394 O O . MET A 1 286 ? -16.153 -3.043 4.255 1.00 95.69 286 MET A O 1
ATOM 2398 N N . ALA A 1 287 ? -16.812 -3.747 2.205 1.00 96.56 287 ALA A N 1
ATOM 2399 C CA . ALA A 1 287 ? -17.741 -2.664 1.923 1.00 96.56 287 ALA A CA 1
ATOM 2400 C C . ALA A 1 287 ? -18.947 -2.700 2.865 1.00 96.56 287 ALA A C 1
ATOM 2402 O O . ALA A 1 287 ? -19.292 -1.667 3.426 1.00 96.56 287 ALA A O 1
ATOM 2403 N N . LEU A 1 288 ? -19.545 -3.870 3.111 1.00 97.25 288 LEU A N 1
ATOM 2404 C CA . LEU A 1 288 ? -20.655 -4.027 4.057 1.00 97.25 288 LEU A CA 1
ATOM 2405 C C . LEU A 1 288 ? -20.282 -3.534 5.462 1.00 97.25 288 LEU A C 1
ATOM 2407 O O . LEU A 1 288 ? -21.021 -2.748 6.053 1.00 97.25 288 LEU A O 1
ATOM 2411 N N . ARG A 1 289 ? -19.105 -3.909 5.974 1.00 96.69 289 ARG A N 1
ATOM 2412 C CA . ARG A 1 289 ? -18.617 -3.408 7.270 1.00 96.69 289 ARG A CA 1
ATOM 2413 C C . ARG A 1 289 ? -18.491 -1.879 7.271 1.00 96.69 289 ARG A C 1
ATOM 2415 O O . ARG A 1 289 ? -18.880 -1.237 8.245 1.00 96.69 289 ARG A O 1
ATOM 2422 N N . GLU A 1 290 ? -17.956 -1.280 6.209 1.00 97.00 290 GLU A N 1
ATOM 2423 C CA . GLU A 1 290 ? -17.785 0.180 6.151 1.00 97.00 290 GLU A CA 1
ATOM 2424 C C . GLU A 1 290 ? -19.110 0.931 5.952 1.00 97.00 290 GLU A C 1
ATOM 2426 O O . GLU A 1 290 ? -19.298 2.006 6.525 1.00 97.00 290 GLU A O 1
ATOM 2431 N N . ILE A 1 291 ? -20.067 0.350 5.225 1.00 97.25 291 ILE A N 1
ATOM 2432 C CA . ILE A 1 291 ? -21.442 0.857 5.113 1.00 97.25 291 ILE A CA 1
ATOM 2433 C C . ILE A 1 291 ? -22.106 0.866 6.491 1.00 97.25 291 ILE A C 1
ATOM 2435 O O . ILE A 1 291 ? -22.621 1.902 6.905 1.00 97.25 291 ILE A O 1
ATOM 2439 N N . ALA A 1 292 ? -22.032 -0.242 7.237 1.00 97.00 292 ALA A N 1
ATOM 2440 C CA . ALA A 1 292 ? -22.584 -0.327 8.587 1.00 97.00 292 ALA A CA 1
ATOM 2441 C C . ALA A 1 292 ? -21.969 0.717 9.531 1.00 97.00 292 ALA A C 1
ATOM 2443 O O . ALA A 1 292 ? -22.692 1.434 10.222 1.00 97.00 292 ALA A O 1
ATOM 2444 N N . ARG A 1 293 ? -20.635 0.866 9.516 1.00 95.62 293 ARG A N 1
ATOM 2445 C CA . ARG A 1 293 ? -19.934 1.913 10.282 1.00 95.62 293 ARG A CA 1
ATOM 2446 C C . ARG A 1 293 ? -20.400 3.314 9.903 1.00 95.62 293 ARG A C 1
ATOM 2448 O O . ARG A 1 293 ? -20.487 4.183 10.768 1.00 95.62 293 ARG A O 1
ATOM 2455 N N . THR A 1 294 ? -20.676 3.543 8.624 1.00 95.81 294 THR A N 1
ATOM 2456 C CA . THR A 1 294 ? -21.116 4.846 8.128 1.00 95.81 294 THR A CA 1
ATOM 2457 C C . THR A 1 294 ? -22.549 5.145 8.570 1.00 95.81 294 THR A C 1
ATOM 2459 O O . THR A 1 294 ? -22.774 6.209 9.138 1.00 95.81 294 THR A O 1
ATOM 2462 N N . TYR A 1 295 ? -23.483 4.196 8.437 1.00 96.19 295 TYR A N 1
ATOM 2463 C CA . TYR A 1 295 ? -24.849 4.343 8.957 1.00 96.19 295 TYR A CA 1
ATOM 2464 C C . TYR A 1 295 ? -24.875 4.576 10.467 1.00 96.19 295 TYR A C 1
ATOM 2466 O O . TYR A 1 295 ? -25.544 5.494 10.940 1.00 96.19 295 TYR A O 1
ATOM 2474 N N . TYR A 1 296 ? -24.060 3.833 11.216 1.00 94.75 296 TYR A N 1
ATOM 2475 C CA . TYR A 1 296 ? -23.937 4.027 12.656 1.00 94.75 296 TYR A CA 1
ATOM 2476 C C . TYR A 1 296 ? -23.476 5.448 13.019 1.00 94.75 296 TYR A C 1
ATOM 2478 O O . TYR A 1 296 ? -24.059 6.083 13.894 1.00 94.75 296 TYR A O 1
ATOM 2486 N N . ARG A 1 297 ? -22.483 5.999 12.303 1.00 92.62 297 ARG A N 1
ATOM 2487 C CA . ARG A 1 297 ? -22.013 7.386 12.503 1.00 92.62 297 ARG A CA 1
ATOM 2488 C C . ARG A 1 297 ? -23.043 8.449 12.120 1.00 92.62 297 ARG A C 1
ATOM 2490 O O . ARG A 1 297 ? -22.981 9.552 12.653 1.00 92.62 297 ARG A O 1
ATOM 2497 N N . MET A 1 298 ? -23.968 8.129 11.217 1.00 93.44 298 MET A N 1
ATOM 2498 C CA . MET A 1 298 ? -25.097 8.995 10.866 1.00 93.44 298 MET A CA 1
ATOM 2499 C C . MET A 1 298 ? -26.238 8.934 11.895 1.00 93.44 298 MET A C 1
ATOM 2501 O O . MET A 1 298 ? -27.116 9.789 11.864 1.00 93.44 298 MET A O 1
ATOM 2505 N N . GLY A 1 299 ? -26.237 7.942 12.794 1.00 92.75 299 GLY A N 1
ATOM 2506 C CA . GLY A 1 299 ? -27.342 7.671 13.718 1.00 92.75 299 GLY A CA 1
ATOM 2507 C C . GLY A 1 299 ? -28.443 6.773 13.139 1.00 92.75 299 GLY A C 1
ATOM 2508 O O . GLY A 1 299 ? -29.457 6.561 13.795 1.00 92.75 299 GLY A O 1
ATOM 2509 N N . PHE A 1 300 ? -28.243 6.218 11.942 1.00 95.25 300 PHE A N 1
ATOM 2510 C CA . PHE A 1 300 ? -29.142 5.255 11.301 1.00 95.25 300 PHE A CA 1
ATOM 2511 C C . PHE A 1 300 ? -28.865 3.847 11.837 1.00 95.25 300 PHE A C 1
ATOM 2513 O O . PHE A 1 300 ? -28.146 3.045 11.236 1.00 95.25 300 PHE A O 1
ATOM 2520 N N . ILE A 1 301 ? -29.341 3.601 13.059 1.00 95.19 301 ILE A N 1
ATOM 2521 C CA . ILE A 1 301 ? -29.022 2.395 13.829 1.00 95.19 301 ILE A CA 1
ATOM 2522 C C . ILE A 1 301 ? -29.618 1.137 13.189 1.00 95.19 301 ILE A C 1
ATOM 2524 O O . ILE A 1 301 ? -28.911 0.137 13.044 1.00 95.19 301 ILE A O 1
ATOM 2528 N N . ASP A 1 302 ? -30.880 1.188 12.767 1.00 95.00 302 ASP A N 1
ATOM 2529 C CA . ASP A 1 302 ? -31.576 0.033 12.195 1.00 95.00 302 ASP A CA 1
ATOM 2530 C C . ASP A 1 302 ? -30.922 -0.408 10.879 1.00 95.00 302 ASP A C 1
ATOM 2532 O O . ASP A 1 302 ? -30.631 -1.590 10.674 1.00 95.00 302 ASP A O 1
ATOM 2536 N N . GLU A 1 303 ? -30.594 0.551 10.015 1.00 96.31 303 GLU A N 1
ATOM 2537 C CA . GLU A 1 303 ? -29.889 0.320 8.759 1.00 96.31 303 GLU A CA 1
ATOM 2538 C C . GLU A 1 303 ? -28.494 -0.264 9.000 1.00 96.31 303 GLU A C 1
ATOM 2540 O O . GLU A 1 303 ? -28.092 -1.207 8.312 1.00 96.31 303 GLU A O 1
ATOM 2545 N N . ALA A 1 304 ? -27.764 0.241 10.002 1.00 96.94 304 ALA A N 1
ATOM 2546 C CA . ALA A 1 304 ? -26.467 -0.313 10.377 1.00 96.94 304 ALA A CA 1
ATOM 2547 C C . ALA A 1 304 ? -26.587 -1.790 10.783 1.00 96.94 304 ALA A C 1
ATOM 2549 O O . ALA A 1 304 ? -25.818 -2.622 10.297 1.00 96.94 304 ALA A O 1
ATOM 2550 N N . VAL A 1 305 ? -27.576 -2.141 11.613 1.00 96.50 305 VAL A N 1
ATOM 2551 C CA . VAL A 1 305 ? -27.806 -3.524 12.061 1.00 96.50 305 VAL A CA 1
ATOM 2552 C C . VAL A 1 305 ? -28.179 -4.443 10.896 1.00 96.50 305 VAL A C 1
ATOM 2554 O O . VAL A 1 305 ? -27.624 -5.538 10.798 1.00 96.50 305 VAL A O 1
ATOM 2557 N N . ILE A 1 306 ? -29.048 -4.009 9.978 1.00 97.31 306 ILE A N 1
ATOM 2558 C CA . ILE A 1 306 ? -29.417 -4.794 8.785 1.00 97.31 306 ILE A CA 1
ATOM 2559 C C . ILE A 1 306 ? -28.174 -5.123 7.944 1.00 97.31 306 ILE A C 1
ATOM 2561 O O . ILE A 1 306 ? -27.984 -6.261 7.498 1.00 97.31 306 ILE A O 1
ATOM 2565 N N . VAL A 1 307 ? -27.292 -4.142 7.743 1.00 97.50 307 VAL A N 1
ATOM 2566 C CA . VAL A 1 307 ? -26.059 -4.328 6.967 1.00 97.50 307 VAL A CA 1
ATOM 2567 C C . VAL A 1 307 ? -25.086 -5.274 7.681 1.00 97.50 307 VAL A C 1
ATOM 2569 O O . VAL A 1 307 ? -24.489 -6.134 7.031 1.00 97.50 307 VAL A O 1
ATOM 2572 N N . LEU A 1 308 ? -24.965 -5.183 9.010 1.00 97.19 308 LEU A N 1
ATOM 2573 C CA . LEU A 1 308 ? -24.145 -6.104 9.809 1.00 97.19 308 LEU A CA 1
ATOM 2574 C C . LEU A 1 308 ? -24.665 -7.540 9.741 1.00 97.19 308 LEU A C 1
ATOM 2576 O O . LEU A 1 308 ? -23.885 -8.465 9.526 1.00 97.19 308 LEU A O 1
ATOM 2580 N N . GLN A 1 309 ? -25.978 -7.731 9.857 1.00 95.94 309 GLN A N 1
ATOM 2581 C CA . GLN A 1 309 ? -26.608 -9.045 9.718 1.00 95.94 309 GLN A CA 1
ATOM 2582 C C . GLN A 1 309 ? -26.380 -9.642 8.329 1.00 95.94 309 GLN A C 1
ATOM 2584 O O . GLN A 1 309 ? -26.116 -10.837 8.216 1.00 95.94 309 GLN A O 1
ATOM 2589 N N . THR A 1 310 ? -26.423 -8.808 7.286 1.00 96.94 310 THR A N 1
ATOM 2590 C CA . THR A 1 310 ? -26.098 -9.223 5.915 1.00 96.94 310 THR A CA 1
ATOM 2591 C C . THR A 1 310 ? -24.652 -9.718 5.829 1.00 96.94 310 THR A C 1
ATOM 2593 O O . THR A 1 310 ? -24.415 -10.812 5.330 1.00 96.94 310 THR A O 1
ATOM 2596 N N . LEU A 1 311 ? -23.687 -8.972 6.386 1.00 96.31 311 LEU A N 1
ATOM 2597 C CA . LEU A 1 311 ? -22.281 -9.395 6.420 1.00 96.31 311 LEU A CA 1
ATOM 2598 C C . LEU A 1 311 ? -22.106 -10.738 7.134 1.00 96.31 311 LEU A C 1
ATOM 2600 O O . LEU A 1 311 ? -21.442 -11.629 6.614 1.00 96.31 311 LEU A O 1
ATOM 2604 N N . ILE A 1 312 ? -22.712 -10.888 8.311 1.00 94.25 312 ILE A N 1
ATOM 2605 C CA . ILE A 1 312 ? -22.580 -12.089 9.144 1.00 94.25 312 ILE A CA 1
ATOM 2606 C C . ILE A 1 312 ? -23.186 -13.319 8.459 1.00 94.25 312 ILE A C 1
ATOM 2608 O O . ILE A 1 312 ? -22.625 -14.412 8.539 1.00 94.25 312 ILE A O 1
ATOM 2612 N N . LYS A 1 313 ? -24.339 -13.148 7.805 1.00 95.38 313 LYS A N 1
ATOM 2613 C CA . LYS A 1 313 ? -25.066 -14.234 7.145 1.00 95.38 313 LYS A CA 1
ATOM 2614 C C . LYS A 1 313 ? -24.402 -14.658 5.838 1.00 95.38 313 LYS A C 1
ATOM 2616 O O . LYS A 1 313 ? -24.225 -15.854 5.618 1.00 95.38 313 LYS A O 1
ATOM 2621 N N . ASP A 1 314 ? -24.065 -13.693 4.990 1.00 95.56 314 ASP A N 1
ATOM 2622 C CA . ASP A 1 314 ? -23.628 -13.966 3.620 1.00 95.56 314 ASP A CA 1
ATOM 2623 C C . ASP A 1 314 ? -22.111 -14.222 3.547 1.00 95.56 314 ASP A C 1
ATOM 2625 O O . ASP A 1 314 ? -21.648 -14.911 2.640 1.00 95.56 314 ASP A O 1
ATOM 2629 N N . PHE A 1 315 ? -21.337 -13.738 4.530 1.00 94.56 315 PHE A N 1
ATOM 2630 C CA . PHE A 1 315 ? -19.877 -13.890 4.594 1.00 94.56 315 PHE A CA 1
ATOM 2631 C C . PHE A 1 315 ? -19.404 -14.458 5.947 1.00 94.56 315 PHE A C 1
ATOM 2633 O O . PHE A 1 315 ? -18.628 -13.808 6.659 1.00 94.56 315 PHE A O 1
ATOM 2640 N N . PRO A 1 316 ? -19.803 -15.694 6.309 1.00 91.69 316 PRO A N 1
ATOM 2641 C CA . PRO A 1 316 ? -19.465 -16.299 7.602 1.00 91.69 316 PRO A CA 1
ATOM 2642 C C . PRO A 1 316 ? -17.956 -16.507 7.804 1.00 91.69 316 PRO A C 1
ATOM 2644 O O . PRO A 1 316 ? -17.489 -16.570 8.939 1.00 91.69 316 PRO A O 1
ATOM 2647 N N . GLU A 1 317 ? -17.179 -16.560 6.718 1.00 91.00 317 GLU A N 1
ATOM 2648 C CA . GLU A 1 317 ? -15.721 -16.692 6.766 1.00 91.00 317 GLU A CA 1
ATOM 2649 C C . GLU A 1 317 ? -14.966 -15.360 6.656 1.00 91.00 317 GLU A C 1
ATOM 2651 O O . GLU A 1 317 ? -13.736 -15.338 6.695 1.00 91.00 317 GLU A O 1
ATOM 2656 N N . SER A 1 318 ? -15.668 -14.223 6.602 1.00 93.06 318 SER A N 1
ATOM 2657 C CA . SER A 1 318 ? -15.019 -12.918 6.466 1.00 93.06 318 SER A CA 1
ATOM 2658 C C . SER A 1 318 ? -14.031 -12.636 7.603 1.00 93.06 318 SER A C 1
ATOM 2660 O O . SER A 1 318 ? -14.284 -12.904 8.785 1.00 93.06 318 SER A O 1
ATOM 2662 N N . LYS A 1 319 ? -12.906 -12.000 7.263 1.00 92.69 319 LYS A N 1
ATOM 2663 C CA . LYS A 1 319 ? -11.980 -11.431 8.254 1.00 92.69 319 LYS A CA 1
ATOM 2664 C C . LYS A 1 319 ? -12.591 -10.256 9.027 1.00 92.69 319 LYS A C 1
ATOM 2666 O O . LYS A 1 319 ? -12.135 -9.947 10.118 1.00 92.69 319 LYS A O 1
ATOM 2671 N N . PHE A 1 320 ? -13.643 -9.634 8.492 1.00 94.25 320 PHE A N 1
ATOM 2672 C CA . PHE A 1 320 ? -14.352 -8.509 9.108 1.00 94.25 320 PHE A CA 1
ATOM 2673 C C . PHE A 1 320 ? -15.495 -8.943 10.032 1.00 94.25 320 PHE A C 1
ATOM 2675 O O . PHE A 1 320 ? -16.223 -8.098 10.547 1.00 94.25 320 PHE A O 1
ATOM 2682 N N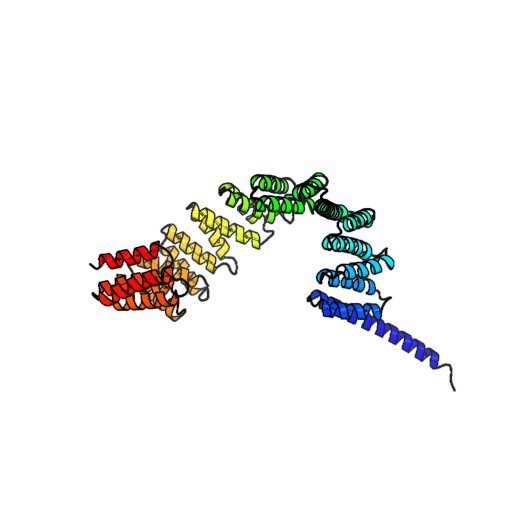 . LEU A 1 321 ? -15.667 -10.250 10.251 1.00 93.06 321 LEU A N 1
ATOM 2683 C CA . LEU A 1 321 ? -16.747 -10.772 11.081 1.00 93.06 321 LEU A CA 1
ATOM 2684 C C . LEU A 1 321 ? -16.636 -10.270 12.528 1.00 93.06 321 LEU A C 1
ATOM 2686 O O . LEU A 1 321 ? -17.622 -9.811 13.091 1.00 93.06 321 LEU A O 1
ATOM 2690 N N . VAL A 1 322 ? -15.431 -10.291 13.106 1.00 93.75 322 VAL A N 1
ATOM 2691 C CA . VAL A 1 322 ? -15.194 -9.808 14.478 1.00 93.75 322 VAL A CA 1
ATOM 2692 C C . VAL A 1 322 ? -15.584 -8.332 14.597 1.00 93.75 322 VAL A C 1
ATOM 2694 O O . VAL A 1 322 ? -16.413 -7.995 15.437 1.00 93.75 322 VAL A O 1
ATOM 2697 N N . ASP A 1 323 ? -15.096 -7.482 13.686 1.00 94.06 323 ASP A N 1
ATOM 2698 C CA . ASP A 1 323 ? -15.462 -6.060 13.610 1.00 94.06 323 ASP A CA 1
ATOM 2699 C C . ASP A 1 323 ? -16.982 -5.843 13.546 1.00 94.06 323 ASP A C 1
ATOM 2701 O O . ASP A 1 323 ? -17.506 -4.914 14.161 1.00 94.06 323 ASP A O 1
ATOM 2705 N N . ALA A 1 324 ? -17.692 -6.680 12.787 1.00 95.81 324 ALA A N 1
ATOM 2706 C CA . ALA A 1 324 ? -19.133 -6.563 12.614 1.00 95.81 324 ALA A CA 1
ATOM 2707 C C . ALA A 1 324 ? -19.907 -6.928 13.890 1.00 95.81 324 ALA A C 1
ATOM 2709 O O . ALA A 1 324 ? -20.811 -6.195 14.293 1.00 95.81 324 ALA A O 1
ATOM 2710 N N . TYR A 1 325 ? -19.535 -8.026 14.551 1.00 96.12 325 TYR A N 1
ATOM 2711 C CA . TYR A 1 325 ? -20.138 -8.428 15.823 1.00 96.12 325 TYR A CA 1
ATOM 2712 C C . TYR A 1 325 ? -19.844 -7.426 16.942 1.00 96.12 325 TYR A C 1
ATOM 2714 O O . TYR A 1 325 ? -20.746 -7.112 17.714 1.00 96.12 325 TYR A O 1
ATOM 2722 N N . LEU A 1 326 ? -18.619 -6.895 17.013 1.00 96.12 326 LEU A N 1
ATOM 2723 C CA . LEU A 1 326 ? -18.251 -5.875 17.998 1.00 96.12 326 LEU A CA 1
ATOM 2724 C C . LEU A 1 326 ? -19.045 -4.583 17.790 1.00 96.12 326 LEU A C 1
ATOM 2726 O O . LEU A 1 326 ? -19.598 -4.052 18.751 1.00 96.12 326 LEU A O 1
ATOM 2730 N N . LEU A 1 327 ? -19.187 -4.118 16.543 1.00 96.44 327 LEU A N 1
ATOM 2731 C CA . LEU A 1 327 ? -20.016 -2.948 16.244 1.00 96.44 327 LEU A CA 1
ATOM 2732 C C . LEU A 1 327 ? -21.491 -3.193 16.591 1.00 96.44 327 LEU A C 1
ATOM 2734 O O . LEU A 1 327 ? -22.147 -2.322 17.158 1.00 96.44 327 LEU A O 1
ATOM 2738 N N . TRP A 1 328 ? -22.019 -4.382 16.290 1.00 96.88 328 TRP A N 1
ATOM 2739 C CA . TRP A 1 328 ? -23.396 -4.721 16.644 1.00 96.88 328 TRP A CA 1
ATOM 2740 C C . TRP A 1 328 ? -23.597 -4.775 18.165 1.00 96.88 328 TRP A C 1
ATOM 2742 O O . TRP A 1 328 ? -24.589 -4.258 18.679 1.00 96.88 328 TRP A O 1
ATOM 2752 N N . ALA A 1 329 ? -22.640 -5.340 18.900 1.00 96.25 329 ALA A N 1
ATOM 2753 C CA . ALA A 1 329 ? -22.673 -5.365 20.356 1.00 96.25 329 ALA A CA 1
ATOM 2754 C C . ALA A 1 329 ? -22.582 -3.956 20.954 1.00 96.25 329 ALA A C 1
ATOM 2756 O O . ALA A 1 329 ? -23.300 -3.662 21.905 1.00 96.25 329 ALA A O 1
ATOM 2757 N N . GLU A 1 330 ? -21.766 -3.062 20.385 1.00 95.44 330 GLU A N 1
ATOM 2758 C CA . GLU A 1 330 ? -21.704 -1.655 20.799 1.00 95.44 330 GLU A CA 1
ATOM 2759 C C . GLU A 1 330 ? -23.063 -0.961 20.630 1.00 95.44 330 GLU A C 1
ATOM 2761 O O . GLU A 1 330 ? -23.530 -0.288 21.551 1.00 95.44 330 GLU A O 1
ATOM 2766 N N . ILE A 1 3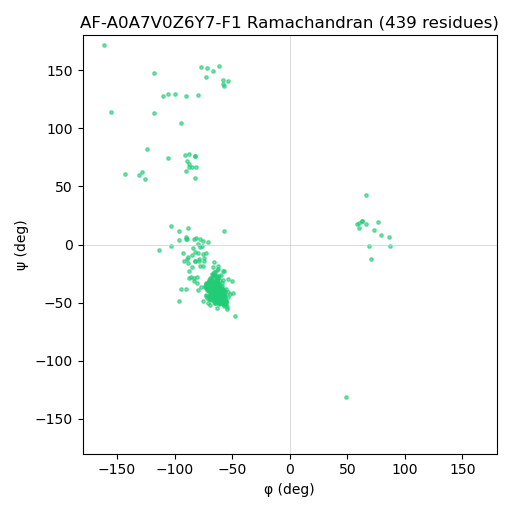31 ? -23.718 -1.172 19.483 1.00 95.38 331 ILE A N 1
ATOM 2767 C CA . ILE A 1 331 ? -25.062 -0.653 19.207 1.00 95.38 331 ILE A CA 1
ATOM 2768 C C . ILE A 1 331 ? -26.054 -1.135 20.276 1.00 95.38 331 ILE A C 1
ATOM 2770 O O . ILE A 1 331 ? -26.732 -0.317 20.895 1.00 95.38 331 ILE A O 1
ATOM 2774 N N . LEU A 1 332 ? -26.094 -2.442 20.549 1.00 95.19 332 LEU A N 1
ATOM 2775 C CA . LEU A 1 332 ? -27.001 -3.030 21.543 1.00 95.19 332 LEU A CA 1
ATOM 2776 C C . LEU A 1 332 ? -26.706 -2.546 22.968 1.00 95.19 332 LEU A C 1
ATOM 2778 O O . LEU A 1 332 ? -27.627 -2.278 23.735 1.00 95.19 332 LEU A O 1
ATOM 2782 N N . LYS A 1 333 ? -25.427 -2.379 23.325 1.00 94.44 333 LYS A N 1
ATOM 2783 C CA . LYS A 1 333 ? -25.026 -1.818 24.623 1.00 94.44 333 LYS A CA 1
ATOM 2784 C C . LYS A 1 333 ? -25.539 -0.392 24.801 1.00 94.44 333 LYS A C 1
ATOM 2786 O O . LYS A 1 333 ? -25.991 -0.058 25.893 1.00 94.44 333 LYS A O 1
ATOM 2791 N N . LYS A 1 334 ? -25.477 0.441 23.756 1.00 91.88 334 LYS A N 1
ATOM 2792 C CA . LYS A 1 334 ? -26.005 1.815 23.801 1.00 91.88 334 LYS A CA 1
ATOM 2793 C C . LYS A 1 334 ? -27.527 1.860 23.894 1.00 91.88 334 LYS A C 1
ATOM 2795 O O . LYS A 1 334 ? -28.047 2.751 24.554 1.00 91.88 334 LYS A O 1
ATOM 2800 N N . ASP A 1 335 ? -28.206 0.892 23.288 1.00 90.88 335 ASP A N 1
ATOM 2801 C CA . ASP A 1 335 ? -29.659 0.712 23.403 1.00 90.88 335 ASP A CA 1
ATOM 2802 C C . ASP A 1 335 ? -30.087 0.130 24.770 1.00 90.88 335 ASP A C 1
ATOM 2804 O O . ASP A 1 335 ? -31.256 0.144 25.141 1.00 90.88 335 ASP A O 1
ATOM 2808 N N . GLY A 1 336 ? -29.128 -0.360 25.565 1.00 91.94 336 GLY A N 1
ATOM 2809 C CA . GLY A 1 336 ? -29.364 -0.963 26.879 1.00 91.94 336 GLY A CA 1
ATOM 2810 C C . GLY A 1 336 ? -29.686 -2.461 26.838 1.00 91.94 336 GLY A C 1
ATOM 2811 O O . GLY A 1 336 ? -29.810 -3.085 27.895 1.00 91.94 336 GLY A O 1
ATOM 2812 N N . ASP A 1 337 ? -29.748 -3.074 25.654 1.00 95.06 337 ASP A N 1
ATOM 2813 C CA . ASP A 1 337 ? -29.990 -4.509 25.475 1.00 95.06 337 ASP A CA 1
ATOM 2814 C C . ASP A 1 337 ? -28.700 -5.332 25.659 1.00 95.06 337 ASP A C 1
ATOM 2816 O O . ASP A 1 337 ? -28.148 -5.964 24.750 1.00 95.06 337 ASP A O 1
ATOM 2820 N N . LEU A 1 338 ? -28.199 -5.323 26.896 1.00 95.12 338 LEU A N 1
ATOM 2821 C CA . LEU A 1 338 ? -27.008 -6.074 27.299 1.00 95.12 338 LEU A CA 1
ATOM 2822 C C . LEU A 1 338 ? -27.194 -7.593 27.157 1.00 95.12 338 LEU A C 1
ATOM 2824 O O . LEU A 1 338 ? -26.219 -8.317 26.946 1.00 95.12 338 LEU A O 1
ATOM 2828 N N . LEU A 1 339 ? -28.428 -8.097 27.264 1.00 95.56 339 LEU A N 1
ATOM 2829 C CA . LEU A 1 339 ? -28.715 -9.528 27.143 1.00 95.56 339 LEU A CA 1
ATOM 2830 C C . LEU A 1 339 ? -28.522 -10.015 25.709 1.00 95.56 339 LEU A C 1
ATOM 2832 O O . LEU A 1 339 ? -27.867 -11.040 25.506 1.00 95.56 339 LEU A O 1
ATOM 2836 N N . LYS A 1 340 ? -29.017 -9.264 24.724 1.00 95.69 340 LYS A N 1
ATOM 2837 C CA . LYS A 1 340 ? -28.811 -9.586 23.312 1.00 95.69 340 LYS A CA 1
ATOM 2838 C C . LYS A 1 340 ? -27.364 -9.370 22.886 1.00 95.69 340 LYS A C 1
ATOM 2840 O O . LYS A 1 340 ? -26.821 -10.205 22.165 1.00 95.69 340 LYS A O 1
ATOM 2845 N N . ALA A 1 341 ? -26.702 -8.322 23.390 1.00 96.06 341 ALA A N 1
ATOM 2846 C CA . ALA A 1 341 ? -25.271 -8.101 23.153 1.00 96.06 341 ALA A CA 1
ATOM 2847 C C . ALA A 1 341 ? -24.429 -9.304 23.624 1.00 96.06 341 ALA A C 1
ATOM 2849 O O . ALA A 1 341 ? -23.558 -9.794 22.903 1.00 96.06 341 ALA A O 1
ATOM 2850 N N . LYS A 1 342 ? -24.742 -9.833 24.814 1.00 96.31 342 LYS A N 1
ATOM 2851 C CA . LYS A 1 342 ? -24.132 -11.054 25.353 1.00 96.31 342 LYS A CA 1
ATOM 2852 C C . LYS A 1 342 ? -24.371 -12.260 24.445 1.00 96.31 342 LYS A C 1
ATOM 2854 O O . LYS A 1 342 ? -23.440 -13.026 24.200 1.00 96.31 342 LYS A O 1
ATOM 2859 N N . GLU A 1 343 ? -25.603 -12.453 23.975 1.00 95.88 343 GLU A N 1
ATOM 2860 C CA . GLU A 1 343 ? -25.983 -13.594 23.136 1.00 95.88 343 GLU A CA 1
ATOM 2861 C C . GLU A 1 343 ? -25.191 -13.622 21.824 1.00 95.88 343 GLU A C 1
ATOM 2863 O O . GLU A 1 343 ? -24.562 -14.637 21.517 1.00 95.88 343 GLU A O 1
ATOM 2868 N N . ILE A 1 344 ? -25.146 -12.500 21.095 1.00 95.31 344 ILE A N 1
ATOM 2869 C CA . ILE A 1 344 ? -24.485 -12.445 19.784 1.00 95.31 344 ILE A CA 1
ATOM 2870 C C . ILE A 1 344 ? -22.973 -12.683 19.883 1.00 95.31 344 ILE A C 1
ATOM 2872 O O . ILE A 1 344 ? -22.415 -13.433 19.083 1.00 95.31 344 ILE A O 1
ATOM 2876 N N . LEU A 1 345 ? -22.300 -12.104 20.885 1.00 96.06 345 LEU A N 1
ATOM 2877 C CA . LEU A 1 345 ? -20.857 -12.283 21.063 1.00 96.06 345 LEU A CA 1
ATOM 2878 C C . LEU A 1 345 ? -20.524 -13.693 21.567 1.00 96.06 345 LEU A C 1
ATOM 2880 O O . LEU A 1 345 ? -19.513 -14.273 21.170 1.00 96.06 345 LEU A O 1
ATOM 2884 N N . SER A 1 346 ? -21.397 -14.277 22.394 1.00 94.12 346 SER A N 1
ATOM 2885 C CA . SER A 1 346 ? -21.250 -15.668 22.833 1.00 94.12 346 SER A CA 1
ATOM 2886 C C . SER A 1 346 ? -21.393 -16.644 21.662 1.00 94.12 346 SER A C 1
ATOM 2888 O O . SER A 1 346 ? -20.671 -17.639 21.613 1.00 94.12 346 SER A O 1
ATOM 2890 N N . ASP A 1 347 ? -22.292 -16.377 20.707 1.00 91.75 347 ASP A N 1
ATOM 2891 C CA . ASP A 1 347 ? -22.406 -17.187 19.487 1.00 91.75 347 ASP A CA 1
ATOM 2892 C C . ASP A 1 347 ? -21.143 -17.096 18.619 1.00 91.75 347 ASP A C 1
ATOM 2894 O O . ASP A 1 347 ? -20.646 -18.120 18.145 1.00 91.75 347 ASP A O 1
ATOM 2898 N N . LEU A 1 348 ? -20.560 -15.897 18.483 1.00 93.19 348 LEU A N 1
ATOM 2899 C CA . LEU A 1 348 ? -19.297 -15.721 17.767 1.00 93.19 348 LEU A CA 1
ATOM 2900 C C . LEU A 1 348 ? -18.171 -16.560 18.389 1.00 93.19 348 LEU A C 1
ATOM 2902 O O . LEU A 1 348 ? -17.479 -17.266 17.656 1.00 93.19 348 LEU A O 1
ATOM 2906 N N . LEU A 1 349 ? -18.005 -16.544 19.717 1.00 91.75 349 LEU A N 1
ATOM 2907 C CA . LEU A 1 349 ? -16.937 -17.302 20.386 1.00 91.75 349 LEU A CA 1
ATOM 2908 C C . LEU A 1 349 ? -17.085 -18.823 20.273 1.00 91.75 349 LEU A C 1
ATOM 2910 O O . LEU A 1 349 ? -16.076 -19.526 20.294 1.00 91.75 349 LEU A O 1
ATOM 2914 N N . LYS A 1 350 ? -18.308 -19.346 20.109 1.00 90.19 350 LYS A N 1
ATOM 2915 C CA . LYS A 1 350 ? -18.512 -20.779 19.826 1.00 90.19 350 LYS A CA 1
ATOM 2916 C C . LYS A 1 350 ? -17.903 -21.183 18.484 1.00 90.19 350 LYS A C 1
ATOM 2918 O O . LYS A 1 350 ? -17.404 -22.297 18.355 1.00 90.19 350 LYS A O 1
ATOM 2923 N N . ARG A 1 351 ? -17.961 -20.293 17.487 1.00 88.06 351 ARG A N 1
ATOM 2924 C CA . ARG A 1 351 ? -17.466 -20.541 16.121 1.00 88.06 351 ARG A CA 1
ATOM 2925 C C . ARG A 1 351 ? -16.007 -20.141 15.949 1.00 88.06 351 ARG A C 1
ATOM 2927 O O . ARG A 1 351 ? -15.258 -20.826 15.262 1.00 88.06 351 ARG A O 1
ATOM 2934 N N . ARG A 1 352 ? -15.604 -19.033 16.571 1.00 89.62 352 ARG A N 1
ATOM 2935 C CA . ARG A 1 352 ? -14.245 -18.484 16.551 1.00 89.62 352 ARG A CA 1
ATOM 2936 C C . ARG A 1 352 ? -13.732 -18.328 17.983 1.00 89.62 352 ARG A C 1
ATOM 2938 O O . ARG A 1 352 ? -13.806 -17.230 18.537 1.00 89.62 352 ARG A O 1
ATOM 2945 N N . PRO A 1 353 ? -13.217 -19.413 18.588 1.00 86.75 353 PRO A N 1
ATOM 2946 C CA . PRO A 1 353 ? -12.621 -19.355 19.915 1.00 86.75 353 PRO A CA 1
ATOM 2947 C C . PRO A 1 353 ? -11.406 -18.416 19.946 1.00 86.75 353 PRO A C 1
ATOM 2949 O O . PRO A 1 353 ? -10.716 -18.268 18.939 1.00 86.75 353 PRO A O 1
ATOM 2952 N N . HIS A 1 354 ? -11.102 -17.854 21.118 1.00 84.44 354 HIS A N 1
ATOM 2953 C CA . HIS A 1 354 ? -9.899 -17.042 21.379 1.00 84.44 354 HIS A CA 1
ATOM 2954 C C . HIS A 1 354 ? -9.829 -15.700 20.629 1.00 84.44 354 HIS A C 1
ATOM 2956 O O . HIS A 1 354 ? -8.774 -15.315 20.135 1.00 84.44 354 HIS A O 1
ATOM 2962 N N . GLN A 1 355 ? -10.942 -14.965 20.566 1.00 92.81 355 GLN A N 1
ATOM 2963 C CA . GLN A 1 355 ? -10.952 -13.583 20.075 1.00 92.81 355 GLN A CA 1
ATOM 2964 C C . GLN A 1 355 ? -10.822 -12.618 21.264 1.00 92.81 355 GLN A C 1
ATOM 2966 O O . GLN A 1 355 ? -11.794 -12.454 22.006 1.00 92.81 355 GLN A O 1
ATOM 2971 N N . PRO A 1 356 ? -9.646 -12.009 21.491 1.00 93.00 356 PRO A N 1
ATOM 2972 C CA . PRO A 1 356 ? -9.360 -11.303 22.736 1.00 93.00 356 PRO A CA 1
ATOM 2973 C C . PRO A 1 356 ? -10.218 -10.038 22.913 1.00 93.00 356 PRO A C 1
ATOM 2975 O O . PRO A 1 356 ? -10.733 -9.808 24.006 1.00 93.00 356 PRO A O 1
ATOM 2978 N N . ASP A 1 357 ? -10.495 -9.303 21.832 1.00 94.06 357 ASP A N 1
ATOM 2979 C CA . ASP A 1 357 ? -11.396 -8.139 21.847 1.00 94.06 357 ASP A CA 1
ATOM 2980 C C . ASP A 1 357 ? -12.840 -8.528 22.204 1.00 94.06 357 ASP A C 1
ATOM 2982 O O . ASP A 1 357 ? -13.522 -7.843 22.964 1.00 94.06 357 ASP A O 1
ATOM 2986 N N . VAL A 1 358 ? -13.303 -9.682 21.710 1.00 95.94 358 VAL A N 1
ATOM 2987 C CA . VAL A 1 358 ? -14.649 -10.207 21.997 1.00 95.94 358 VAL A CA 1
ATOM 2988 C C . VAL A 1 358 ? -14.758 -10.675 23.447 1.00 95.94 358 VAL A C 1
ATOM 2990 O O . VAL A 1 358 ? -15.787 -10.456 24.084 1.00 95.94 358 VAL A O 1
ATOM 2993 N N . LEU A 1 359 ? -13.704 -11.302 23.983 1.00 96.56 359 LEU A N 1
ATOM 2994 C CA . LEU A 1 359 ? -13.632 -11.703 25.391 1.00 96.56 359 LEU A CA 1
ATOM 2995 C C . LEU A 1 359 ? -13.669 -10.478 26.316 1.00 96.56 359 LEU A C 1
ATOM 2997 O O . LEU A 1 359 ? -14.414 -10.484 27.296 1.00 96.56 359 LEU A O 1
ATOM 3001 N N . LEU A 1 360 ? -12.923 -9.418 25.983 1.00 95.50 360 LEU A N 1
ATOM 3002 C CA . LEU A 1 360 ? -12.956 -8.141 26.705 1.00 95.50 360 LEU A CA 1
ATOM 3003 C C . LEU A 1 360 ? -14.366 -7.541 26.719 1.00 95.50 360 LEU A C 1
ATOM 3005 O O . LEU A 1 360 ? -14.886 -7.205 27.785 1.00 95.50 360 LEU A O 1
ATOM 3009 N N . GLU A 1 361 ? -15.005 -7.443 25.552 1.00 96.81 361 GLU A N 1
ATOM 3010 C CA . GLU A 1 361 ? -16.346 -6.866 25.441 1.00 96.81 361 GLU A CA 1
ATOM 3011 C C . GLU A 1 361 ? -17.413 -7.702 26.155 1.00 96.81 361 GLU A C 1
ATOM 3013 O O . GLU A 1 361 ? -18.281 -7.145 26.831 1.00 96.81 361 GLU A O 1
ATOM 3018 N N . LEU A 1 362 ? -17.332 -9.035 26.094 1.00 96.25 362 LEU A N 1
ATOM 3019 C CA . LEU A 1 362 ? -18.195 -9.901 26.897 1.00 96.25 362 LEU A CA 1
ATOM 3020 C C . LEU A 1 362 ? -17.981 -9.675 28.392 1.00 96.25 362 LEU A C 1
ATOM 3022 O O . LEU A 1 362 ? -18.965 -9.532 29.116 1.00 96.25 362 LEU A O 1
ATOM 3026 N N . GLY A 1 363 ? -16.731 -9.582 28.854 1.00 96.50 363 GLY A N 1
ATOM 3027 C CA . GLY A 1 363 ? -16.423 -9.245 30.243 1.00 96.50 363 GLY A CA 1
ATOM 3028 C C . GLY A 1 363 ? -17.102 -7.944 30.684 1.00 96.50 363 GLY A C 1
ATOM 3029 O O . GLY A 1 363 ? -17.767 -7.919 31.721 1.00 96.50 363 GLY A O 1
ATOM 3030 N N . ALA A 1 364 ? -17.045 -6.902 29.847 1.00 96.50 364 ALA A N 1
ATOM 3031 C CA . ALA A 1 364 ? -17.711 -5.623 30.100 1.00 96.50 364 ALA A CA 1
ATOM 3032 C C . ALA A 1 364 ? -19.241 -5.743 30.151 1.00 96.50 364 ALA A C 1
ATOM 3034 O O . ALA A 1 364 ? -19.884 -5.140 31.013 1.00 96.50 364 ALA A O 1
ATOM 3035 N N . ILE A 1 365 ? -19.834 -6.551 29.269 1.00 96.69 365 ILE A N 1
ATOM 3036 C CA . ILE A 1 365 ? -21.279 -6.813 29.263 1.00 96.69 365 ILE A CA 1
ATOM 3037 C C . ILE A 1 365 ? -21.710 -7.563 30.532 1.00 96.69 365 ILE A C 1
ATOM 3039 O O . ILE A 1 365 ? -22.670 -7.150 31.185 1.00 96.69 365 ILE A O 1
ATOM 3043 N N . TYR A 1 366 ? -21.004 -8.629 30.926 1.00 97.19 366 TYR A N 1
ATOM 3044 C CA . TYR A 1 366 ? -21.296 -9.366 32.164 1.00 97.19 366 TYR A CA 1
ATOM 3045 C C . TYR A 1 366 ? -21.120 -8.481 33.404 1.00 97.19 366 TYR A C 1
ATOM 3047 O O . TYR A 1 366 ? -21.954 -8.532 34.310 1.00 97.19 366 TYR A O 1
ATOM 3055 N N . PHE A 1 367 ? -20.102 -7.614 33.421 1.00 97.06 367 PHE A N 1
ATOM 3056 C CA . PHE A 1 367 ? -19.898 -6.647 34.498 1.00 97.06 367 PHE A CA 1
ATOM 3057 C C . PHE A 1 367 ? -21.077 -5.668 34.601 1.00 97.06 367 PHE A C 1
ATOM 3059 O O . PHE A 1 367 ? -21.612 -5.464 35.690 1.00 97.06 367 PHE A O 1
ATOM 3066 N N . GLY A 1 368 ? -21.547 -5.119 33.473 1.00 95.00 368 GLY A N 1
ATOM 3067 C CA . GLY A 1 368 ? -22.726 -4.245 33.427 1.00 95.00 368 GLY A CA 1
ATOM 3068 C C . GLY A 1 368 ? -24.020 -4.934 33.879 1.00 95.00 368 GLY A C 1
ATOM 3069 O O . GLY A 1 368 ? -24.859 -4.317 34.533 1.00 95.00 368 GLY A O 1
ATOM 3070 N N . LEU A 1 369 ? -24.149 -6.237 33.610 1.00 95.94 369 LEU A N 1
ATOM 3071 C CA . LEU A 1 369 ? -25.235 -7.093 34.103 1.00 95.94 369 LEU A CA 1
ATOM 3072 C C . LEU A 1 369 ? -25.083 -7.502 35.582 1.00 95.94 369 LEU A C 1
ATOM 3074 O O . LEU A 1 369 ? -25.960 -8.180 36.114 1.00 95.94 369 LEU A O 1
ATOM 3078 N N . LYS A 1 370 ? -24.003 -7.083 36.257 1.00 96.06 370 LYS A N 1
ATOM 3079 C CA . LYS A 1 370 ? -23.640 -7.434 37.644 1.00 96.06 370 LYS A CA 1
ATOM 3080 C C . LYS A 1 370 ? -23.282 -8.909 37.869 1.00 96.06 370 LYS A C 1
ATOM 3082 O O . LYS A 1 370 ? -23.231 -9.371 39.008 1.00 96.06 370 LYS A O 1
ATOM 3087 N N . TYR A 1 371 ? -22.980 -9.638 36.800 1.00 97.31 371 TYR A N 1
ATOM 3088 C CA . TYR A 1 371 ? -22.442 -10.999 36.836 1.00 97.31 371 TYR A CA 1
ATOM 3089 C C . TYR A 1 371 ? -20.912 -10.946 36.931 1.00 97.31 371 TYR A C 1
ATOM 3091 O O . TYR A 1 371 ? -20.181 -11.201 35.971 1.00 97.31 371 TYR A O 1
ATOM 3099 N N . TYR A 1 372 ? -20.418 -10.502 38.088 1.00 97.56 372 TYR A N 1
ATOM 3100 C CA . TYR A 1 372 ? -19.007 -10.150 38.264 1.00 97.56 372 TYR A CA 1
ATOM 3101 C C . TYR A 1 372 ? -18.053 -11.353 38.205 1.00 97.56 372 TYR A C 1
ATOM 3103 O O . TYR A 1 372 ? -16.912 -11.198 37.773 1.00 97.56 372 TYR A O 1
ATOM 3111 N N . ALA A 1 373 ? -18.506 -12.548 38.593 1.00 97.12 373 ALA A N 1
ATOM 3112 C CA . ALA A 1 373 ? -17.684 -13.757 38.550 1.00 97.12 373 ALA A CA 1
ATOM 3113 C C . ALA A 1 373 ? -17.403 -14.185 37.101 1.00 97.12 373 ALA A C 1
ATOM 3115 O O . ALA A 1 373 ? -16.270 -14.501 36.734 1.00 97.12 373 ALA A O 1
ATOM 3116 N N . GLU A 1 374 ? -18.429 -14.137 36.256 1.00 97.19 374 GLU A N 1
ATOM 3117 C CA . GLU A 1 374 ? -18.331 -14.395 34.827 1.00 97.19 374 GLU A CA 1
ATOM 3118 C C . GLU A 1 374 ? -17.497 -13.315 34.138 1.00 97.19 374 GLU A C 1
ATOM 3120 O O . GLU A 1 374 ? -16.604 -13.647 33.359 1.00 97.19 374 GLU A O 1
ATOM 3125 N N . ALA A 1 375 ? -17.728 -12.041 34.475 1.00 97.69 375 ALA A N 1
ATOM 3126 C CA . ALA A 1 375 ? -16.932 -10.926 33.967 1.00 97.69 375 ALA A CA 1
ATOM 3127 C C . ALA A 1 375 ? -15.437 -11.119 34.255 1.00 97.69 375 ALA A C 1
ATOM 3129 O O . ALA A 1 375 ? -14.617 -11.030 33.342 1.00 97.69 375 ALA A O 1
ATOM 3130 N N . LEU A 1 376 ? -15.092 -11.463 35.503 1.00 98.00 376 LEU A N 1
ATOM 3131 C CA . LEU A 1 376 ? -13.724 -11.772 35.910 1.00 98.00 376 LEU A CA 1
ATOM 3132 C C . LEU A 1 376 ? -13.116 -12.881 35.039 1.00 98.00 376 LEU A C 1
ATOM 3134 O O . LEU A 1 376 ? -12.007 -12.721 34.536 1.00 98.00 376 LEU A O 1
ATOM 3138 N N . ASN A 1 377 ? -13.836 -13.986 34.830 1.00 97.06 377 ASN A N 1
ATOM 3139 C CA . ASN A 1 377 ? -13.341 -15.098 34.017 1.00 97.06 377 ASN A CA 1
ATOM 3140 C C . ASN A 1 377 ? -13.043 -14.669 32.568 1.00 97.06 377 ASN A C 1
ATOM 3142 O O . ASN A 1 377 ? -11.978 -14.988 32.038 1.00 97.06 377 ASN A O 1
ATOM 3146 N N . TYR A 1 378 ? -13.941 -13.904 31.941 1.00 97.12 378 TYR A N 1
ATOM 3147 C CA . TYR A 1 378 ? -13.728 -13.398 30.582 1.00 97.12 378 TYR A CA 1
ATOM 3148 C C . TYR A 1 378 ? -12.542 -12.435 30.489 1.00 97.12 378 TYR A C 1
ATOM 3150 O O . TYR A 1 378 ? -11.744 -12.546 29.559 1.00 97.12 378 TYR A O 1
ATOM 3158 N N . TYR A 1 379 ? -12.365 -11.543 31.466 1.00 98.00 379 TYR A N 1
ATOM 3159 C CA . TYR A 1 379 ? -11.215 -10.639 31.499 1.00 98.00 379 TYR A CA 1
ATOM 3160 C C . TYR A 1 379 ? -9.880 -11.372 31.662 1.00 98.00 379 TYR A C 1
ATOM 3162 O O . TYR A 1 379 ? -8.901 -11.012 31.008 1.00 98.00 379 TYR A O 1
ATOM 3170 N N . LEU A 1 380 ? -9.828 -12.430 32.476 1.00 97.19 380 LEU A N 1
ATOM 3171 C CA . LEU A 1 380 ? -8.621 -13.253 32.609 1.00 97.19 380 LEU A CA 1
ATOM 3172 C C . LEU A 1 380 ? -8.300 -14.009 31.313 1.00 97.19 380 LEU A C 1
ATOM 3174 O O . LEU A 1 380 ? -7.14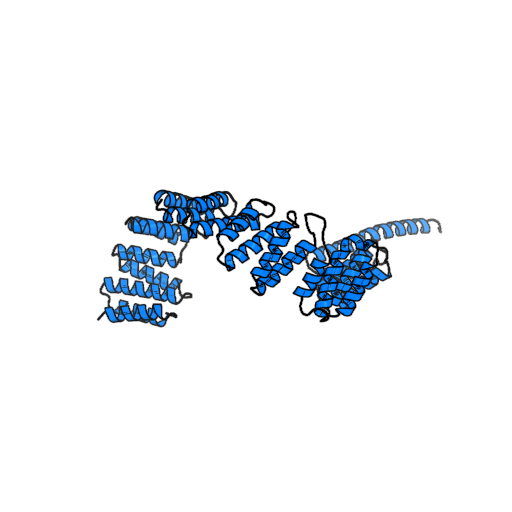4 -14.042 30.896 1.00 97.19 380 LEU A O 1
ATOM 3178 N N . GLN A 1 381 ? -9.313 -14.561 30.638 1.00 96.38 381 GLN A N 1
ATOM 3179 C CA . GLN A 1 381 ? -9.127 -15.193 29.327 1.00 96.38 381 GLN A CA 1
ATOM 3180 C C . GLN A 1 381 ? -8.652 -14.188 28.271 1.00 96.38 381 GLN A C 1
ATOM 3182 O O . GLN A 1 381 ? -7.765 -14.508 27.482 1.00 96.38 381 GLN A O 1
ATOM 3187 N N . ALA A 1 382 ? -9.205 -12.970 28.270 1.00 96.31 382 ALA A N 1
ATOM 3188 C CA . ALA A 1 382 ? -8.759 -11.903 27.380 1.00 96.31 382 ALA A CA 1
ATOM 3189 C C . ALA A 1 382 ? -7.294 -11.526 27.651 1.00 96.31 382 ALA A C 1
ATOM 3191 O O . ALA A 1 382 ? -6.507 -11.430 26.714 1.00 96.31 382 ALA A O 1
ATOM 3192 N N . SER A 1 383 ? -6.906 -11.382 28.923 1.00 96.31 383 SER A N 1
ATOM 3193 C CA . SER A 1 383 ? -5.521 -11.092 29.315 1.00 96.31 383 SER A CA 1
ATOM 3194 C C . SER A 1 383 ? -4.533 -12.139 28.792 1.00 96.31 383 SER A C 1
ATOM 3196 O O . SER A 1 383 ? -3.505 -11.764 28.223 1.00 96.31 383 SER A O 1
ATOM 3198 N N . GLU A 1 384 ? -4.856 -13.427 28.920 1.00 95.12 384 GLU A N 1
ATOM 3199 C CA . GLU A 1 384 ? -4.019 -14.516 28.403 1.00 95.12 384 GLU A CA 1
ATOM 3200 C C . GLU A 1 384 ? -3.956 -14.509 26.868 1.00 95.12 384 GLU A C 1
ATOM 3202 O O . GLU A 1 384 ? -2.889 -14.666 26.274 1.00 95.12 384 GLU A O 1
ATOM 3207 N N . ALA A 1 385 ? -5.087 -14.261 26.203 1.00 94.19 385 ALA A N 1
ATOM 3208 C CA . ALA A 1 385 ? -5.137 -14.159 24.748 1.00 94.19 385 ALA A CA 1
ATOM 3209 C C . ALA A 1 385 ? -4.340 -12.947 24.208 1.00 94.19 385 ALA A C 1
ATOM 3211 O O . ALA A 1 385 ? -3.817 -13.007 23.097 1.00 94.19 385 ALA A O 1
ATOM 3212 N N . PHE A 1 386 ? -4.169 -11.889 25.008 1.00 94.69 386 PHE A N 1
ATOM 3213 C CA . PHE A 1 386 ? -3.314 -10.732 24.714 1.00 94.69 386 PHE A CA 1
ATOM 3214 C C . PHE A 1 386 ? -1.853 -10.880 25.176 1.00 94.69 386 PHE A C 1
ATOM 3216 O O . PHE A 1 386 ? -1.142 -9.880 25.208 1.00 94.69 386 PHE A O 1
ATOM 3223 N N . LYS A 1 387 ? -1.347 -12.070 25.529 1.00 90.31 387 LYS A N 1
ATOM 3224 C CA . LYS A 1 387 ? 0.016 -12.234 26.092 1.00 90.31 387 LYS A CA 1
ATOM 3225 C C . LYS A 1 387 ? 1.154 -11.558 25.303 1.00 90.31 387 LYS A C 1
ATOM 3227 O O . LYS A 1 387 ? 2.125 -11.097 25.903 1.00 90.31 387 LYS A O 1
ATOM 3232 N N . ASP A 1 388 ? 1.021 -11.458 23.979 1.00 91.69 388 ASP A N 1
ATOM 3233 C CA . ASP A 1 388 ? 2.003 -10.800 23.104 1.00 91.69 388 ASP A CA 1
ATOM 3234 C C . ASP A 1 388 ? 1.795 -9.271 23.017 1.00 91.69 388 ASP A C 1
ATOM 3236 O O . ASP A 1 388 ? 2.716 -8.522 22.692 1.00 91.69 388 ASP A O 1
ATOM 3240 N N . GLN A 1 389 ? 0.602 -8.789 23.372 1.00 94.94 389 GLN A N 1
ATOM 3241 C CA . GLN A 1 389 ? 0.201 -7.382 23.447 1.00 94.94 389 GLN A CA 1
ATOM 3242 C C . GLN A 1 389 ? 0.121 -6.940 24.913 1.00 94.94 389 GLN A C 1
ATOM 3244 O O . GLN A 1 389 ? -0.953 -6.776 25.491 1.00 94.94 389 GLN A O 1
ATOM 3249 N N . ARG A 1 390 ? 1.292 -6.753 25.526 1.00 95.00 390 ARG A N 1
ATOM 3250 C CA . ARG A 1 390 ? 1.445 -6.546 26.976 1.00 95.00 390 ARG A CA 1
ATOM 3251 C C . ARG A 1 390 ? 0.531 -5.477 27.585 1.00 95.00 390 ARG A C 1
ATOM 3253 O O . ARG A 1 390 ? -0.028 -5.711 28.652 1.00 95.00 390 ARG A O 1
ATOM 3260 N N . ASP A 1 391 ? 0.355 -4.338 26.918 1.00 95.50 391 ASP A N 1
ATOM 3261 C CA . ASP A 1 391 ? -0.509 -3.259 27.417 1.00 95.50 391 ASP A CA 1
ATOM 3262 C C . ASP A 1 391 ? -2.000 -3.619 27.361 1.00 95.50 391 ASP A C 1
ATOM 3264 O O . ASP A 1 391 ? -2.741 -3.286 28.284 1.00 95.50 391 ASP A O 1
ATOM 3268 N N . GLU A 1 392 ? -2.448 -4.342 26.334 1.00 95.94 392 GLU A N 1
ATOM 3269 C CA . GLU A 1 392 ? -3.835 -4.821 26.252 1.00 95.94 392 GLU A CA 1
ATOM 3270 C C . GLU A 1 392 ? -4.096 -5.939 27.267 1.00 95.94 392 GLU A C 1
ATOM 3272 O O . GLU A 1 392 ? -5.119 -5.941 27.956 1.00 95.94 392 GLU A O 1
ATOM 3277 N N . SER A 1 393 ? -3.115 -6.823 27.469 1.00 96.31 393 SER A N 1
ATOM 3278 C CA . SER A 1 393 ? -3.162 -7.817 28.542 1.00 96.31 393 SER A CA 1
ATOM 3279 C C . SER A 1 393 ? -3.251 -7.157 29.924 1.00 96.31 393 SER A C 1
ATOM 3281 O O . SER A 1 393 ? -4.050 -7.579 30.764 1.00 96.31 393 SER A O 1
ATOM 3283 N N . ALA A 1 394 ? -2.502 -6.072 30.150 1.00 96.44 394 ALA A N 1
ATOM 3284 C CA . ALA A 1 394 ? -2.547 -5.293 31.387 1.00 96.44 394 ALA A CA 1
ATOM 3285 C C . ALA A 1 394 ? -3.910 -4.631 31.605 1.00 96.44 394 ALA A C 1
ATOM 3287 O O . ALA A 1 394 ? -4.466 -4.711 32.700 1.00 96.44 394 ALA A O 1
ATOM 3288 N N . LYS A 1 395 ? -4.481 -4.010 30.567 1.00 96.81 395 LYS A N 1
ATOM 3289 C CA . LYS A 1 395 ? -5.818 -3.405 30.637 1.00 96.81 395 LYS A CA 1
ATOM 3290 C C . LYS A 1 395 ? -6.884 -4.445 30.979 1.00 96.81 395 LYS A C 1
ATOM 3292 O O . LYS A 1 395 ? -7.721 -4.181 31.841 1.00 96.81 395 LYS A O 1
ATOM 3297 N N . ALA A 1 396 ? -6.820 -5.639 30.388 1.00 97.06 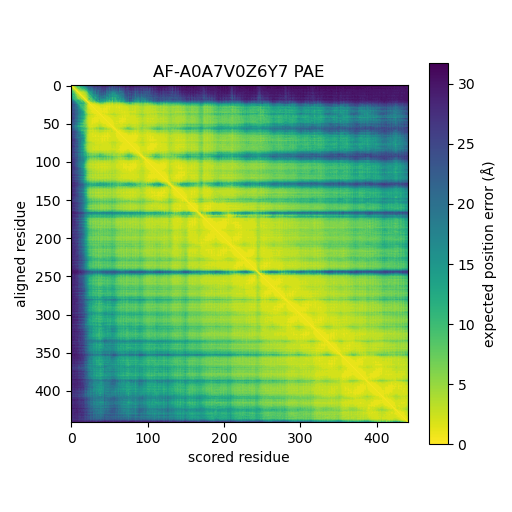396 ALA A N 1
ATOM 3298 C CA . ALA A 1 396 ? -7.720 -6.736 30.734 1.00 97.06 396 ALA A CA 1
ATOM 3299 C C . ALA A 1 396 ? -7.572 -7.171 32.207 1.00 97.06 396 ALA A C 1
ATOM 3301 O O . ALA A 1 396 ? -8.576 -7.366 32.890 1.00 97.06 396 ALA A O 1
ATOM 3302 N N . LEU A 1 397 ? -6.347 -7.231 32.749 1.00 97.31 397 LEU A N 1
ATOM 3303 C CA . LEU A 1 397 ? -6.124 -7.499 34.180 1.00 97.31 397 LEU A CA 1
ATOM 3304 C C . LEU A 1 397 ? -6.654 -6.391 35.096 1.00 97.31 397 LEU A C 1
ATOM 3306 O O . LEU A 1 397 ? -7.134 -6.684 36.188 1.00 97.31 397 LEU A O 1
ATOM 3310 N N . ILE A 1 398 ? -6.598 -5.128 34.672 1.00 97.25 398 ILE A N 1
ATOM 3311 C CA . ILE A 1 398 ? -7.202 -4.025 35.430 1.00 97.25 398 ILE A CA 1
ATOM 3312 C C . ILE A 1 398 ? -8.721 -4.218 35.506 1.00 97.25 398 ILE A C 1
ATOM 3314 O O . ILE A 1 398 ? -9.289 -4.139 36.591 1.00 97.25 398 ILE A O 1
ATOM 3318 N N . GLN A 1 399 ? -9.371 -4.568 34.395 1.00 97.81 399 GLN A N 1
ATOM 3319 C CA . GLN A 1 399 ? -10.807 -4.871 34.388 1.00 97.81 399 GLN A CA 1
ATOM 3320 C C . GLN A 1 399 ? -11.149 -6.112 35.234 1.00 97.81 399 GLN A C 1
ATOM 3322 O O . GLN A 1 399 ? -12.153 -6.124 35.948 1.00 97.81 399 GLN A O 1
ATOM 3327 N N . ALA A 1 400 ? -10.286 -7.135 35.236 1.00 97.62 400 ALA A N 1
ATOM 3328 C CA . ALA A 1 400 ? -10.391 -8.276 36.150 1.00 97.62 400 ALA A CA 1
ATOM 3329 C C . ALA A 1 400 ? -10.305 -7.842 37.626 1.00 97.62 400 ALA A C 1
ATOM 3331 O O . ALA A 1 400 ? -11.071 -8.323 38.462 1.00 97.62 400 ALA A O 1
ATOM 3332 N N . GLY A 1 401 ? -9.412 -6.903 37.948 1.00 97.12 401 GLY A N 1
ATOM 3333 C CA . GLY A 1 401 ? -9.324 -6.284 39.268 1.00 97.12 401 GLY A CA 1
ATOM 3334 C C . GLY A 1 401 ? -10.614 -5.567 39.666 1.00 97.12 401 GLY A C 1
ATOM 3335 O O . GLY A 1 401 ? -11.128 -5.817 40.756 1.00 97.12 401 GLY A O 1
ATOM 3336 N N . ASP A 1 402 ? -11.181 -4.766 38.759 1.00 97.12 402 ASP A N 1
ATOM 3337 C CA . ASP A 1 402 ? -12.444 -4.044 38.975 1.00 97.12 402 ASP A CA 1
ATOM 3338 C C . ASP A 1 402 ? -13.611 -5.030 39.223 1.00 97.12 402 ASP A C 1
ATOM 3340 O O . ASP A 1 402 ? -14.413 -4.833 40.140 1.00 97.12 402 ASP A O 1
ATOM 3344 N N . ALA A 1 403 ? -13.669 -6.144 38.481 1.00 97.50 403 ALA A N 1
ATOM 3345 C CA . ALA A 1 403 ? -14.634 -7.229 38.698 1.00 97.50 403 ALA A CA 1
ATOM 3346 C C . ALA A 1 403 ? -14.465 -7.924 40.059 1.00 97.50 403 ALA A C 1
ATOM 3348 O O . ALA A 1 403 ? -15.451 -8.156 40.759 1.00 97.50 403 ALA A O 1
ATOM 3349 N N . ALA A 1 404 ? -13.229 -8.227 40.468 1.00 96.94 404 ALA A N 1
ATOM 3350 C CA . ALA A 1 404 ? -12.945 -8.815 41.778 1.00 96.94 404 ALA A CA 1
ATOM 3351 C C . ALA A 1 404 ? -13.315 -7.867 42.930 1.00 96.94 404 ALA A C 1
ATOM 3353 O O . ALA A 1 404 ? -13.911 -8.292 43.922 1.00 96.94 404 ALA A O 1
ATOM 3354 N N . LEU A 1 405 ? -13.035 -6.571 42.774 1.00 95.94 405 LEU A N 1
ATOM 3355 C CA . LEU A 1 405 ? -13.383 -5.553 43.759 1.00 95.94 405 LEU A CA 1
ATOM 3356 C C . LEU A 1 405 ? -14.902 -5.427 43.929 1.00 95.94 405 LEU A C 1
ATOM 3358 O O . LEU A 1 405 ? -15.382 -5.361 45.058 1.00 95.94 405 LEU A O 1
ATOM 3362 N N . ALA A 1 406 ? -15.665 -5.483 42.832 1.00 96.00 406 ALA A N 1
ATOM 3363 C CA . ALA A 1 406 ? -17.130 -5.484 42.866 1.00 96.00 406 ALA A CA 1
ATOM 3364 C C . ALA A 1 406 ? -17.729 -6.708 43.595 1.00 96.00 406 ALA A C 1
ATOM 3366 O O . ALA A 1 406 ? -18.862 -6.648 44.073 1.00 96.00 406 ALA A O 1
ATOM 3367 N N . MET A 1 407 ? -16.967 -7.800 43.725 1.00 96.12 407 MET A N 1
ATOM 3368 C CA . MET A 1 407 ? -17.319 -8.983 44.526 1.00 96.12 407 MET A CA 1
ATOM 3369 C C . MET A 1 407 ? -16.834 -8.912 45.984 1.00 96.12 407 MET A C 1
ATOM 3371 O O . MET A 1 407 ? -16.999 -9.879 46.723 1.00 96.12 407 MET A O 1
ATOM 3375 N N . ASN A 1 408 ? -16.241 -7.792 46.412 1.00 94.88 408 ASN A N 1
ATOM 3376 C CA . ASN A 1 408 ? -15.546 -7.622 47.694 1.00 94.88 408 ASN A CA 1
ATOM 3377 C C . ASN A 1 408 ? -14.301 -8.517 47.876 1.00 94.88 408 ASN A C 1
ATOM 3379 O O . ASN A 1 408 ? -13.833 -8.708 48.998 1.00 94.88 408 ASN A O 1
ATOM 3383 N N . ASP A 1 409 ? -13.718 -9.032 46.790 1.00 95.06 409 ASP A N 1
ATOM 3384 C CA . ASP A 1 409 ? -12.467 -9.795 46.823 1.00 95.06 409 ASP A CA 1
ATOM 3385 C C . ASP A 1 409 ? -11.260 -8.859 46.667 1.00 95.06 409 ASP A C 1
ATOM 3387 O O . ASP A 1 409 ? -10.586 -8.789 45.634 1.00 95.06 4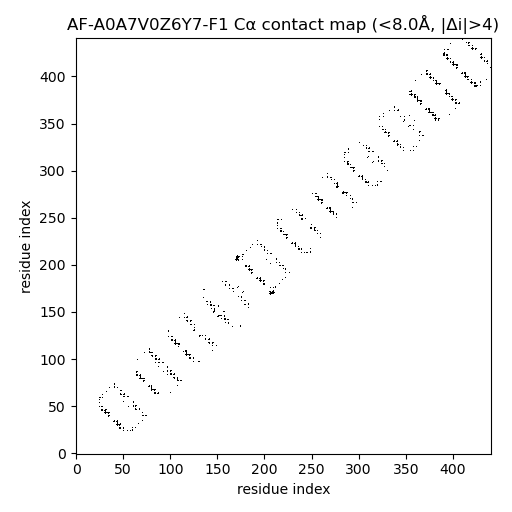09 ASP A O 1
ATOM 3391 N N . THR A 1 410 ? -10.994 -8.097 47.727 1.00 93.94 410 THR A N 1
ATOM 3392 C CA . THR A 1 410 ? -9.915 -7.098 47.764 1.00 93.94 410 THR A CA 1
ATOM 3393 C C . THR A 1 410 ? -8.528 -7.724 47.611 1.00 93.94 410 THR A C 1
ATOM 3395 O O . THR A 1 410 ? -7.606 -7.089 47.099 1.00 93.94 410 THR A O 1
ATOM 3398 N N . THR A 1 411 ? -8.366 -8.987 48.009 1.00 94.38 411 THR A N 1
ATOM 3399 C CA . THR A 1 411 ? -7.080 -9.685 47.917 1.00 94.38 411 THR A CA 1
ATOM 3400 C C . THR A 1 411 ? -6.740 -9.989 46.463 1.00 94.38 411 THR A C 1
ATOM 3402 O O . THR A 1 411 ? -5.648 -9.643 45.998 1.00 94.38 411 THR A O 1
ATOM 3405 N N . ASN A 1 412 ? -7.676 -10.583 45.714 1.00 93.94 412 ASN A N 1
ATOM 3406 C CA . ASN A 1 412 ? -7.444 -10.875 44.303 1.00 93.94 412 ASN A CA 1
ATOM 3407 C C . ASN A 1 412 ? -7.465 -9.607 43.444 1.00 93.94 412 ASN A C 1
ATOM 3409 O O . ASN A 1 412 ? -6.636 -9.504 42.542 1.00 93.94 412 ASN A O 1
ATOM 3413 N N . ALA A 1 413 ? -8.307 -8.615 43.759 1.00 95.75 413 ALA A N 1
ATOM 3414 C CA . ALA A 1 413 ? -8.303 -7.328 43.061 1.00 95.75 413 ALA A CA 1
ATOM 3415 C C . ALA A 1 413 ? -6.915 -6.666 43.101 1.00 95.75 413 ALA A C 1
ATOM 3417 O O . ALA A 1 413 ? -6.336 -6.365 42.055 1.00 95.75 413 ALA A O 1
ATOM 3418 N N . LYS A 1 414 ? -6.311 -6.561 44.296 1.00 95.88 414 LYS A N 1
ATOM 3419 C CA . LYS A 1 414 ? -4.958 -6.010 44.463 1.00 95.88 414 LYS A CA 1
ATOM 3420 C C . LYS A 1 414 ? -3.915 -6.804 43.678 1.00 95.88 414 LYS A C 1
ATOM 3422 O O . LYS A 1 414 ? -3.031 -6.213 43.060 1.00 95.88 414 LYS A O 1
ATOM 3427 N N . ARG A 1 415 ? -4.020 -8.137 43.675 1.00 96.44 415 ARG A N 1
ATOM 3428 C CA . ARG A 1 415 ? -3.126 -9.010 42.900 1.00 96.44 415 ARG A CA 1
ATOM 3429 C C . ARG A 1 415 ? -3.227 -8.734 41.399 1.00 96.44 415 ARG A C 1
ATOM 3431 O O . ARG A 1 415 ? -2.194 -8.640 40.743 1.00 96.44 415 ARG A O 1
ATOM 3438 N N . TYR A 1 416 ? -4.436 -8.593 40.856 1.00 97.50 416 TYR A N 1
ATOM 3439 C CA . TYR A 1 416 ? -4.624 -8.327 39.428 1.00 97.50 416 TYR A CA 1
ATOM 3440 C C . TYR A 1 416 ? -4.090 -6.956 39.023 1.00 97.50 416 TYR A C 1
ATOM 3442 O O . TYR A 1 416 ? -3.373 -6.871 38.027 1.00 97.50 416 TYR A O 1
ATOM 3450 N N . TYR A 1 417 ? -4.331 -5.911 39.820 1.00 97.44 417 TYR A N 1
ATOM 3451 C CA . TYR A 1 417 ? -3.754 -4.597 39.539 1.00 97.44 417 TYR A CA 1
ATOM 3452 C C . TYR A 1 417 ? -2.222 -4.622 39.574 1.00 97.44 417 TYR A C 1
ATOM 3454 O O . TYR A 1 417 ? -1.591 -4.110 38.651 1.00 97.44 417 TYR A O 1
ATOM 3462 N N . LEU A 1 418 ? -1.609 -5.260 40.579 1.00 96.00 418 LEU A N 1
ATOM 3463 C CA . LEU A 1 418 ? -0.148 -5.394 40.657 1.00 96.00 418 LEU A CA 1
ATOM 3464 C C . LEU A 1 418 ? 0.421 -6.129 39.438 1.00 96.00 418 LEU A C 1
ATOM 3466 O O . LEU A 1 418 ? 1.380 -5.657 38.829 1.00 96.00 418 LEU A O 1
ATOM 3470 N N . ASN A 1 419 ? -0.199 -7.245 39.045 1.00 96.12 419 ASN A N 1
ATOM 3471 C CA . ASN A 1 419 ? 0.207 -7.990 37.856 1.00 96.12 419 ASN A CA 1
ATOM 3472 C C . ASN A 1 419 ? 0.087 -7.136 36.587 1.00 96.12 419 ASN A C 1
ATOM 3474 O O . ASN A 1 419 ? 1.014 -7.140 35.782 1.00 96.12 419 ASN A O 1
ATOM 3478 N N . ALA A 1 420 ? -0.990 -6.356 36.438 1.00 96.00 420 ALA A N 1
ATOM 3479 C CA . ALA A 1 420 ? -1.151 -5.427 35.321 1.00 96.00 420 ALA A CA 1
ATOM 3480 C C . ALA A 1 420 ? -0.006 -4.405 35.247 1.00 96.00 420 ALA A C 1
ATOM 3482 O O . ALA A 1 420 ? 0.551 -4.181 34.176 1.00 96.00 420 ALA A O 1
ATOM 3483 N N . GLY A 1 421 ? 0.389 -3.830 36.388 1.00 94.69 421 GLY A N 1
ATOM 3484 C CA . GLY A 1 421 ? 1.495 -2.871 36.462 1.00 94.69 421 GLY A CA 1
ATOM 3485 C C . GLY A 1 421 ? 2.859 -3.483 36.125 1.00 94.69 421 GLY A C 1
ATOM 3486 O O . GLY A 1 421 ? 3.700 -2.810 35.535 1.00 94.69 421 GLY A O 1
ATOM 3487 N N . LEU A 1 422 ? 3.070 -4.762 36.458 1.00 94.50 422 LEU A N 1
ATOM 3488 C CA . LEU A 1 422 ? 4.300 -5.491 36.132 1.00 94.50 422 LEU A CA 1
AT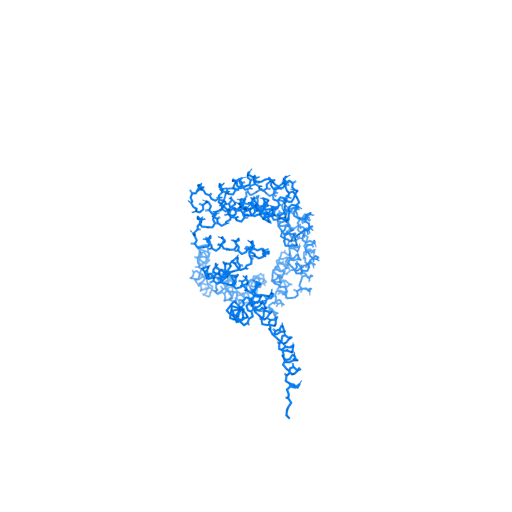OM 3489 C C . LEU A 1 422 ? 4.427 -5.810 34.639 1.00 94.50 422 LEU A C 1
ATOM 3491 O O . LEU A 1 422 ? 5.537 -5.773 34.107 1.00 94.50 422 LEU A O 1
ATOM 3495 N N . ILE A 1 423 ? 3.320 -6.153 33.973 1.00 94.81 423 ILE A N 1
ATOM 3496 C CA . ILE A 1 423 ? 3.352 -6.524 32.552 1.00 94.81 423 ILE A CA 1
ATOM 3497 C C . ILE A 1 423 ? 3.275 -5.311 31.618 1.00 94.81 423 ILE A C 1
ATOM 3499 O O . ILE A 1 423 ? 3.815 -5.379 30.513 1.00 94.81 423 ILE A O 1
ATOM 3503 N N . ALA A 1 424 ? 2.644 -4.215 32.052 1.00 94.00 424 ALA A N 1
ATOM 3504 C CA . ALA A 1 424 ? 2.489 -3.002 31.260 1.00 94.00 424 ALA A CA 1
ATOM 3505 C C . ALA A 1 424 ? 3.843 -2.421 30.825 1.00 94.00 424 ALA A C 1
ATOM 3507 O O . ALA A 1 424 ? 4.807 -2.335 31.590 1.00 94.00 424 ALA A O 1
ATOM 3508 N N . VAL A 1 425 ? 3.902 -1.979 29.575 1.00 94.81 425 VAL A N 1
ATOM 3509 C CA . VAL A 1 425 ? 5.052 -1.313 28.967 1.00 94.81 425 VAL A CA 1
ATOM 3510 C C . VAL A 1 425 ? 4.865 0.197 29.040 1.00 94.81 425 VAL A C 1
ATOM 3512 O O . VAL A 1 425 ? 5.780 0.894 29.492 1.00 94.81 425 VAL A O 1
ATOM 3515 N N . SER A 1 426 ? 3.690 0.699 28.648 1.00 95.00 426 SER A N 1
ATOM 3516 C CA . SER A 1 426 ? 3.407 2.134 28.650 1.00 95.00 426 SER A CA 1
ATOM 3517 C C . SER A 1 426 ? 3.207 2.698 30.053 1.00 95.00 426 SER A C 1
ATOM 3519 O O . SER A 1 426 ? 2.632 2.076 30.949 1.00 95.00 426 SER A O 1
ATOM 3521 N N . GLU A 1 427 ? 3.671 3.933 30.229 1.00 94.19 427 GLU A N 1
ATOM 3522 C CA . GLU A 1 427 ? 3.537 4.656 31.493 1.00 94.19 427 GLU A CA 1
ATOM 3523 C C . GLU A 1 427 ? 2.071 4.953 31.828 1.00 94.19 427 GLU A C 1
ATOM 3525 O O . GLU A 1 427 ? 1.674 4.925 32.989 1.00 94.19 427 GLU A O 1
ATOM 3530 N N . GLU A 1 428 ? 1.241 5.172 30.807 1.00 95.25 428 GLU A N 1
ATOM 3531 C CA . GLU A 1 428 ? -0.199 5.379 30.957 1.00 95.25 428 GLU A CA 1
ATOM 3532 C C . GLU A 1 428 ? -0.870 4.192 31.661 1.00 95.25 428 GLU A C 1
ATOM 3534 O O . GLU A 1 428 ? -1.569 4.372 32.660 1.00 95.25 428 GLU A O 1
ATOM 3539 N N . VAL A 1 429 ? -0.613 2.969 31.189 1.00 94.00 429 VAL A N 1
ATOM 3540 C CA . VAL A 1 429 ? -1.248 1.765 31.741 1.00 94.00 429 VAL A CA 1
ATOM 3541 C C . VAL A 1 429 ? -0.682 1.417 33.124 1.00 94.00 429 VAL A C 1
ATOM 3543 O O . VAL A 1 429 ? -1.436 1.009 34.012 1.00 94.00 429 VAL A O 1
ATOM 3546 N N . LYS A 1 430 ? 0.615 1.655 33.361 1.00 94.62 430 LYS A N 1
ATOM 3547 C CA . LYS A 1 430 ? 1.221 1.539 34.701 1.00 94.62 430 LYS A CA 1
ATOM 3548 C C . LYS A 1 430 ? 0.562 2.483 35.702 1.00 94.62 430 LYS A C 1
ATOM 3550 O O . LYS A 1 430 ? 0.164 2.053 36.785 1.00 94.62 430 LYS A O 1
ATOM 3555 N N . ASN A 1 431 ? 0.395 3.748 35.323 1.00 93.75 431 ASN A N 1
ATOM 3556 C CA . ASN A 1 431 ? -0.254 4.747 36.164 1.00 93.75 431 ASN A CA 1
ATOM 3557 C C . ASN A 1 431 ? -1.706 4.372 36.459 1.00 93.75 431 ASN A C 1
ATOM 3559 O O . ASN A 1 431 ? -2.144 4.499 37.601 1.00 93.75 431 ASN A O 1
ATOM 3563 N N . LEU A 1 432 ? -2.433 3.843 35.470 1.00 93.69 432 LEU A N 1
ATOM 3564 C CA . LEU A 1 432 ? -3.801 3.367 35.670 1.00 93.69 432 LEU A CA 1
ATOM 3565 C C . LEU A 1 432 ? -3.873 2.257 36.731 1.00 93.69 432 LEU A C 1
ATOM 3567 O O . LEU A 1 432 ? -4.719 2.316 37.623 1.00 93.69 432 LEU A O 1
ATOM 3571 N N . SER A 1 433 ? -2.956 1.286 36.684 1.00 93.81 433 SER A N 1
ATOM 3572 C CA . SER A 1 433 ? -2.849 0.237 37.707 1.00 93.81 433 SER A CA 1
ATOM 3573 C C . SER A 1 433 ? -2.569 0.813 39.106 1.00 93.81 433 SER A C 1
ATOM 3575 O O . SER A 1 433 ? -3.261 0.468 40.066 1.00 93.81 433 SER A O 1
ATOM 3577 N N . ILE A 1 434 ? -1.611 1.741 39.229 1.00 92.62 434 ILE A N 1
ATOM 3578 C CA . ILE A 1 434 ? -1.253 2.375 40.511 1.00 92.62 434 ILE A CA 1
ATOM 3579 C C . ILE A 1 434 ? -2.442 3.144 41.097 1.00 92.62 434 ILE A C 1
ATOM 3581 O O . ILE A 1 434 ? -2.729 3.028 42.290 1.00 92.62 434 ILE A O 1
ATOM 3585 N N . VAL A 1 435 ? -3.158 3.904 40.263 1.00 94.31 435 VAL A N 1
ATOM 3586 C CA . VAL A 1 435 ? -4.354 4.645 40.681 1.00 94.31 435 VAL A CA 1
ATOM 3587 C C . VAL A 1 435 ? -5.399 3.693 41.259 1.00 94.31 435 VAL A C 1
ATOM 3589 O O . VAL A 1 435 ? -5.931 3.973 42.332 1.00 94.31 435 VAL A O 1
ATOM 3592 N N . ARG A 1 436 ? -5.652 2.550 40.607 1.00 93.06 436 ARG A N 1
ATOM 3593 C CA . ARG A 1 436 ? -6.594 1.543 41.118 1.00 93.06 436 ARG A CA 1
ATOM 3594 C C . ARG A 1 436 ? -6.168 0.967 42.463 1.00 93.06 436 ARG A C 1
ATOM 3596 O O . ARG A 1 436 ? -7.002 0.881 43.355 1.00 93.06 436 ARG A O 1
ATOM 3603 N N . ILE A 1 437 ? -4.886 0.649 42.647 1.00 92.19 437 ILE A N 1
ATOM 3604 C CA . ILE A 1 437 ? -4.362 0.143 43.929 1.00 92.19 437 ILE A CA 1
ATOM 3605 C C . ILE A 1 437 ? -4.575 1.166 45.050 1.00 92.19 437 ILE A C 1
ATOM 3607 O O . ILE A 1 437 ? -5.009 0.803 46.141 1.00 92.19 437 ILE A O 1
ATOM 3611 N N . ASN A 1 438 ? -4.304 2.443 44.778 1.00 89.69 438 ASN A N 1
ATOM 3612 C CA . ASN A 1 438 ? -4.448 3.510 45.768 1.00 89.69 438 ASN A CA 1
ATOM 3613 C C . ASN A 1 438 ? -5.915 3.787 46.133 1.00 89.69 438 ASN A C 1
ATOM 3615 O O . ASN A 1 438 ? -6.182 4.193 47.256 1.00 89.69 438 ASN A O 1
ATOM 3619 N N . GLN A 1 439 ? -6.855 3.546 45.213 1.00 88.06 439 GLN A N 1
ATOM 3620 C CA . GLN A 1 439 ? -8.300 3.706 45.438 1.00 88.06 439 GLN A CA 1
ATOM 3621 C C . GLN A 1 439 ? -8.927 2.589 46.294 1.00 88.06 439 GLN A C 1
ATOM 3623 O O . GLN A 1 439 ? -10.098 2.692 46.649 1.00 88.06 439 GLN A O 1
ATOM 3628 N N . MET A 1 440 ? -8.189 1.518 46.606 1.00 80.50 440 MET A N 1
ATOM 3629 C CA . MET A 1 440 ? -8.671 0.420 47.460 1.00 80.50 440 MET A CA 1
ATOM 3630 C C . MET A 1 440 ? -8.489 0.681 48.965 1.00 80.50 440 MET A C 1
ATOM 3632 O O . MET A 1 440 ? -8.945 -0.132 49.774 1.00 80.50 440 MET A O 1
ATOM 3636 N N . HIS A 1 441 ? -7.773 1.750 49.323 1.00 60.00 441 HIS A N 1
ATOM 3637 C CA . HIS A 1 441 ? -7.540 2.220 50.689 1.00 60.00 441 HIS A CA 1
ATOM 3638 C C . HIS A 1 441 ? -8.541 3.314 51.047 1.00 60.00 441 HIS A C 1
ATOM 3640 O O . HIS A 1 441 ? -9.010 3.291 52.208 1.00 60.00 441 HIS A O 1
#

pLDDT: mean 90.73, std 11.49, range [38.69, 98.12]

Secondary structure (DSSP, 8-state):
--SHHHHHHHHHHHHHHHHHHHHHHHHHHHHHHHHHHTT-HHHHHHHHHHHHHH-TTSTTHHHHHHHHHHHHHHTT-HHHHHHHHHHHHHH-TTSHHHHHHHHHHHHHHHHTT-HHHHHHHHHHHTTSGGGGGGHHHHHHHHHHHHHHTTSSSSHHHHHHHHHHH----STT-HHHHHHHHHHHHHHHHTT-HHHHHHHHHHHHHH-TT-TTHHHHHHHHHHHHHHTT-HHHHHHHHHHHHHS-S-HHHHHHHHHHHHHHHHHTT-HHHHHHHHHHHHTSTTTHHHHHHHHHHHHHHHT-HHHHHHHHHHHHHH-TT-TTHHHHHHHHHHHHHHHT-HHHHHHHHHHHHHHS---HHHHHHHHHHHHHTT-HHHHHHHHHHHHHHTTTSHHHHHHHHHHHHHHHHHTT-HHHHHHHHHHHHHH--SHHHHHHHHHHHHTT-

Sequence (441 aa):
MSPKYHLSSLLLSFFIYHQLSNVEDSIIFYKGNDAYLKGDYTTAEEILTRHNNLFPDSRYSLDALFLLGEINFKKDEYYKAIDYWLRLNQNHPESDYALEGLIRIGDAYSRLKRYDSAIRIYKQVKKNRLANELLQELDLKINENLYYLGKYPGLVEALQDFINTHTDTTKSGGIVARTMLRLARIYITKKEYYSAQVILQRIIDTYPQSPDICEVFFEQANVYKLMGDNQRCKKMLQAIILNKNTLNFYLYAMIELANIYRDEQRYDSSLHYWVKLKDIENYQDMALREIARTYYRMGFIDEAVIVLQTLIKDFPESKFLVDAYLLWAEILKKDGDLLKAKEILSDLLKRRPHQPDVLLELGAIYFGLKYYAEALNYYLQASEAFKDQRDESAKALIQAGDAALAMNDTTNAKRYYLNAGLIAVSEEVKNLSIVRINQMH